Protein 2CU0 (pdb70)

Nearest PDB structures (foldseek):
  2cu0-assembly1_A  TM=1.003E+00  e=1.855E-81  Pyrococcus horikoshii
  2cu0-assembly2_B  TM=9.999E-01  e=2.844E-76  Pyrococcus horikoshii
  7xlo-assembly2_B  TM=9.913E-01  e=3.236E-48  Methanocaldococcus jannaschii
  4xti-assembly2_B  TM=9.302E-01  e=2.768E-41  Eremothecium gossypii ATCC 10895
  2bwg-assembly1_A  TM=8.898E-01  e=1.699E-32  Homo sapiens

Sequence (713 aa):
KFVEKLEKAIKGYTFDDVLLIPQATEVEPKDVDVSTRITPNVKLNIPILSAAMDTVTEWEMAVAMAREGGLGVIHRNMGIEEQVEQVKRVKRAEKYKNAVRDENGELLVAAAVSPFDIKRAIELDKAGVDVIVVDTAHAHNLKAIKSMKEMRQKVDADFIVGNIANPKAVDDLTFADAVKVGIGPGSICTTRIVAGVGVPQITAVAMVADRAQEYGLYVIADGGIRYSGDIVKAIAAGADAVMLGNLLAGTKEAPGKEVIINGRKYKQYRGMGSLGAMMKYMKTRKFVPEGVEGVVPYRGTVSEVLYQLVGGLKAGMGYVGARNIRELKEKGEFVIITHAGIKESHPHDIIITNEAPNKFVEKLEKAIKGYTFDDVLLIPQATEVEPKDVDVSTRITPNVKLNIPILSAAMDTVTEWEMAVAMAREGGLGVIHRNMGIEEQVEQVKRVKRAKYKNAVRDENGELLVAAAVSPFDIKRAIELDKAGVDVIVVDTAHAHNLKAIKSMKEMRQKVDADFIVGNIANPKAVDDLTFADAVKVGIGPGSICTTRIVAGVGVPQITAVAMVADRAQEYGLYVIADGGIRYSGDIVKAIAAGADAVMLGNLLAGTKEAPGKEVIINGRKYKQYRGMGSLGAMMKYMKTRKFVPEGVEGVVPYRGTVSEVLYQLVGGLKAGMGYVGARNIRELKEKGEFVIITHAGIKESHPHDIIITNEA

Secondary structure (DSSP, 8-state):
-HHHHHHTPPPP--GGGEEEPP---SS-STT-B--EEEETTEEESSSEEE---TTT-SHHHHHHHHHTT-EEEE-SSS-HHHHHHHHHHHHT----TT--B-TTSPBP-EEEE-TT-HHHHHHHHHTT-SEEEEE-S----HHHHHHHHHHHHT--SEEEEEEE--HHHHTT-TTSSEEEE-SS-STTB-HHHHT-----HHHHHHHHHHHHHHHT-EEEEES---SHHHHHHHHHTT-SEEEESTTTTTBTT--SPEEEETTEEEEEEE-TTSHHHHT-----S-SS--B-EEEEE--B-HHHHHHHHHHHHHHHHHHTT-SBHHHHHHH--EEE--HHHHHHHS--SS--S-----/-HHHHHHTPPP---GGGEEEPP---S--GGG-B--EEEETTEEESSSEEE---TTT-SHHHHHHHHHTT-EEEE-SSS-HHHHHHHHHHHHT---TT--B-TTSPBP-EEEE-TT-HHHHHHHHHTT-SEEEEE-S----HHHHHHHHHHHTT--SEEEEEEE--HHHHHTTTTSSEEEE-SS-STTB-HHHHT-----HHHHHHHHHHHHHHHT-EEEEES---SHHHHHHHHHTT-SEEEESTTTTTBTT--SPEEEETTEEEEEEE-TTSHHHHT-------SS--B-EEEEE--B-HHHHHHHHHHHHHHHHHHTT-SBHHHHHHH--EEE--HHHHHHHS--SS---S--

Solvent-accessible surface area: 33946 Å² total; per-residue (Å²): 159,135,101,84,126,140,131,149,64,121,148,20,57,54,4,36,38,4,69,32,64,102,70,105,57,175,66,64,41,184,96,9,61,8,27,8,91,0,0,79,120,6,107,0,45,13,0,0,1,0,7,11,22,9,1,0,0,43,76,70,0,0,9,15,0,0,62,46,0,0,0,0,0,0,0,32,0,0,26,37,114,87,0,9,69,17,0,78,105,0,12,157,39,78,201,70,193,69,12,9,104,37,186,123,35,56,0,12,0,0,0,0,0,25,3,97,36,26,145,16,0,46,67,0,26,158,17,32,7,26,0,0,2,0,34,33,52,104,0,50,60,130,159,2,7,154,16,0,102,74,0,51,153,109,11,136,10,9,0,1,0,0,19,1,9,71,11,139,0,0,56,59,0,63,48,6,22,0,0,7,0,8,22,12,26,24,65,28,36,30,22,76,146,68,55,64,92,32,34,42,1,11,18,0,0,36,71,0,13,95,67,0,139,127,100,58,14,60,3,0,0,24,15,16,10,91,107,28,33,3,0,6,23,0,0,10,11,13,0,12,0,0,5,3,12,40,23,0,0,0,0,108,27,4,45,4,148,96,17,35,40,101,34,87,41,22,24,39,10,32,2,30,21,2,102,9,0,65,147,85,130,34,185,46,173,82,207,78,49,34,10,68,100,34,67,10,20,46,46,5,41,0,55,93,19,4,154,54,13,16,35,24,0,61,29,14,0,0,129,5,13,0,116,37,7,200,36,0,66,116,89,16,98,68,66,98,31,97,134,64,23,36,130,113,64,76,97,83,139,121,155,73,102,76,81,43,72,165,158,140,97,83,123,140,132,152,67,158,141,26,64,53,4,37,37,2,67,32,66,101,74,105,67,177,24,91,55,152,67,8,72,9,30,9,87,0,0,76,120,7,100,0,46,13,0,0,0,0,7,9,21,10,1,0,0,41,87,76,0,0,8,12,0,0,78,48,0,0,0,0,0,0,0,25,1,3,20,49,147,76,0,18,70,22,0,88,82,0,19,175,73,232,108,194,72,16,7,115,26,171,126,40,62,6,14,0,0,0,0,0,23,5,74,36,36,130,15,0,47,51,0,30,155,15,35,8,28,0,0,2,0,28,33,60,108,0,48,68,126,156,4,8,136,12,0,105,56,0,54,143,106,7,134,9,11,0,0,0,0,15,1,8,72,12,135,1,0,63,63,0,61,47,6,25,0,0,6,0,8,20,14,27,22,65,28,37,33,22,74,147,69,57,65,87,34,41,42,1,10,25,0,0,36,90,0,11,102,68,0,140,132,99,57,15,56,2,0,1,25,16,16,10,92,110,27,34,4,0,7,22,0,0,11,11,12,0,13,0,0,5,3,12,40,20,0,0,0,0,126,24,5,47,5,120,117,10,20,44,108,34,74,60,21,15,29,9,27,2,26,11,1,120,16,0,68,149,94,110,28,180,44,188,79,208,80,60,34,9,71,91,34,66,10,25,38,45,4,29,0,49,101,18,4,164,124,12,18,35,24,0,57,24,14,0,2,137,4,5,0,151,32,9,154,40,0,66,112,84,8,90,66,66,95,29,97,121,58,23,39,127,104,66,72,101,96,140,128,157,62,100,80,127,42

InterPro domains:
  IPR000644 CBS domain [PF00571] (99-145)
  IPR000644 CBS domain [PF00571] (152-204)
  IPR000644 CBS domain [PS51371] (99-154)
  IPR000644 CBS domain [PS51371] (156-215)
  IPR000644 CBS domain [SM00116] (102-149)
  IPR000644 CBS domain [SM00116] (159-207)
  IPR001093 IMP dehydrogenase/GMP reductase [PF00478] (14-470)
  IPR001093 IMP dehydrogenase/GMP reductase [cd00381] (14-459)
  IPR005990 Inosine-5'-monophosphate dehydrogenase [MF_01964] (14-483)
  IPR005990 Inosine-5'-monophosphate dehydrogenase [PIRSF000130] (6-482)
  IPR005990 Inosine-5'-monophosphate dehydrogenase [PTHR11911] (5-478)
  IPR005990 Inosine-5'-monophosphate dehydrogenase [TIGR01302] (14-452)
  IPR013785 Aldolase-type TIM barrel [G3DSA:3.20.20.70] (6-483)
  IPR015875 IMP dehydrogenase / GMP reductase, conserved site [PS00487] (291-303)
  IPR046342 CBS domain superfamily [SSF54631] (94-203)

B-factor: mean 40.14, std 11.67, range [12.3, 87.62]

CATH classification: 3.20.20.70

Organism: Pyrococcus horikoshii (strain ATCC 700860 / DSM 12428 / JCM 9974 / NBRC 100139 / OT-3) (NCBI:txid70601)

Foldseek 3Di:
DVVVCVVVPDDFDALLQKDWAFDDADDAFVLFFAWFDAFPQDIFSHQEEADQDQQFDFLLNQLVQQLQRHEYEHHDLDDLVRRLVRLLCQQPVDVRVRGDHDPVRGGAYEYEDALQPLVSLLSNQVSPHQEYEHDDQAQLDVVSLVSNVVSLVRHDHAYEYDDHQALVSCVSVLSHQAYEYDHAAAPFFQCCVVVVDDGHQLNSLLRNLVSCVVSNHAYEYEHNDDALSSQLSSLLSRHRHYYDYQLRRLEPSGNFPWDADPNFIKGKGKDCQEPVVVVRRDDDPDPDGGGGIDIHGRDYHPVVSVCQSVVSNSNSCSRHRHSYSVVSNVDTDIDGDDPVVSQVVDDDPDDDPDPDRD/DVVVCVVVDDDFDALLQKDWAFDDADDALVLAFAWFDQFPQDIFRHQEEADQDQQFDFLLNQLQQQLQRHEYEHHQLDDLVRNLVRLLDQQPDPRVRGDADPVRGGAYEYEDALQCLVSLLSNQVSPHQEYEHDDQAQLDPVSLVSNVVSLVRHDHAYEYDDHQALVSLVSNLSHQAYEYDHQAAPFFQCCVVVVDDGHQLRSLLRNQVSCVVSNHAYEYEHNDDALSSQLSSLLSRHRHYYDYQLRRLEPSGNFDWDADPNFIKGKGKDCQEPVNVVRRRPDPDPHGGGGIDIDGRPYHPVVSVVRSSSSNSNSCRRQHHRYSVVSNVRTDIDGDDPVVSQVVDDDDDDDDPDD

Radius of gyration: 31.24 Å; Cα contacts (8 Å, |Δi|>4): 1676; chains: 2; bounding box: 65×66×88 Å

Structure (mmCIF, N/CA/C/O backbone):
data_2CU0
#
_entry.id   2CU0
#
_cell.length_a   123.666
_cell.length_b   123.666
_cell.length_c   130.053
_cell.angle_alpha   90.00
_cell.angle_beta   90.00
_cell.angle_gamma   90.00
#
_symmetry.space_group_name_H-M   'I 4'
#
loop_
_entity.id
_entity.type
_entity.pdbx_description
1 polymer "Inosine-5'-monophosphate dehydrogenase"
2 non-polymer "XANTHOSINE-5'-MONOPHOSPHATE"
3 water water
#
loop_
_atom_site.group_PDB
_atom_site.id
_atom_site.type_symbol
_atom_site.label_atom_id
_atom_site.label_alt_id
_atom_site.label_comp_id
_atom_site.label_asym_id
_atom_site.label_entity_id
_atom_site.label_seq_id
_atom_site.pdbx_PDB_ins_code
_atom_site.Cartn_x
_atom_site.Cartn_y
_atom_site.Cartn_z
_atom_site.occupancy
_atom_site.B_iso_or_equiv
_atom_site.auth_seq_id
_atom_site.auth_comp_id
_atom_site.auth_asym_id
_atom_site.auth_atom_id
_atom_site.pdbx_PDB_model_num
ATOM 1 N N . LYS A 1 3 ? 7.646 -19.456 74.927 1.00 39.68 3 LYS A N 1
ATOM 2 C CA . LYS A 1 3 ? 9.021 -19.176 74.395 1.00 38.96 3 LYS A CA 1
ATOM 3 C C . LYS A 1 3 ? 8.972 -18.530 73.008 1.00 37.22 3 LYS A C 1
ATOM 4 O O . LYS A 1 3 ? 9.467 -17.422 72.814 1.00 35.38 3 LYS A O 1
ATOM 10 N N . PHE A 1 4 ? 8.370 -19.219 72.044 1.00 34.25 4 PHE A N 1
ATOM 11 C CA . PHE A 1 4 ? 8.276 -18.675 70.697 1.00 33.91 4 PHE A CA 1
ATOM 12 C C . PHE A 1 4 ? 7.293 -17.518 70.646 1.00 33.11 4 PHE A C 1
ATOM 13 O O . PHE A 1 4 ? 7.523 -16.539 69.944 1.00 33.00 4 PHE A O 1
ATOM 21 N N . VAL A 1 5 ? 6.205 -17.618 71.402 1.00 33.83 5 VAL A N 1
ATOM 22 C CA . VAL A 1 5 ? 5.225 -16.541 71.436 1.00 35.15 5 VAL A CA 1
ATOM 23 C C . VAL A 1 5 ? 5.840 -15.317 72.123 1.00 36.06 5 VAL A C 1
ATOM 24 O O . VAL A 1 5 ? 5.533 -14.175 71.781 1.00 36.54 5 VAL A O 1
ATOM 28 N N . GLU A 1 6 ? 6.722 -15.554 73.087 1.00 37.12 6 GLU A N 1
ATOM 29 C CA . GLU A 1 6 ? 7.357 -14.440 73.779 1.00 39.90 6 GLU A CA 1
ATOM 30 C C . GLU A 1 6 ? 8.313 -13.701 72.845 1.00 37.63 6 GLU A C 1
ATOM 31 O O . GLU A 1 6 ? 8.552 -12.505 73.014 1.00 37.91 6 GLU A O 1
ATOM 37 N N . LYS A 1 7 ? 8.856 -14.412 71.858 1.00 36.26 7 LYS A N 1
ATOM 38 C CA . LYS A 1 7 ? 9.760 -13.787 70.888 1.00 35.34 7 LYS A CA 1
ATOM 39 C C . LYS A 1 7 ? 8.994 -12.692 70.155 1.00 34.21 7 LYS A C 1
ATOM 40 O O . LYS A 1 7 ? 9.533 -11.628 69.851 1.00 34.86 7 LYS A O 1
ATOM 46 N N . LEU A 1 8 ? 7.731 -12.977 69.866 1.00 34.39 8 LEU A N 1
ATOM 47 C CA . LEU A 1 8 ? 6.872 -12.039 69.164 1.00 36.33 8 LEU A CA 1
ATOM 48 C C . LEU A 1 8 ? 6.369 -10.961 70.119 1.00 37.47 8 LEU A C 1
ATOM 49 O O . LEU A 1 8 ? 6.367 -9.780 69.781 1.00 37.16 8 LEU A O 1
ATOM 54 N N . GLU A 1 9 ? 5.965 -11.364 71.322 1.00 38.50 9 GLU A N 1
ATOM 55 C CA . GLU A 1 9 ? 5.472 -10.397 72.298 1.00 41.80 9 GLU A CA 1
ATOM 56 C C . GLU A 1 9 ? 6.560 -9.419 72.728 1.00 41.33 9 GLU A C 1
ATOM 57 O O . GLU A 1 9 ? 6.284 -8.248 72.959 1.00 42.09 9 GLU A O 1
ATOM 63 N N . LYS A 1 10 ? 7.795 -9.896 72.835 1.00 41.90 10 LYS A N 1
ATOM 64 C CA . LYS A 1 10 ? 8.899 -9.034 73.247 1.00 43.97 10 LYS A CA 1
ATOM 65 C C . LYS A 1 10 ? 9.628 -8.383 72.079 1.00 42.71 10 LYS A C 1
ATOM 66 O O . LYS A 1 10 ? 10.562 -7.609 72.282 1.00 43.18 10 LYS A O 1
ATOM 72 N N . ALA A 1 11 ? 9.204 -8.691 70.858 1.00 40.71 11 ALA A N 1
ATOM 73 C CA . ALA A 1 11 ? 9.843 -8.124 69.676 1.00 39.39 11 ALA A CA 1
ATOM 74 C C . ALA A 1 11 ? 9.845 -6.599 69.702 1.00 39.72 11 ALA A C 1
ATOM 75 O O . ALA A 1 11 ? 8.827 -5.963 69.973 1.00 38.13 11 ALA A O 1
ATOM 77 N N . ILE A 1 12 ? 11.004 -6.016 69.424 1.00 41.59 12 ILE A N 1
ATOM 78 C CA . ILE A 1 12 ? 11.125 -4.569 69.388 1.00 44.04 12 ILE A CA 1
ATOM 79 C C . ILE A 1 12 ? 10.499 -4.086 68.081 1.00 43.62 12 ILE A C 1
ATOM 80 O O . ILE A 1 12 ? 10.435 -4.830 67.098 1.00 41.50 12 ILE A O 1
ATOM 85 N N . LYS A 1 13 ? 10.024 -2.848 68.080 1.00 42.60 13 LYS A N 1
ATOM 86 C CA . LYS A 1 13 ? 9.418 -2.266 66.888 1.00 42.35 13 LYS A CA 1
ATOM 87 C C . LYS A 1 13 ? 10.474 -1.435 66.175 1.00 39.18 13 LYS A C 1
ATOM 88 O O . LYS A 1 13 ? 11.011 -0.491 66.747 1.00 41.49 13 LYS A O 1
ATOM 94 N N . GLY A 1 14 ? 10.780 -1.793 64.932 1.00 34.63 14 GLY A N 1
ATOM 95 C CA . GLY A 1 14 ? 11.795 -1.072 64.187 1.00 30.04 14 GLY A CA 1
ATOM 96 C C . GLY A 1 14 ? 11.278 -0.063 63.177 1.00 30.28 14 GLY A C 1
ATOM 97 O O . GLY A 1 14 ? 10.317 -0.330 62.454 1.00 28.97 14 GLY A O 1
ATOM 98 N N . TYR A 1 15 ? 11.937 1.091 63.115 1.00 27.79 15 TYR A N 1
ATOM 99 C CA . TYR A 1 15 ? 11.546 2.160 62.200 1.00 29.01 15 TYR A CA 1
ATOM 100 C C . TYR A 1 15 ? 12.591 2.474 61.145 1.00 28.22 15 TYR A C 1
ATOM 101 O O . TYR A 1 15 ? 13.799 2.396 61.401 1.00 26.19 15 TYR A O 1
ATOM 110 N N . THR A 1 16 ? 12.115 2.845 59.960 1.00 26.69 16 THR A N 1
ATOM 111 C CA . THR A 1 16 ? 12.996 3.228 58.863 1.00 27.93 16 THR A CA 1
ATOM 112 C C . THR A 1 16 ? 12.756 4.717 58.581 1.00 25.96 16 THR A C 1
ATOM 113 O O . THR A 1 16 ? 11.902 5.343 59.220 1.00 24.88 16 THR A O 1
ATOM 117 N N . PHE A 1 17 ? 13.499 5.276 57.627 1.00 25.88 17 PHE A N 1
ATOM 118 C CA . PHE A 1 17 ? 13.389 6.691 57.287 1.00 25.51 17 PHE A CA 1
ATOM 119 C C . PHE A 1 17 ? 11.965 7.206 57.060 1.00 28.36 17 PHE A C 1
ATOM 120 O O . PHE A 1 17 ? 11.584 8.237 57.624 1.00 25.92 17 PHE A O 1
ATOM 128 N N . ASP A 1 18 ? 11.178 6.501 56.248 1.00 27.30 18 ASP A N 1
ATOM 129 C CA . ASP A 1 18 ? 9.811 6.939 55.968 1.00 29.75 18 ASP A CA 1
ATOM 130 C C . ASP A 1 18 ? 8.825 6.892 57.134 1.00 29.94 18 ASP A C 1
ATOM 131 O O . ASP A 1 18 ? 7.748 7.483 57.049 1.00 30.43 18 ASP A O 1
ATOM 136 N N . ASP A 1 19 ? 9.178 6.200 58.215 1.00 28.82 19 ASP A N 1
ATOM 137 C CA . ASP A 1 19 ? 8.283 6.114 59.372 1.00 30.68 19 ASP A CA 1
ATOM 138 C C . ASP A 1 19 ? 8.374 7.353 60.267 1.00 31.04 19 ASP A C 1
ATOM 139 O O . ASP A 1 19 ? 7.552 7.536 61.166 1.00 30.22 19 ASP A O 1
ATOM 144 N N . VAL A 1 20 ? 9.362 8.208 60.030 1.00 29.72 20 VAL A N 1
ATOM 145 C CA . VAL A 1 20 ? 9.510 9.371 60.889 1.00 30.02 20 VAL A CA 1
ATOM 146 C C . VAL A 1 20 ? 9.713 10.698 60.183 1.00 30.72 20 VAL A C 1
ATOM 147 O O . VAL A 1 20 ? 10.103 10.755 59.012 1.00 28.75 20 VAL A O 1
ATOM 151 N N . LEU A 1 21 ? 9.417 11.765 60.920 1.00 30.33 21 LEU A N 1
ATOM 152 C CA . LEU A 1 21 ? 9.606 13.135 60.454 1.00 31.65 21 LEU A CA 1
ATOM 153 C C . LEU A 1 21 ? 10.193 13.913 61.630 1.00 31.87 21 LEU A C 1
ATOM 154 O O . LEU A 1 21 ? 9.965 13.557 62.787 1.00 30.98 21 LEU A O 1
ATOM 159 N N . LEU A 1 22 ? 10.955 14.958 61.336 1.00 31.57 22 LEU A N 1
ATOM 160 C CA . LEU A 1 22 ? 11.523 15.792 62.392 1.00 32.18 22 LEU A CA 1
ATOM 161 C C . LEU A 1 22 ? 10.539 16.920 62.668 1.00 30.52 22 LEU A C 1
ATOM 162 O O . LEU A 1 22 ? 9.936 17.465 61.752 1.00 29.11 22 LEU A O 1
ATOM 167 N N . ILE A 1 23 ? 10.374 17.259 63.937 1.00 32.17 23 ILE A N 1
ATOM 168 C CA . ILE A 1 23 ? 9.447 18.315 64.333 1.00 31.74 23 ILE A CA 1
ATOM 169 C C . ILE A 1 23 ? 10.127 19.683 64.284 1.00 30.68 23 ILE A C 1
ATOM 170 O O . ILE A 1 23 ? 11.213 19.859 64.829 1.00 28.46 23 ILE A O 1
ATOM 175 N N . PRO A 1 24 ? 9.504 20.663 63.616 1.00 31.27 24 PRO A N 1
ATOM 176 C CA . PRO A 1 24 ? 10.113 21.998 63.547 1.00 32.58 24 PRO A CA 1
ATOM 177 C C . PRO A 1 24 ? 10.246 22.619 64.941 1.00 34.63 24 PRO A C 1
ATOM 178 O O . PRO A 1 24 ? 9.442 22.339 65.838 1.00 33.83 24 PRO A O 1
ATOM 182 N N . GLN A 1 25 ? 11.267 23.452 65.119 1.00 34.42 25 GLN A N 1
ATOM 183 C CA . GLN A 1 25 ? 11.518 24.091 66.412 1.00 34.97 25 GLN A CA 1
ATOM 184 C C . GLN A 1 25 ? 11.914 25.545 66.212 1.00 35.21 25 GLN A C 1
ATOM 185 O O . GLN A 1 25 ? 12.154 25.980 65.085 1.00 33.35 25 GLN A O 1
ATOM 191 N N . ALA A 1 26 ? 11.991 26.288 67.312 1.00 35.50 26 ALA A N 1
ATOM 192 C CA . ALA A 1 26 ? 12.435 27.658 67.232 1.00 36.41 26 ALA A CA 1
ATOM 193 C C . ALA A 1 26 ? 13.856 27.705 66.692 1.00 37.20 26 ALA A C 1
ATOM 194 O O . ALA A 1 26 ? 14.725 26.927 67.070 1.00 37.43 26 ALA A O 1
ATOM 196 N N . THR A 1 27 ? 14.072 28.612 65.738 1.00 37.74 27 THR A N 1
ATOM 197 C CA . THR A 1 27 ? 15.388 28.675 65.135 1.00 41.64 27 THR A CA 1
ATOM 198 C C . THR A 1 27 ? 15.966 30.085 65.183 1.00 45.40 27 THR A C 1
ATOM 199 O O . THR A 1 27 ? 15.339 31.069 64.811 1.00 42.66 27 THR A O 1
ATOM 203 N N . GLU A 1 28 ? 17.194 30.169 65.718 1.00 51.24 28 GLU A N 1
ATOM 204 C CA . GLU A 1 28 ? 17.834 31.466 65.868 1.00 57.85 28 GLU A CA 1
ATOM 205 C C . GLU A 1 28 ? 18.752 31.774 64.687 1.00 61.21 28 GLU A C 1
ATOM 206 O O . GLU A 1 28 ? 18.939 32.912 64.272 1.00 63.04 28 GLU A O 1
ATOM 212 N N . VAL A 1 29 ? 19.378 30.701 64.174 1.00 64.54 29 VAL A N 1
ATOM 213 C CA . VAL A 1 29 ? 20.217 30.897 62.992 1.00 67.51 29 VAL A CA 1
ATOM 214 C C . VAL A 1 29 ? 19.994 29.820 61.922 1.00 67.66 29 VAL A C 1
ATOM 215 O O . VAL A 1 29 ? 20.073 28.624 62.172 1.00 67.86 29 VAL A O 1
ATOM 219 N N . GLU A 1 30 ? 19.679 30.289 60.699 1.00 67.77 30 GLU A N 1
ATOM 220 C CA . GLU A 1 30 ? 19.422 29.353 59.603 1.00 69.20 30 GLU A CA 1
ATOM 221 C C . GLU A 1 30 ? 19.119 30.088 58.294 1.00 68.02 30 GLU A C 1
ATOM 222 O O . GLU A 1 30 ? 18.807 31.269 58.265 1.00 67.61 30 GLU A O 1
ATOM 228 N N . PRO A 1 31 ? 19.264 29.358 57.174 1.00 67.42 31 PRO A N 1
ATOM 229 C CA . PRO A 1 31 ? 19.913 28.067 57.147 1.00 66.35 31 PRO A CA 1
ATOM 230 C C . PRO A 1 31 ? 21.267 28.185 56.448 1.00 65.44 31 PRO A C 1
ATOM 231 O O . PRO A 1 31 ? 22.119 27.309 56.499 1.00 65.23 31 PRO A O 1
ATOM 235 N N . LYS A 1 32 ? 21.425 29.319 55.728 1.00 63.27 32 LYS A N 1
ATOM 236 C CA . LYS A 1 32 ? 22.641 29.532 54.954 1.00 60.36 32 LYS A CA 1
ATOM 237 C C . LYS A 1 32 ? 23.875 29.654 55.851 1.00 57.03 32 LYS A C 1
ATOM 238 O O . LYS A 1 32 ? 25.012 29.635 55.397 1.00 56.21 32 LYS A O 1
ATOM 244 N N . ASP A 1 33 ? 23.616 29.819 57.160 1.00 52.67 33 ASP A N 1
ATOM 245 C CA . ASP A 1 33 ? 24.726 29.928 58.093 1.00 49.44 33 ASP A CA 1
ATOM 246 C C . ASP A 1 33 ? 24.920 28.639 58.890 1.00 45.94 33 ASP A C 1
ATOM 247 O O . ASP A 1 33 ? 25.516 28.617 59.960 1.00 45.07 33 ASP A O 1
ATOM 252 N N . VAL A 1 34 ? 24.342 27.554 58.392 1.00 40.57 34 VAL A N 1
ATOM 253 C CA . VAL A 1 34 ? 24.401 26.278 59.083 1.00 38.51 34 VAL A CA 1
ATOM 254 C C . VAL A 1 34 ? 25.761 25.635 58.803 1.00 37.70 34 VAL A C 1
ATOM 255 O O . VAL A 1 34 ? 26.245 25.665 57.672 1.00 37.07 34 VAL A O 1
ATOM 259 N N . ASP A 1 35 ? 26.377 25.070 59.835 1.00 35.93 35 ASP A N 1
ATOM 260 C CA . ASP A 1 35 ? 27.666 24.405 59.678 1.00 36.86 35 ASP A CA 1
ATOM 261 C C . ASP A 1 35 ? 27.428 22.899 59.611 1.00 34.80 35 ASP A C 1
ATOM 262 O O . ASP A 1 35 ? 26.855 22.326 60.534 1.00 33.87 35 ASP A O 1
ATOM 267 N N . VAL A 1 36 ? 27.868 22.249 58.538 1.00 33.06 36 VAL A N 1
ATOM 268 C CA . VAL A 1 36 ? 27.652 20.807 58.429 1.00 32.44 36 VAL A CA 1
ATOM 269 C C . VAL A 1 36 ? 28.899 19.934 58.590 1.00 33.75 36 VAL A C 1
ATOM 270 O O . VAL A 1 36 ? 28.881 18.749 58.246 1.00 34.27 36 VAL A O 1
ATOM 274 N N . SER A 1 37 ? 29.974 20.510 59.122 1.00 32.63 37 SER A N 1
ATOM 275 C CA . SER A 1 37 ? 31.210 19.757 59.331 1.00 32.20 37 SER A CA 1
ATOM 276 C C . SER A 1 37 ? 30.926 18.672 60.366 1.00 31.17 37 SER A C 1
ATOM 277 O O . SER A 1 37 ? 30.038 18.831 61.205 1.00 31.37 37 SER A O 1
ATOM 280 N N . THR A 1 38 ? 31.675 17.573 60.323 1.00 30.70 38 THR A N 1
ATOM 281 C CA . THR A 1 38 ? 31.436 16.482 61.263 1.00 30.02 38 THR A CA 1
ATOM 282 C C . THR A 1 38 ? 32.654 15.579 61.435 1.00 30.42 38 THR A C 1
ATOM 283 O O . THR A 1 38 ? 33.411 15.354 60.496 1.00 33.14 38 THR A O 1
ATOM 287 N N . ARG A 1 39 ? 32.846 15.056 62.638 1.00 31.57 39 ARG A N 1
ATOM 288 C CA . ARG A 1 39 ? 33.982 14.177 62.887 1.00 31.63 39 ARG A CA 1
ATOM 289 C C . ARG A 1 39 ? 33.591 12.707 62.774 1.00 31.20 39 ARG A C 1
ATOM 290 O O . ARG A 1 39 ? 32.571 12.291 63.327 1.00 30.83 39 ARG A O 1
ATOM 298 N N . ILE A 1 40 ? 34.395 11.927 62.052 1.00 30.42 40 ILE A N 1
ATOM 299 C CA . ILE A 1 40 ? 34.123 10.497 61.902 1.00 31.07 40 ILE A CA 1
ATOM 300 C C . ILE A 1 40 ? 35.219 9.630 62.515 1.00 32.20 40 ILE A C 1
ATOM 301 O O . ILE A 1 40 ? 35.016 8.435 62.738 1.00 32.84 40 ILE A O 1
ATOM 306 N N . THR A 1 41 ? 36.381 10.229 62.776 1.00 31.68 41 THR A N 1
ATOM 307 C CA . THR A 1 41 ? 37.493 9.517 63.403 1.00 31.94 41 THR A CA 1
ATOM 308 C C . THR A 1 41 ? 38.344 10.526 64.171 1.00 31.68 41 THR A C 1
ATOM 309 O O . THR A 1 41 ? 38.244 11.730 63.944 1.00 29.34 41 THR A O 1
ATOM 313 N N . PRO A 1 42 ? 39.194 10.043 65.092 1.00 33.15 42 PRO A N 1
ATOM 314 C CA . PRO A 1 42 ? 40.062 10.918 65.892 1.00 33.37 42 PRO A CA 1
ATOM 315 C C . PRO A 1 42 ? 40.853 11.928 65.060 1.00 32.79 42 PRO A C 1
ATOM 316 O O . PRO A 1 42 ? 41.089 13.052 65.494 1.00 34.84 42 PRO A O 1
ATOM 320 N N . ASN A 1 43 ? 41.241 11.538 63.854 1.00 31.32 43 ASN A N 1
ATOM 321 C CA . ASN A 1 43 ? 42.016 12.424 63.006 1.00 31.49 43 ASN A CA 1
ATOM 322 C C . ASN A 1 43 ? 41.296 12.930 61.772 1.00 32.25 43 ASN A C 1
ATOM 323 O O . ASN A 1 43 ? 41.890 13.630 60.951 1.00 33.10 43 ASN A O 1
ATOM 328 N N . VAL A 1 44 ? 40.021 12.597 61.629 1.00 32.13 44 VAL A N 1
ATOM 329 C CA . VAL A 1 44 ? 39.314 13.038 60.440 1.00 32.74 44 VAL A CA 1
ATOM 330 C C . VAL A 1 44 ? 37.967 13.698 60.666 1.00 33.36 44 VAL A C 1
ATOM 331 O O . VAL A 1 44 ? 37.027 13.084 61.184 1.00 33.01 44 VAL A O 1
ATOM 335 N N . LYS A 1 45 ? 37.895 14.963 60.271 1.00 33.16 45 LYS A N 1
ATOM 336 C CA . LYS A 1 45 ? 36.666 15.733 60.346 1.00 34.91 45 LYS A CA 1
ATOM 337 C C . LYS A 1 45 ? 36.373 16.153 58.913 1.00 34.43 45 LYS A C 1
ATOM 338 O O . LYS A 1 45 ? 37.228 16.733 58.248 1.00 33.92 45 LYS A O 1
ATOM 344 N N . LEU A 1 46 ? 35.176 15.829 58.434 1.00 31.75 46 LEU A N 1
ATOM 345 C CA . LEU A 1 46 ? 34.763 16.179 57.079 1.00 29.87 46 LEU A CA 1
ATOM 346 C C . LEU A 1 46 ? 34.024 17.514 57.115 1.00 29.27 46 LEU A C 1
ATOM 347 O O . LEU A 1 46 ? 33.490 17.897 58.154 1.00 27.99 46 LEU A O 1
ATOM 352 N N . ASN A 1 47 ? 33.995 18.222 55.994 1.00 27.75 47 ASN A N 1
ATOM 353 C CA . ASN A 1 47 ? 33.277 19.493 55.944 1.00 31.31 47 ASN A CA 1
ATOM 354 C C . ASN A 1 47 ? 31.791 19.267 55.618 1.00 30.80 47 ASN A C 1
ATOM 355 O O . ASN A 1 47 ? 30.968 20.163 55.794 1.00 32.56 47 ASN A O 1
ATOM 360 N N . ILE A 1 48 ? 31.465 18.066 55.136 1.00 30.07 48 ILE A N 1
ATOM 361 C CA . ILE A 1 48 ? 30.084 17.659 54.855 1.00 28.71 48 ILE A CA 1
ATOM 362 C C . ILE A 1 48 ? 29.993 16.201 55.323 1.00 29.37 48 ILE A C 1
ATOM 363 O O . ILE A 1 48 ? 30.898 15.405 55.083 1.00 30.61 48 ILE A O 1
ATOM 368 N N . PRO A 1 49 ? 28.893 15.832 55.991 1.00 28.58 49 PRO A N 1
ATOM 369 C CA . PRO A 1 49 ? 28.692 14.479 56.513 1.00 28.34 49 PRO A CA 1
ATOM 370 C C . PRO A 1 49 ? 28.358 13.386 55.493 1.00 29.79 49 PRO A C 1
ATOM 371 O O . PRO A 1 49 ? 27.429 12.605 55.707 1.00 31.26 49 PRO A O 1
ATOM 375 N N . ILE A 1 50 ? 29.145 13.300 54.422 1.00 28.73 50 ILE A N 1
ATOM 376 C CA . ILE A 1 50 ? 28.894 12.331 53.358 1.00 29.52 50 ILE A CA 1
ATOM 377 C C . ILE A 1 50 ? 30.115 11.567 52.825 1.00 29.25 50 ILE A C 1
ATOM 378 O O . ILE A 1 50 ? 31.126 12.172 52.473 1.00 27.41 50 ILE A O 1
ATOM 383 N N . LEU A 1 51 ? 29.998 10.241 52.762 1.00 28.12 51 LEU A N 1
ATOM 384 C CA . LEU A 1 51 ? 31.047 9.375 52.215 1.00 29.60 51 LEU A CA 1
ATOM 385 C C . LEU A 1 51 ? 30.450 8.639 51.009 1.00 29.24 51 LEU A C 1
ATOM 386 O O . LEU A 1 51 ? 29.252 8.344 50.990 1.00 26.53 51 LEU A O 1
ATOM 391 N N . SER A 1 52 ? 31.265 8.363 49.993 1.00 28.75 52 SER A N 1
ATOM 392 C CA . SER A 1 52 ? 30.760 7.655 48.824 1.00 27.36 52 SER A CA 1
ATOM 393 C C . SER A 1 52 ? 31.017 6.174 49.072 1.00 27.43 52 SER A C 1
ATOM 394 O O . SER A 1 52 ? 32.071 5.797 49.588 1.00 29.31 52 SER A O 1
ATOM 397 N N . ALA A 1 53 ? 30.042 5.342 48.723 1.00 24.98 53 ALA A N 1
ATOM 398 C CA . ALA A 1 53 ? 30.134 3.907 48.941 1.00 25.68 53 ALA A CA 1
ATOM 399 C C . ALA A 1 53 ? 31.349 3.252 48.285 1.00 26.07 53 ALA A C 1
ATOM 400 O O . ALA A 1 53 ? 31.844 3.707 47.250 1.00 27.61 53 ALA A O 1
ATOM 402 N N . ALA A 1 54 ? 31.823 2.175 48.902 1.00 26.59 54 ALA A N 1
ATOM 403 C CA . ALA A 1 54 ? 32.970 1.437 48.384 1.00 28.37 54 ALA A CA 1
ATOM 404 C C . ALA A 1 54 ? 32.448 0.354 47.441 1.00 28.58 54 ALA A C 1
ATOM 405 O O . ALA A 1 54 ? 32.536 -0.836 47.731 1.00 29.26 54 ALA A O 1
ATOM 407 N N . MET A 1 55 ? 31.904 0.783 46.310 1.00 27.94 55 MET A N 1
ATOM 408 C CA . MET A 1 55 ? 31.331 -0.129 45.330 1.00 29.06 55 MET A CA 1
ATOM 409 C C . MET A 1 55 ? 31.967 0.114 43.971 1.00 30.61 55 MET A C 1
ATOM 410 O O . MET A 1 55 ? 32.322 1.253 43.649 1.00 28.82 55 MET A O 1
ATOM 415 N N . ASP A 1 56 ? 32.107 -0.943 43.170 1.00 31.53 56 ASP A N 1
ATOM 416 C CA . ASP A 1 56 ? 32.743 -0.797 41.867 1.00 32.73 56 ASP A CA 1
ATOM 417 C C . ASP A 1 56 ? 31.975 0.007 40.828 1.00 32.94 56 ASP A C 1
ATOM 418 O O . ASP A 1 56 ? 32.463 0.207 39.717 1.00 34.88 56 ASP A O 1
ATOM 423 N N . THR A 1 57 ? 30.775 0.463 41.167 1.00 30.83 57 THR A N 1
ATOM 424 C CA . THR A 1 57 ? 30.024 1.298 40.235 1.00 29.97 57 THR A CA 1
ATOM 425 C C . THR A 1 57 ? 29.835 2.665 40.872 1.00 30.51 57 THR A C 1
ATOM 426 O O . THR A 1 57 ? 29.064 3.493 40.377 1.00 30.62 57 THR A O 1
ATOM 430 N N . VAL A 1 58 ? 30.553 2.907 41.967 1.00 28.26 58 VAL A N 1
ATOM 431 C CA . VAL A 1 58 ? 30.440 4.186 42.652 1.00 28.56 58 VAL A CA 1
ATOM 432 C C . VAL A 1 58 ? 31.755 4.915 42.904 1.00 28.26 58 VAL A C 1
ATOM 433 O O . VAL A 1 58 ? 31.915 6.058 42.488 1.00 28.78 58 VAL A O 1
ATOM 437 N N . THR A 1 59 ? 32.705 4.262 43.566 1.00 27.89 59 THR A N 1
ATOM 438 C CA . THR A 1 59 ? 33.939 4.953 43.879 1.00 28.64 59 THR A CA 1
ATOM 439 C C . THR A 1 59 ? 35.293 4.421 43.411 1.00 29.71 59 THR A C 1
ATOM 440 O O . THR A 1 59 ? 35.753 3.379 43.864 1.00 28.06 59 THR A O 1
ATOM 444 N N . GLU A 1 60 ? 35.919 5.169 42.507 1.00 32.18 60 GLU A N 1
ATOM 445 C CA . GLU A 1 60 ? 37.277 4.889 42.040 1.00 34.84 60 GLU A CA 1
ATOM 446 C C . GLU A 1 60 ? 37.939 6.266 42.211 1.00 35.34 60 GLU A C 1
ATOM 447 O O . GLU A 1 60 ? 37.303 7.178 42.745 1.00 32.78 60 GLU A O 1
ATOM 453 N N . TRP A 1 61 ? 39.177 6.446 41.766 1.00 36.11 61 TRP A N 1
ATOM 454 C CA . TRP A 1 61 ? 39.853 7.721 41.993 1.00 35.78 61 TRP A CA 1
ATOM 455 C C . TRP A 1 61 ? 39.118 9.013 41.627 1.00 35.25 61 TRP A C 1
ATOM 456 O O . TRP A 1 61 ? 39.191 9.986 42.377 1.00 33.88 61 TRP A O 1
ATOM 467 N N . GLU A 1 62 ? 38.415 9.054 40.500 1.00 35.34 62 GLU A N 1
ATOM 468 C CA . GLU A 1 62 ? 37.712 10.286 40.144 1.00 36.79 62 GLU A CA 1
ATOM 469 C C . GLU A 1 62 ? 36.646 10.679 41.170 1.00 35.70 62 GLU A C 1
ATOM 470 O O . GLU A 1 62 ? 36.537 11.851 41.541 1.00 33.25 62 GLU A O 1
ATOM 476 N N . MET A 1 63 ? 35.863 9.705 41.622 1.00 33.07 63 MET A N 1
ATOM 477 C CA . MET A 1 63 ? 34.827 9.971 42.610 1.00 32.61 63 MET A CA 1
ATOM 478 C C . MET A 1 63 ? 35.476 10.469 43.902 1.00 31.34 63 MET A C 1
ATOM 479 O O . MET A 1 63 ? 35.046 11.473 44.477 1.00 31.46 63 MET A O 1
ATOM 484 N N . ALA A 1 64 ? 36.518 9.769 44.342 1.00 29.94 64 ALA A N 1
ATOM 485 C CA . ALA A 1 64 ? 37.222 10.136 45.569 1.00 32.17 64 ALA A CA 1
ATOM 486 C C . ALA A 1 64 ? 37.765 11.566 45.527 1.00 32.52 64 ALA A C 1
ATOM 487 O O . ALA A 1 64 ? 37.728 12.276 46.533 1.00 32.03 64 ALA A O 1
ATOM 489 N N . VAL A 1 65 ? 38.280 11.984 44.374 1.00 33.56 65 VAL A N 1
ATOM 490 C CA . VAL A 1 65 ? 38.806 13.337 44.241 1.00 33.23 65 VAL A CA 1
ATOM 491 C C . VAL A 1 65 ? 37.657 14.322 44.384 1.00 33.85 65 VAL A C 1
ATOM 492 O O . VAL A 1 65 ? 37.752 15.290 45.138 1.00 34.34 65 VAL A O 1
ATOM 496 N N . ALA A 1 66 ? 36.568 14.063 43.666 1.00 32.95 66 ALA A N 1
ATOM 497 C CA . ALA A 1 66 ? 35.402 14.937 43.706 1.00 33.76 66 ALA A CA 1
ATOM 498 C C . ALA A 1 66 ? 34.816 15.045 45.116 1.00 33.79 66 ALA A C 1
ATOM 499 O O . ALA A 1 66 ? 34.435 16.135 45.555 1.00 34.61 66 ALA A O 1
ATOM 501 N N . MET A 1 67 ? 34.746 13.918 45.823 1.00 33.81 67 MET A N 1
ATOM 502 C CA . MET A 1 67 ? 34.205 13.904 47.181 1.00 32.80 67 MET A CA 1
ATOM 503 C C . MET A 1 67 ? 35.060 14.739 48.139 1.00 32.43 67 MET A C 1
ATOM 504 O O . MET A 1 67 ? 34.535 15.561 48.892 1.00 30.61 67 MET A O 1
ATOM 509 N N . ALA A 1 68 ? 36.373 14.516 48.112 1.00 31.90 68 ALA A N 1
ATOM 510 C CA . ALA A 1 68 ? 37.298 15.246 48.982 1.00 32.60 68 ALA A CA 1
ATOM 511 C C . ALA A 1 68 ? 37.306 16.740 48.669 1.00 32.81 68 ALA A C 1
ATOM 512 O O . ALA A 1 68 ? 37.414 17.563 49.574 1.00 33.03 68 ALA A O 1
ATOM 514 N N . ARG A 1 69 ? 37.198 17.090 47.391 1.00 33.74 69 ARG A N 1
ATOM 515 C CA . ARG A 1 69 ? 37.180 18.498 47.002 1.00 36.07 69 ARG A CA 1
ATOM 516 C C . ARG A 1 69 ? 35.942 19.216 47.542 1.00 36.16 69 ARG A C 1
ATOM 517 O O . ARG A 1 69 ? 35.969 20.427 47.743 1.00 37.12 69 ARG A O 1
ATOM 525 N N . GLU A 1 70 ? 34.863 18.469 47.776 1.00 35.30 70 GLU A N 1
ATOM 526 C CA . GLU A 1 70 ? 33.629 19.057 48.296 1.00 35.86 70 GLU A CA 1
ATOM 527 C C . GLU A 1 70 ? 33.565 18.975 49.817 1.00 34.25 70 GLU A C 1
ATOM 528 O O . GLU A 1 70 ? 32.601 19.435 50.423 1.00 35.13 70 GLU A O 1
ATOM 534 N N . GLY A 1 71 ? 34.583 18.382 50.431 1.00 33.10 71 GLY A N 1
ATOM 535 C CA . GLY A 1 71 ? 34.589 18.262 51.877 1.00 32.39 71 GLY A CA 1
ATOM 536 C C . GLY A 1 71 ? 34.124 16.902 52.369 1.00 32.22 71 GLY A C 1
ATOM 537 O O . GLY A 1 71 ? 34.031 16.672 53.574 1.00 30.44 71 GLY A O 1
ATOM 538 N N . GLY A 1 72 ? 33.820 16.001 51.437 1.00 32.59 72 GLY A N 1
ATOM 539 C CA . GLY A 1 72 ? 33.385 14.666 51.812 1.00 30.70 72 GLY A CA 1
ATOM 540 C C . GLY A 1 72 ? 34.532 13.666 51.731 1.00 31.58 72 GLY A C 1
ATOM 541 O O . GLY A 1 72 ? 35.700 14.055 51.729 1.00 31.97 72 GLY A O 1
ATOM 542 N N . LEU A 1 73 ? 34.208 12.378 51.650 1.00 30.68 73 LEU A N 1
ATOM 543 C CA . LEU A 1 73 ? 35.237 11.346 51.584 1.00 30.94 73 LEU A CA 1
ATOM 544 C C . LEU A 1 73 ? 34.843 10.186 50.674 1.00 31.41 73 LEU A C 1
ATOM 545 O O . LEU A 1 73 ? 33.710 9.715 50.701 1.00 32.39 73 LEU A O 1
ATOM 550 N N . GLY A 1 74 ? 35.788 9.728 49.865 1.00 32.34 74 GLY A N 1
ATOM 551 C CA . GLY A 1 74 ? 35.513 8.613 48.980 1.00 29.83 74 GLY A CA 1
ATOM 552 C C . GLY A 1 74 ? 36.221 7.369 49.478 1.00 31.29 74 GLY A C 1
ATOM 553 O O . GLY A 1 74 ? 37.373 7.437 49.921 1.00 31.27 74 GLY A O 1
ATOM 554 N N . VAL A 1 75 ? 35.533 6.233 49.440 1.00 30.38 75 VAL A N 1
ATOM 555 C CA . VAL A 1 75 ? 36.137 4.977 49.869 1.00 29.82 75 VAL A CA 1
ATOM 556 C C . VAL A 1 75 ? 36.367 4.122 48.627 1.00 30.24 75 VAL A C 1
ATOM 557 O O . VAL A 1 75 ? 35.422 3.568 48.076 1.00 29.44 75 VAL A O 1
ATOM 561 N N . ILE A 1 76 ? 37.619 4.032 48.180 1.00 30.38 76 ILE A N 1
ATOM 562 C CA . ILE A 1 76 ? 37.950 3.245 46.993 1.00 30.96 76 ILE A CA 1
ATOM 563 C C . ILE A 1 76 ? 37.554 1.789 47.233 1.00 30.46 76 ILE A C 1
ATOM 564 O O . ILE A 1 76 ? 37.956 1.186 48.232 1.00 29.28 76 ILE A O 1
ATOM 569 N N . HIS A 1 77 ? 36.770 1.220 46.321 1.00 30.24 77 HIS A N 1
ATOM 570 C CA . HIS A 1 77 ? 36.322 -0.165 46.481 1.00 31.20 77 HIS A CA 1
ATOM 571 C C . HIS A 1 77 ? 37.466 -1.172 46.385 1.00 30.97 77 HIS A C 1
ATOM 572 O O . HIS A 1 77 ? 38.536 -0.873 45.841 1.00 31.86 77 HIS A O 1
ATOM 579 N N . ARG A 1 78 ? 37.228 -2.370 46.912 1.00 31.21 78 ARG A N 1
ATOM 580 C CA . ARG A 1 78 ? 38.240 -3.415 46.921 1.00 32.89 78 ARG A CA 1
ATOM 581 C C . ARG A 1 78 ? 38.041 -4.545 45.917 1.00 34.11 78 ARG A C 1
ATOM 582 O O . ARG A 1 78 ? 38.613 -5.620 46.076 1.00 34.76 78 ARG A O 1
ATOM 590 N N . ASN A 1 79 ? 37.233 -4.315 44.889 1.00 36.31 79 ASN A N 1
ATOM 591 C CA . ASN A 1 79 ? 37.018 -5.348 43.881 1.00 36.73 79 ASN A CA 1
ATOM 592 C C . ASN A 1 79 ? 38.029 -5.107 42.764 1.00 37.50 79 ASN A C 1
ATOM 593 O O . ASN A 1 79 ? 37.669 -4.855 41.621 1.00 38.66 79 ASN A O 1
ATOM 598 N N . MET A 1 80 ? 39.304 -5.167 43.136 1.00 39.09 80 MET A N 1
ATOM 599 C CA . MET A 1 80 ? 40.425 -4.970 42.221 1.00 39.08 80 MET A CA 1
ATOM 600 C C . MET A 1 80 ? 41.672 -5.505 42.924 1.00 39.76 80 MET A C 1
ATOM 601 O O . MET A 1 80 ? 41.617 -5.859 44.104 1.00 39.28 80 MET A O 1
ATOM 606 N N . GLY A 1 81 ? 42.791 -5.568 42.209 1.00 39.56 81 GLY A N 1
ATOM 607 C CA . GLY A 1 81 ? 44.013 -6.057 42.823 1.00 39.33 81 GLY A CA 1
ATOM 608 C C . GLY A 1 81 ? 44.581 -5.063 43.821 1.00 40.59 81 GLY A C 1
ATOM 609 O O . GLY A 1 81 ? 44.228 -3.886 43.801 1.00 38.84 81 GLY A O 1
ATOM 610 N N . ILE A 1 82 ? 45.464 -5.534 44.696 1.00 41.48 82 ILE A N 1
ATOM 611 C CA . ILE A 1 82 ? 46.083 -4.668 45.694 1.00 43.08 82 ILE A CA 1
ATOM 612 C C . ILE A 1 82 ? 46.852 -3.518 45.038 1.00 44.84 82 ILE A C 1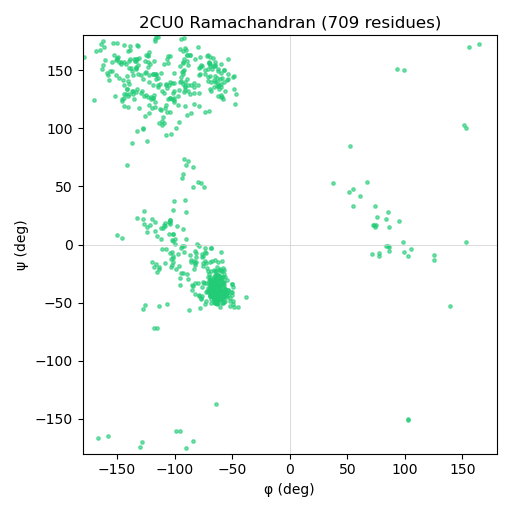
ATOM 613 O O . ILE A 1 82 ? 46.710 -2.361 45.434 1.00 44.72 82 ILE A O 1
ATOM 618 N N . GLU A 1 83 ? 47.657 -3.833 44.028 1.00 46.42 83 GLU A N 1
ATOM 619 C CA . GLU A 1 83 ? 48.436 -2.807 43.341 1.00 47.92 83 GLU A CA 1
ATOM 620 C C . GLU A 1 83 ? 47.548 -1.804 42.621 1.00 46.88 83 GLU A C 1
ATOM 621 O O . GLU A 1 83 ? 47.890 -0.627 42.505 1.00 45.69 83 GLU A O 1
ATOM 627 N N . GLU A 1 84 ? 46.411 -2.267 42.123 1.00 46.82 84 GLU A N 1
ATOM 628 C CA . GLU A 1 84 ? 45.504 -1.366 41.432 1.00 48.27 84 GLU A CA 1
ATOM 629 C C . GLU A 1 84 ? 44.890 -0.408 42.450 1.00 44.94 84 GLU A C 1
ATOM 630 O O . GLU A 1 84 ? 44.739 0.782 42.184 1.00 42.77 84 GLU A O 1
ATOM 636 N N . GLN A 1 85 ? 44.556 -0.933 43.626 1.00 42.42 85 GLN A N 1
ATOM 637 C CA . GLN A 1 85 ? 43.948 -0.113 44.660 1.00 40.34 85 GLN A CA 1
ATOM 638 C C . GLN A 1 85 ? 44.934 0.902 45.233 1.00 40.25 85 GLN A C 1
ATOM 639 O O . GLN A 1 85 ? 44.560 2.039 45.510 1.00 37.71 85 GLN A O 1
ATOM 645 N N . VAL A 1 86 ? 46.192 0.506 45.407 1.00 41.63 86 VAL A N 1
ATOM 646 C CA . VAL A 1 86 ? 47.179 1.442 45.935 1.00 42.68 86 VAL A CA 1
ATOM 647 C C . VAL A 1 86 ? 47.397 2.577 44.936 1.00 43.02 86 VAL A C 1
ATOM 648 O O . VAL A 1 86 ? 47.595 3.729 45.326 1.00 42.38 86 VAL A O 1
ATOM 652 N N . GLU A 1 87 ? 47.342 2.255 43.646 1.00 42.98 87 GLU A N 1
ATOM 653 C CA . GLU A 1 87 ? 47.526 3.267 42.614 1.00 44.58 87 GLU A CA 1
ATOM 654 C C . GLU A 1 87 ? 46.360 4.248 42.598 1.00 44.22 87 GLU A C 1
ATOM 655 O O . GLU A 1 87 ? 46.544 5.440 42.354 1.00 44.03 87 GLU A O 1
ATOM 661 N N . GLN A 1 88 ? 45.159 3.744 42.849 1.00 43.11 88 GLN A N 1
ATOM 662 C CA . GLN A 1 88 ? 43.979 4.602 42.885 1.00 42.91 88 GLN A CA 1
ATOM 663 C C . GLN A 1 88 ? 44.184 5.606 44.022 1.00 41.51 88 GLN A C 1
ATOM 664 O O . GLN A 1 88 ? 43.983 6.808 43.853 1.00 39.65 88 GLN A O 1
ATOM 670 N N . VAL A 1 89 ? 44.590 5.093 45.179 1.00 41.47 89 VAL A N 1
ATOM 671 C CA . VAL A 1 89 ? 44.837 5.920 46.353 1.00 41.25 89 VAL A CA 1
ATOM 672 C C . VAL A 1 89 ? 45.874 7.004 46.070 1.00 41.93 89 VAL A C 1
ATOM 673 O O . VAL A 1 89 ? 45.649 8.181 46.363 1.00 41.93 89 VAL A O 1
ATOM 677 N N . LYS A 1 90 ? 47.005 6.608 45.495 1.00 42.02 90 LYS A N 1
ATOM 678 C CA . LYS A 1 90 ? 48.060 7.563 45.183 1.00 43.84 90 LYS A CA 1
ATOM 679 C C . LYS A 1 90 ? 47.573 8.660 44.242 1.00 44.14 90 LYS A C 1
ATOM 680 O O . LYS A 1 90 ? 47.867 9.836 44.449 1.00 43.06 90 LYS A O 1
ATOM 686 N N . ARG A 1 91 ? 46.815 8.283 43.218 1.00 43.37 91 ARG A N 1
ATOM 687 C CA . ARG A 1 91 ? 46.324 9.268 42.270 1.00 44.81 91 ARG A CA 1
ATOM 688 C C . ARG A 1 91 ? 45.457 10.324 42.955 1.00 45.10 91 ARG A C 1
ATOM 689 O O . ARG A 1 91 ? 45.460 11.495 42.562 1.00 44.97 91 ARG A O 1
ATOM 697 N N . VAL A 1 92 ? 44.717 9.914 43.981 1.00 43.58 92 VAL A N 1
ATOM 698 C CA . VAL A 1 92 ? 43.867 10.850 44.711 1.00 42.43 92 VAL A CA 1
ATOM 699 C C . VAL A 1 92 ? 44.728 11.779 45.564 1.00 42.76 92 VAL A C 1
ATOM 700 O O . VAL A 1 92 ? 44.559 12.993 45.528 1.00 41.23 92 VAL A O 1
ATOM 704 N N . LYS A 1 93 ? 45.661 11.197 46.313 1.00 44.43 93 LYS A N 1
ATOM 705 C CA . LYS A 1 93 ? 46.539 11.963 47.195 1.00 47.13 93 LYS A CA 1
ATOM 706 C C . LYS A 1 93 ? 47.365 13.011 46.462 1.00 48.93 93 LYS A C 1
ATOM 707 O O . LYS A 1 93 ? 47.814 13.985 47.060 1.00 50.18 93 LYS A O 1
ATOM 713 N N . ARG A 1 94 ? 47.562 12.817 45.165 1.00 49.72 94 ARG A N 1
ATOM 714 C CA . ARG A 1 94 ? 48.359 13.749 44.388 1.00 52.15 94 ARG A CA 1
ATOM 715 C C . ARG A 1 94 ? 47.577 14.542 43.372 1.00 52.89 94 ARG A C 1
ATOM 716 O O . ARG A 1 94 ? 48.190 15.180 42.497 1.00 52.47 94 ARG A O 1
ATOM 724 N N . ALA A 1 95 ? 46.251 14.525 43.482 1.00 54.37 95 ALA A N 1
ATOM 725 C CA . ALA A 1 95 ? 45.380 15.241 42.552 1.00 57.10 95 ALA A CA 1
ATOM 726 C C . ALA A 1 95 ? 45.546 16.763 42.588 1.00 59.14 95 ALA A C 1
ATOM 727 O O . ALA A 1 95 ? 45.506 17.419 41.547 1.00 59.36 95 ALA A O 1
ATOM 729 N N . GLU A 1 96 ? 45.717 17.327 43.778 1.00 61.54 96 GLU A N 1
ATOM 730 C CA . GLU A 1 96 ? 45.888 18.771 43.900 1.00 64.30 96 GLU A CA 1
ATOM 731 C C . GLU A 1 96 ? 47.322 19.170 43.570 1.00 65.15 96 GLU A C 1
ATOM 732 O O . GLU A 1 96 ? 48.274 18.514 44.000 1.00 66.59 96 GLU A O 1
ATOM 738 N N . LYS A 1 207 ? 39.939 27.339 44.623 1.00 60.98 207 LYS A N 1
ATOM 739 C CA . LYS A 1 207 ? 38.857 26.868 43.763 1.00 60.60 207 LYS A CA 1
ATOM 740 C C . LYS A 1 207 ? 38.003 25.775 44.416 1.00 58.34 207 LYS A C 1
ATOM 741 O O . LYS A 1 207 ? 36.951 25.410 43.893 1.00 59.79 207 LYS A O 1
ATOM 747 N N . TYR A 1 208 ? 38.457 25.256 45.552 1.00 55.57 208 TYR A N 1
ATOM 748 C CA . TYR A 1 208 ? 37.723 24.222 46.285 1.00 51.69 208 TYR A CA 1
ATOM 749 C C . TYR A 1 208 ? 37.868 24.525 47.772 1.00 50.30 208 TYR A C 1
ATOM 750 O O . TYR A 1 208 ? 38.520 23.788 48.516 1.00 48.02 208 TYR A O 1
ATOM 759 N N . LYS A 1 209 ? 37.242 25.619 48.196 1.00 48.72 209 LYS A N 1
ATOM 760 C CA . LYS A 1 209 ? 37.321 26.072 49.577 1.00 47.71 209 LYS A CA 1
ATOM 761 C C . LYS A 1 209 ? 36.857 25.089 50.639 1.00 45.79 209 LYS A C 1
ATOM 762 O O . LYS A 1 209 ? 37.230 25.218 51.803 1.00 44.79 209 LYS A O 1
ATOM 768 N N . ASN A 1 210 ? 36.064 24.097 50.252 1.00 43.97 210 ASN A N 1
ATOM 769 C CA . ASN A 1 210 ? 35.572 23.132 51.229 1.00 41.51 210 ASN A CA 1
ATOM 770 C C . ASN A 1 210 ? 36.334 21.812 51.260 1.00 39.78 210 ASN A C 1
ATOM 771 O O . ASN A 1 210 ? 36.004 20.926 52.043 1.00 38.69 210 ASN A O 1
ATOM 776 N N . ALA A 1 211 ? 37.356 21.687 50.423 1.00 37.29 211 ALA A N 1
ATOM 777 C CA . ALA A 1 211 ? 38.148 20.463 50.363 1.00 36.41 211 ALA A CA 1
ATOM 778 C C . ALA A 1 211 ? 38.701 20.029 51.719 1.00 37.26 211 ALA A C 1
ATOM 779 O O . ALA A 1 211 ? 39.003 20.866 52.568 1.00 38.34 211 ALA A O 1
ATOM 781 N N . VAL A 1 212 ? 38.805 18.716 51.925 1.00 35.68 212 VAL A N 1
ATOM 782 C CA . VAL A 1 212 ? 39.376 18.174 53.156 1.00 36.62 212 VAL A CA 1
ATOM 783 C C . VAL A 1 212 ? 40.752 17.619 52.799 1.00 37.18 212 VAL A C 1
ATOM 784 O O . VAL A 1 212 ? 40.877 16.729 51.958 1.00 36.79 212 VAL A O 1
ATOM 788 N N . ARG A 1 213 ? 41.783 18.157 53.440 1.00 38.59 213 ARG A N 1
ATOM 789 C CA . ARG A 1 213 ? 43.157 17.751 53.172 1.00 40.20 213 ARG A CA 1
ATOM 790 C C . ARG A 1 213 ? 43.875 17.268 54.424 1.00 41.00 213 ARG A C 1
ATOM 791 O O . ARG A 1 213 ? 43.434 17.532 55.545 1.00 42.25 213 ARG A O 1
ATOM 799 N N . ASP A 1 214 ? 44.977 16.552 54.230 1.00 40.84 214 ASP A N 1
ATOM 800 C CA . ASP A 1 214 ? 45.768 16.069 55.352 1.00 42.07 214 ASP A CA 1
ATOM 801 C C . ASP A 1 214 ? 46.823 17.129 55.678 1.00 42.63 214 ASP A C 1
ATOM 802 O O . ASP A 1 214 ? 46.833 18.207 55.082 1.00 40.17 214 ASP A O 1
ATOM 807 N N . GLU A 1 215 ? 47.713 16.815 56.614 1.00 44.75 215 GLU A N 1
ATOM 808 C CA . GLU A 1 215 ? 48.771 17.738 57.018 1.00 48.31 215 GLU A CA 1
ATOM 809 C C . GLU A 1 215 ? 49.589 18.331 55.873 1.00 48.80 215 GLU A C 1
ATOM 810 O O . GLU A 1 215 ? 50.028 19.477 55.957 1.00 50.76 215 GLU A O 1
ATOM 816 N N . ASN A 1 216 ? 49.802 17.556 54.814 1.00 48.37 216 ASN A N 1
ATOM 817 C CA . ASN A 1 216 ? 50.598 18.022 53.682 1.00 47.93 216 ASN A CA 1
ATOM 818 C C . ASN A 1 216 ? 49.794 18.668 52.571 1.00 47.42 216 ASN A C 1
ATOM 819 O O . ASN A 1 216 ? 50.304 18.878 51.467 1.00 47.31 216 ASN A O 1
ATOM 824 N N . GLY A 1 217 ? 48.537 18.981 52.861 1.00 45.51 217 GLY A N 1
ATOM 825 C CA . GLY A 1 217 ? 47.693 19.609 51.864 1.00 43.25 217 GLY A CA 1
ATOM 826 C C . GLY A 1 217 ? 47.199 18.674 50.775 1.00 42.69 217 GLY A C 1
ATOM 827 O O . GLY A 1 217 ? 46.744 19.130 49.729 1.00 43.27 217 GLY A O 1
ATOM 828 N N . GLU A 1 218 ? 47.282 17.368 51.009 1.00 42.05 218 GLU A N 1
ATOM 829 C CA . GLU A 1 218 ? 46.820 16.395 50.021 1.00 41.71 218 GLU A CA 1
ATOM 830 C C . GLU A 1 218 ? 45.383 15.985 50.334 1.00 39.10 218 GLU A C 1
ATOM 831 O O . GLU A 1 218 ? 45.025 15.817 51.502 1.00 36.92 218 GLU A O 1
ATOM 837 N N . LEU A 1 219 ? 44.569 15.821 49.295 1.00 35.70 219 LEU A N 1
ATOM 838 C CA . LEU A 1 219 ? 43.175 15.420 49.472 1.00 34.18 219 LEU A CA 1
ATOM 839 C C . LEU A 1 219 ? 43.091 14.144 50.304 1.00 33.10 219 LEU A C 1
ATOM 840 O O . LEU A 1 219 ? 43.936 13.264 50.183 1.00 33.97 219 LEU A O 1
ATOM 845 N N . LEU A 1 220 ? 42.087 14.053 51.170 1.00 32.74 220 LEU A N 1
ATOM 846 C CA . LEU A 1 220 ? 41.925 12.852 51.985 1.00 32.69 220 LEU A CA 1
ATOM 847 C C . LEU A 1 220 ? 41.318 11.739 51.139 1.00 31.77 220 LEU A C 1
ATOM 848 O O . LEU A 1 220 ? 40.628 12.002 50.147 1.00 29.79 220 LEU A O 1
ATOM 853 N N . VAL A 1 221 ? 41.576 10.498 51.532 1.00 30.23 221 VAL A N 1
ATOM 854 C CA . VAL A 1 221 ? 41.030 9.358 50.814 1.00 31.24 221 VAL A CA 1
ATOM 855 C C . VAL A 1 221 ? 40.950 8.153 51.737 1.00 31.85 221 VAL A C 1
ATOM 856 O O . VAL A 1 221 ? 41.750 8.018 52.661 1.00 31.52 221 VAL A O 1
ATOM 860 N N . ALA A 1 222 ? 39.961 7.296 51.495 1.00 29.76 222 ALA A N 1
ATOM 861 C CA . ALA A 1 222 ? 39.776 6.083 52.282 1.00 30.16 222 ALA A CA 1
ATOM 862 C C . ALA A 1 222 ? 39.756 4.901 51.313 1.00 29.45 222 ALA A C 1
ATOM 863 O O . ALA A 1 222 ? 39.569 5.083 50.107 1.00 30.71 222 ALA A O 1
ATOM 865 N N . ALA A 1 223 ? 39.952 3.696 51.830 1.00 29.43 223 ALA A N 1
ATOM 866 C CA . ALA A 1 223 ? 39.948 2.502 50.986 1.00 29.83 223 ALA A CA 1
ATOM 867 C C . ALA A 1 223 ? 39.411 1.324 51.778 1.00 29.89 223 ALA A C 1
ATOM 868 O O . ALA A 1 223 ? 39.670 1.205 52.976 1.00 30.03 223 ALA A O 1
ATOM 870 N N . ALA A 1 224 ? 38.662 0.451 51.110 1.00 29.15 224 ALA A N 1
ATOM 871 C CA . ALA A 1 224 ? 38.085 -0.708 51.777 1.00 29.75 224 ALA A CA 1
ATOM 872 C C . ALA A 1 224 ? 38.967 -1.944 51.705 1.00 30.25 224 ALA A C 1
ATOM 873 O O . ALA A 1 224 ? 39.723 -2.134 50.753 1.00 30.79 224 ALA A O 1
ATOM 875 N N . VAL A 1 225 ? 38.858 -2.788 52.724 1.00 30.86 225 VAL A N 1
ATOM 876 C CA . VAL A 1 225 ? 39.608 -4.034 52.773 1.00 31.51 225 VAL A CA 1
ATOM 877 C C . VAL A 1 225 ? 38.771 -5.083 53.487 1.00 32.86 225 VAL A C 1
ATOM 878 O O . VAL A 1 225 ? 37.865 -4.757 54.253 1.00 31.23 225 VAL A O 1
ATOM 882 N N . SER A 1 226 ? 39.067 -6.345 53.212 1.00 33.64 226 SER A N 1
ATOM 883 C CA . SER A 1 226 ? 38.378 -7.448 53.864 1.00 35.67 226 SER A CA 1
ATOM 884 C C . SER A 1 226 ? 38.995 -7.559 55.254 1.00 36.13 226 SER A C 1
ATOM 885 O O . SER A 1 226 ? 40.149 -7.194 55.454 1.00 36.96 226 SER A O 1
ATOM 888 N N . PRO A 1 227 ? 38.238 -8.069 56.231 1.00 37.91 227 PRO A N 1
ATOM 889 C CA . PRO A 1 227 ? 38.739 -8.217 57.600 1.00 37.11 227 PRO A CA 1
ATOM 890 C C . PRO A 1 227 ? 40.010 -9.064 57.673 1.00 37.87 227 PRO A C 1
ATOM 891 O O . PRO A 1 227 ? 40.774 -8.962 58.625 1.00 38.26 227 PRO A O 1
ATOM 895 N N . PHE A 1 228 ? 40.228 -9.898 56.663 1.00 37.61 228 PHE A N 1
ATOM 896 C CA . PHE A 1 228 ? 41.387 -10.785 56.635 1.00 38.27 228 PHE A CA 1
ATOM 897 C C . PHE A 1 228 ? 42.546 -10.320 55.750 1.00 39.24 228 PHE A C 1
ATOM 898 O O . PHE A 1 228 ? 43.636 -10.890 55.809 1.00 38.84 228 PHE A O 1
ATOM 906 N N . ASP A 1 229 ? 42.325 -9.287 54.942 1.00 39.13 229 ASP A N 1
ATOM 907 C CA . ASP A 1 229 ? 43.367 -8.809 54.043 1.00 40.36 229 ASP A CA 1
ATOM 908 C C . ASP A 1 229 ? 44.360 -7.834 54.687 1.00 41.83 229 ASP A C 1
ATOM 909 O O . ASP A 1 229 ? 44.422 -6.655 54.327 1.00 40.71 229 ASP A O 1
ATOM 914 N N . ILE A 1 230 ? 45.146 -8.339 55.633 1.00 42.20 230 ILE A N 1
ATOM 915 C CA . ILE A 1 230 ? 46.137 -7.524 56.321 1.00 42.80 230 ILE A CA 1
ATOM 916 C C . ILE A 1 230 ? 47.219 -7.040 55.358 1.00 42.38 230 ILE A C 1
ATOM 917 O O . ILE A 1 230 ? 47.759 -5.946 55.519 1.00 41.48 230 ILE A O 1
ATOM 922 N N . LYS A 1 231 ? 47.525 -7.845 54.346 1.00 42.40 231 LYS A N 1
ATOM 923 C CA . LYS A 1 231 ? 48.533 -7.460 53.363 1.00 43.35 231 LYS A CA 1
ATOM 924 C C . LYS A 1 231 ? 48.064 -6.218 52.611 1.00 42.69 231 LYS A C 1
ATOM 925 O O . LYS A 1 231 ? 48.794 -5.230 52.501 1.00 41.42 231 LYS A O 1
ATOM 931 N N . ARG A 1 232 ? 46.838 -6.276 52.096 1.00 40.97 232 ARG A N 1
ATOM 932 C CA . ARG A 1 232 ? 46.262 -5.161 51.354 1.00 39.66 232 ARG A CA 1
ATOM 933 C C . ARG A 1 232 ? 46.266 -3.901 52.209 1.00 39.16 232 ARG A C 1
ATOM 934 O O . ARG A 1 232 ? 46.628 -2.824 51.743 1.00 39.21 232 ARG A O 1
ATOM 942 N N . ALA A 1 233 ? 45.866 -4.052 53.466 1.00 38.18 233 ALA A N 1
ATOM 943 C CA . ALA A 1 233 ? 45.793 -2.934 54.391 1.00 38.64 233 ALA A CA 1
ATOM 944 C C . ALA A 1 233 ? 47.132 -2.223 54.560 1.00 39.50 233 ALA A C 1
ATOM 945 O O . ALA A 1 233 ? 47.216 -0.996 54.446 1.00 39.57 233 ALA A O 1
ATOM 947 N N . ILE A 1 234 ? 48.177 -2.995 54.837 1.00 39.74 234 ILE A N 1
ATOM 948 C CA . ILE A 1 234 ? 49.508 -2.433 55.028 1.00 39.22 234 ILE A CA 1
ATOM 949 C C . ILE A 1 234 ? 49.972 -1.689 53.777 1.00 39.25 234 ILE A C 1
ATOM 950 O O . ILE A 1 234 ? 50.577 -0.617 53.866 1.00 38.65 234 ILE A O 1
ATOM 955 N N . GLU A 1 235 ? 49.678 -2.241 52.607 1.00 39.09 235 GLU A N 1
ATOM 956 C CA . GLU A 1 235 ? 50.071 -1.589 51.366 1.00 40.26 235 GLU A CA 1
ATOM 957 C C . GLU A 1 235 ? 49.328 -0.267 51.198 1.00 41.20 235 GLU A C 1
ATOM 958 O O . GLU A 1 235 ? 49.917 0.748 50.793 1.00 39.00 235 GLU A O 1
ATOM 964 N N . LEU A 1 236 ? 48.034 -0.277 51.515 1.00 39.48 236 LEU A N 1
ATOM 965 C CA . LEU A 1 236 ? 47.225 0.931 51.409 1.00 39.13 236 LEU A CA 1
ATOM 966 C C . LEU A 1 236 ? 47.739 1.966 52.398 1.00 37.82 236 LEU A C 1
ATOM 967 O O . LEU A 1 236 ? 47.822 3.149 52.087 1.00 38.18 236 LEU A O 1
ATOM 972 N N . ASP A 1 237 ? 48.074 1.505 53.595 1.00 39.33 237 ASP A N 1
ATOM 973 C CA . ASP A 1 237 ? 48.583 2.375 54.648 1.00 42.05 237 ASP A CA 1
ATOM 974 C C . ASP A 1 237 ? 49.878 3.051 54.185 1.00 43.52 237 ASP A C 1
ATOM 975 O O . ASP A 1 237 ? 50.051 4.261 54.345 1.00 42.87 237 ASP A O 1
ATOM 980 N N . LYS A 1 238 ? 50.780 2.266 53.598 1.00 45.27 238 LYS A N 1
ATOM 981 C CA . LYS A 1 238 ? 52.046 2.801 53.109 1.00 46.42 238 LYS A CA 1
ATOM 982 C C . LYS A 1 238 ? 51.830 3.769 51.954 1.00 46.19 238 LYS A C 1
ATOM 983 O O . LYS A 1 238 ? 52.603 4.705 51.773 1.00 47.03 238 LYS A O 1
ATOM 989 N N . ALA A 1 239 ? 50.780 3.541 51.172 1.00 45.10 239 ALA A N 1
ATOM 990 C CA . ALA A 1 239 ? 50.477 4.406 50.040 1.00 44.13 239 ALA A CA 1
ATOM 991 C C . ALA A 1 239 ? 49.939 5.750 50.526 1.00 43.97 239 ALA A C 1
ATOM 992 O O . ALA A 1 239 ? 49.734 6.674 49.736 1.00 43.72 239 ALA A O 1
ATOM 994 N N . GLY A 1 240 ? 49.701 5.851 51.829 1.00 43.80 240 GLY A N 1
ATOM 995 C CA . GLY A 1 240 ? 49.209 7.093 52.392 1.00 42.14 240 GLY A CA 1
ATOM 996 C C . GLY A 1 240 ? 47.704 7.204 52.560 1.00 42.00 240 GLY A C 1
ATOM 997 O O . GLY A 1 240 ? 47.183 8.313 52.676 1.00 41.18 240 GLY A O 1
ATOM 998 N N . VAL A 1 241 ? 46.996 6.078 52.581 1.00 39.33 241 VAL A N 1
ATOM 999 C CA . VAL A 1 241 ? 45.548 6.137 52.749 1.00 37.61 241 VAL A CA 1
ATOM 1000 C C . VAL A 1 241 ? 45.277 6.742 54.129 1.00 38.34 241 VAL A C 1
ATOM 1001 O O . VAL A 1 241 ? 45.984 6.449 55.094 1.00 38.06 241 VAL A O 1
ATOM 1005 N N . ASP A 1 242 ? 44.269 7.602 54.211 1.00 37.50 242 ASP A N 1
ATOM 1006 C CA . ASP A 1 242 ? 43.925 8.264 55.466 1.00 37.88 242 ASP A CA 1
ATOM 1007 C C . ASP A 1 242 ? 43.025 7.411 56.356 1.00 37.74 242 ASP A C 1
ATOM 1008 O O . ASP A 1 242 ? 43.139 7.437 57.581 1.00 36.44 242 ASP A O 1
ATOM 1013 N N . VAL A 1 243 ? 42.127 6.656 55.738 1.00 36.55 243 VAL A N 1
ATOM 1014 C CA . VAL A 1 243 ? 41.213 5.810 56.489 1.00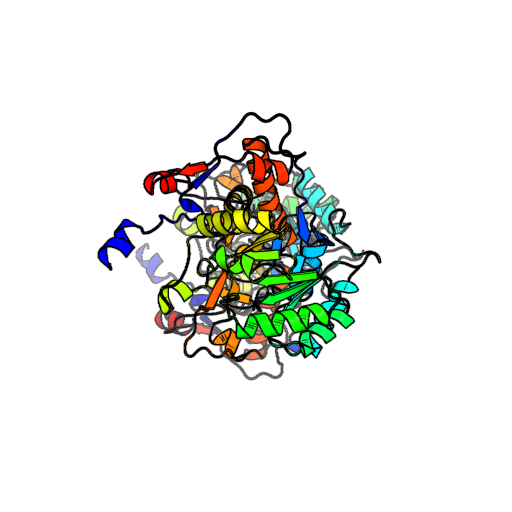 34.91 243 VAL A CA 1
ATOM 1015 C C . VAL A 1 243 ? 41.092 4.439 55.853 1.00 34.62 243 VAL A C 1
ATOM 1016 O O . VAL A 1 243 ? 40.921 4.321 54.644 1.00 35.28 243 VAL A O 1
ATOM 1020 N N . ILE A 1 244 ? 41.200 3.406 56.678 1.00 35.03 244 ILE A N 1
ATOM 1021 C CA . ILE A 1 244 ? 41.055 2.033 56.220 1.00 35.88 244 ILE A CA 1
ATOM 1022 C C . ILE A 1 244 ? 39.645 1.638 56.648 1.00 35.03 244 ILE A C 1
ATOM 1023 O O . ILE A 1 244 ? 39.285 1.769 57.822 1.00 34.64 244 ILE A O 1
ATOM 1028 N N . VAL A 1 245 ? 38.839 1.179 55.697 1.00 34.14 245 VAL A N 1
ATOM 1029 C CA . VAL A 1 245 ? 37.473 0.772 56.003 1.00 33.73 245 VAL A CA 1
ATOM 1030 C C . VAL A 1 245 ? 37.301 -0.738 55.870 1.00 33.59 245 VAL A C 1
ATOM 1031 O O . VAL A 1 245 ? 37.295 -1.267 54.761 1.00 33.28 245 VAL A O 1
ATOM 1035 N N . VAL A 1 246 ? 37.188 -1.436 56.994 1.00 35.31 246 VAL A N 1
ATOM 1036 C CA . VAL A 1 246 ? 36.971 -2.874 56.944 1.00 37.21 246 VAL A CA 1
ATOM 1037 C C . VAL A 1 246 ? 35.547 -2.992 56.424 1.00 39.34 246 VAL A C 1
ATOM 1038 O O . VAL A 1 246 ? 34.597 -2.573 57.086 1.00 37.43 246 VAL A O 1
ATOM 1042 N N . ASP A 1 247 ? 35.430 -3.557 55.225 1.00 41.01 247 ASP A N 1
ATOM 1043 C CA . ASP A 1 247 ? 34.172 -3.685 54.494 1.00 43.09 247 ASP A CA 1
ATOM 1044 C C . ASP A 1 247 ? 33.599 -5.106 54.424 1.00 42.91 247 ASP A C 1
ATOM 1045 O O . ASP A 1 247 ? 33.961 -5.883 53.543 1.00 43.83 247 ASP A O 1
ATOM 1050 N N . THR A 1 248 ? 32.701 -5.431 55.352 1.00 41.66 248 THR A N 1
ATOM 1051 C CA . THR A 1 248 ? 32.079 -6.758 55.405 1.00 42.09 248 THR A CA 1
ATOM 1052 C C . THR A 1 248 ? 30.566 -6.685 55.598 1.00 40.25 248 THR A C 1
ATOM 1053 O O . THR A 1 248 ? 30.035 -5.693 56.099 1.00 37.49 248 THR A O 1
ATOM 1057 N N . ALA A 1 249 ? 29.878 -7.755 55.217 1.00 38.51 249 ALA A N 1
ATOM 1058 C CA . ALA A 1 249 ? 28.428 -7.820 55.349 1.00 38.12 249 ALA A CA 1
ATOM 1059 C C . ALA A 1 249 ? 27.983 -7.931 56.806 1.00 37.23 249 ALA A C 1
ATOM 1060 O O . ALA A 1 249 ? 26.978 -7.342 57.198 1.00 38.24 249 ALA A O 1
ATOM 1062 N N . HIS A 1 250 ? 28.729 -8.691 57.601 1.00 37.08 250 HIS A N 1
ATOM 1063 C CA . HIS A 1 250 ? 28.403 -8.891 59.014 1.00 38.54 250 HIS A CA 1
ATOM 1064 C C . HIS A 1 250 ? 29.685 -8.804 59.839 1.00 38.05 250 HIS A C 1
ATOM 1065 O O . HIS A 1 250 ? 30.323 -9.817 60.119 1.00 39.15 250 HIS A O 1
ATOM 1072 N N . ALA A 1 251 ? 30.048 -7.590 60.231 1.00 37.79 251 ALA A N 1
ATOM 1073 C CA . ALA A 1 251 ? 31.258 -7.355 61.007 1.00 37.60 251 ALA A CA 1
ATOM 1074 C C . ALA A 1 251 ? 31.296 -8.040 62.369 1.00 38.29 251 ALA A C 1
ATOM 1075 O O . ALA A 1 251 ? 32.378 -8.247 62.916 1.00 40.05 251 ALA A O 1
ATOM 1077 N N . HIS A 1 252 ? 30.142 -8.391 62.929 1.00 37.63 252 HIS A N 1
ATOM 1078 C CA . HIS A 1 252 ? 30.147 -9.039 64.238 1.00 37.88 252 HIS A CA 1
ATOM 1079 C C . HIS A 1 252 ? 30.481 -10.520 64.140 1.00 38.45 252 HIS A C 1
ATOM 1080 O O . HIS A 1 252 ? 29.747 -11.374 64.637 1.00 39.41 252 HIS A O 1
ATOM 1087 N N . ASN A 1 253 ? 31.603 -10.807 63.491 1.00 38.79 253 ASN A N 1
ATOM 1088 C CA . ASN A 1 253 ? 32.091 -12.168 63.305 1.00 39.90 253 ASN A CA 1
ATOM 1089 C C . ASN A 1 253 ? 33.381 -12.268 64.130 1.00 40.46 253 ASN A C 1
ATOM 1090 O O . ASN A 1 253 ? 34.358 -11.575 63.846 1.00 39.23 253 ASN A O 1
ATOM 1095 N N . LEU A 1 254 ? 33.377 -13.125 65.148 1.00 40.29 254 LEU A N 1
ATOM 1096 C CA . LEU A 1 254 ? 34.531 -13.273 66.030 1.00 42.65 254 LEU A CA 1
ATOM 1097 C C . LEU A 1 254 ? 35.865 -13.524 65.330 1.00 41.88 254 LEU A C 1
ATOM 1098 O O . LEU A 1 254 ? 36.835 -12.803 65.572 1.00 41.85 254 LEU A O 1
ATOM 1103 N N . LYS A 1 255 ? 35.922 -14.532 64.466 1.00 40.23 255 LYS A N 1
ATOM 1104 C CA . LYS A 1 255 ? 37.157 -14.828 63.746 1.00 40.62 255 LYS A CA 1
ATOM 1105 C C . LYS A 1 255 ? 37.620 -13.599 62.976 1.00 39.53 255 LYS A C 1
ATOM 1106 O O . LYS A 1 255 ? 38.806 -13.270 62.961 1.00 38.26 255 LYS A O 1
ATOM 1112 N N . ALA A 1 256 ? 36.671 -12.922 62.334 1.00 38.19 256 ALA A N 1
ATOM 1113 C CA . ALA A 1 256 ? 36.976 -11.725 61.554 1.00 36.96 256 ALA A CA 1
ATOM 1114 C C . ALA A 1 256 ? 37.505 -10.621 62.457 1.00 34.92 256 ALA A C 1
ATOM 1115 O O . ALA A 1 256 ? 38.444 -9.918 62.104 1.00 34.11 256 ALA A O 1
ATOM 1117 N N . ILE A 1 257 ? 36.896 -10.483 63.627 1.00 33.00 257 ILE A N 1
ATOM 1118 C CA . ILE A 1 257 ? 37.295 -9.461 64.580 1.00 35.72 257 ILE A CA 1
ATOM 1119 C C . ILE A 1 257 ? 38.712 -9.682 65.111 1.00 37.33 257 ILE A C 1
ATOM 1120 O O . ILE A 1 257 ? 39.440 -8.722 65.371 1.00 37.91 257 ILE A O 1
ATOM 1125 N N . LYS A 1 258 ? 39.109 -10.940 65.259 1.00 39.12 258 LYS A N 1
ATOM 1126 C CA . LYS A 1 258 ? 40.454 -11.244 65.737 1.00 40.16 258 LYS A CA 1
ATOM 1127 C C . LYS A 1 258 ? 41.444 -10.770 64.676 1.00 39.52 258 LYS A C 1
ATOM 1128 O O . LYS A 1 258 ? 42.476 -10.175 64.986 1.00 38.37 258 LYS A O 1
ATOM 1134 N N . SER A 1 259 ? 41.114 -11.031 63.416 1.00 37.69 259 SER A N 1
ATOM 1135 C CA . SER A 1 259 ? 41.963 -10.612 62.312 1.00 37.00 259 SER A CA 1
ATOM 1136 C C . SER A 1 259 ? 42.007 -9.080 62.254 1.00 37.75 259 SER A C 1
ATOM 1137 O O . SER A 1 259 ? 43.061 -8.490 62.001 1.00 37.12 259 SER A O 1
ATOM 1140 N N . MET A 1 260 ? 40.863 -8.442 62.498 1.00 38.12 260 MET A N 1
ATOM 1141 C CA . MET A 1 260 ? 40.771 -6.981 62.485 1.00 38.92 260 MET A CA 1
ATOM 1142 C C . MET A 1 260 ? 41.703 -6.341 63.512 1.00 38.31 260 MET A C 1
ATOM 1143 O O . MET A 1 260 ? 42.326 -5.314 63.245 1.00 36.40 260 MET A O 1
ATOM 1148 N N . LYS A 1 261 ? 41.780 -6.942 64.692 1.00 37.50 261 LYS A N 1
ATOM 1149 C CA . LYS A 1 261 ? 42.634 -6.416 65.749 1.00 39.62 261 LYS A CA 1
ATOM 1150 C C . LYS A 1 261 ? 44.102 -6.448 65.337 1.00 40.41 261 LYS A C 1
ATOM 1151 O O . LYS A 1 261 ? 44.856 -5.509 65.607 1.00 41.27 261 LYS A O 1
ATOM 1157 N N . GLU A 1 262 ? 44.506 -7.527 64.679 1.00 40.49 262 GLU A N 1
ATOM 1158 C CA . GLU A 1 262 ? 45.883 -7.657 64.224 1.00 41.74 262 GLU A CA 1
ATOM 1159 C C . GLU A 1 262 ? 46.135 -6.589 63.166 1.00 41.17 262 GLU A C 1
ATOM 1160 O O . GLU A 1 262 ? 47.210 -5.985 63.114 1.00 40.31 262 GLU A O 1
ATOM 1166 N N . MET A 1 263 ? 45.131 -6.357 62.324 1.00 39.65 263 MET A N 1
ATOM 1167 C CA . MET A 1 263 ? 45.237 -5.363 61.259 1.00 39.57 263 MET A CA 1
ATOM 1168 C C . MET A 1 263 ? 45.400 -3.954 61.825 1.00 38.83 263 MET A C 1
ATOM 1169 O O . MET A 1 263 ? 46.238 -3.183 61.358 1.00 38.45 263 MET A O 1
ATOM 1174 N N . ARG A 1 264 ? 44.590 -3.627 62.826 1.00 39.63 264 ARG A N 1
ATOM 1175 C CA . ARG A 1 264 ? 44.628 -2.315 63.465 1.00 41.18 264 ARG A CA 1
ATOM 1176 C C . ARG A 1 264 ? 46.017 -2.021 64.037 1.00 42.20 264 ARG A C 1
ATOM 1177 O O . ARG A 1 264 ? 46.478 -0.877 64.026 1.00 41.80 264 ARG A O 1
ATOM 1185 N N . GLN A 1 265 ? 46.678 -3.065 64.526 1.00 43.75 265 GLN A N 1
ATOM 1186 C CA . GLN A 1 265 ? 48.003 -2.931 65.115 1.00 45.06 265 GLN A CA 1
ATOM 1187 C C . GLN A 1 265 ? 49.113 -2.737 64.094 1.00 45.09 265 GLN A C 1
ATOM 1188 O O . GLN A 1 265 ? 50.194 -2.268 64.442 1.00 46.12 265 GLN A O 1
ATOM 1194 N N . LYS A 1 266 ? 48.854 -3.081 62.836 1.00 44.81 266 LYS A N 1
ATOM 1195 C CA . LYS A 1 266 ? 49.873 -2.945 61.803 1.00 44.15 266 LYS A CA 1
ATOM 1196 C C . LYS A 1 266 ? 49.710 -1.775 60.835 1.00 43.01 266 LYS A C 1
ATOM 1197 O O . LYS A 1 266 ? 50.434 -1.693 59.846 1.00 42.53 266 LYS A O 1
ATOM 1203 N N . VAL A 1 267 ? 48.767 -0.875 61.107 1.00 42.74 267 VAL A N 1
ATOM 1204 C CA . VAL A 1 267 ? 48.564 0.291 60.244 1.00 41.32 267 VAL A CA 1
ATOM 1205 C C . VAL A 1 267 ? 48.433 1.571 61.071 1.00 40.98 267 VAL A C 1
ATOM 1206 O O . VAL A 1 267 ? 48.014 1.528 62.224 1.00 39.30 267 VAL A O 1
ATOM 1210 N N . ASP A 1 268 ? 48.792 2.707 60.480 1.00 42.03 268 ASP A N 1
ATOM 1211 C CA . ASP A 1 268 ? 48.703 3.984 61.183 1.00 44.37 268 ASP A CA 1
ATOM 1212 C C . ASP A 1 268 ? 47.402 4.711 60.878 1.00 43.68 268 ASP A C 1
ATOM 1213 O O . ASP A 1 268 ? 46.910 5.477 61.703 1.00 44.31 268 ASP A O 1
ATOM 1218 N N . ALA A 1 269 ? 46.852 4.468 59.692 1.00 42.42 269 ALA A N 1
ATOM 1219 C CA . ALA A 1 269 ? 45.606 5.106 59.267 1.00 40.92 269 ALA A CA 1
ATOM 1220 C C . ALA A 1 269 ? 44.476 4.915 60.276 1.00 39.25 269 ALA A C 1
ATOM 1221 O O . ALA A 1 269 ? 44.532 4.022 61.116 1.00 37.09 269 ALA A O 1
ATOM 1223 N N . ASP A 1 270 ? 43.455 5.766 60.204 1.00 39.43 270 ASP A N 1
ATOM 1224 C CA . ASP A 1 270 ? 42.316 5.621 61.100 1.00 39.51 270 ASP A CA 1
ATOM 1225 C C . ASP A 1 270 ? 41.561 4.355 60.668 1.00 39.33 270 ASP A C 1
ATOM 1226 O O . ASP A 1 270 ? 41.646 3.932 59.512 1.00 37.32 270 ASP A O 1
ATOM 1231 N N . PHE A 1 271 ? 40.817 3.766 61.599 1.00 38.80 271 PHE A N 1
ATOM 1232 C CA . PHE A 1 271 ? 40.143 2.488 61.374 1.00 38.59 271 PHE A CA 1
ATOM 1233 C C . PHE A 1 271 ? 38.611 2.485 61.490 1.00 38.22 271 PHE A C 1
ATOM 1234 O O . PHE A 1 271 ? 38.072 2.730 62.569 1.00 38.33 271 PHE A O 1
ATOM 1242 N N . ILE A 1 272 ? 37.914 2.180 60.397 1.00 35.71 272 ILE A N 1
ATOM 1243 C CA . ILE A 1 272 ? 36.461 2.086 60.438 1.00 34.37 272 ILE A CA 1
ATOM 1244 C C . ILE A 1 272 ? 35.977 0.667 60.109 1.00 34.85 272 ILE A C 1
ATOM 1245 O O . ILE A 1 272 ? 36.234 0.122 59.045 1.00 32.47 272 ILE A O 1
ATOM 1250 N N . VAL A 1 273 ? 35.288 0.054 61.097 1.00 34.92 273 VAL A N 1
ATOM 1251 C CA . VAL A 1 273 ? 34.733 -1.276 60.848 1.00 33.93 273 VAL A CA 1
ATOM 1252 C C . VAL A 1 273 ? 33.204 -1.262 60.668 1.00 36.36 273 VAL A C 1
ATOM 1253 O O . VAL A 1 273 ? 32.467 -0.605 61.395 1.00 36.32 273 VAL A O 1
ATOM 1257 N N . GLY A 1 274 ? 32.755 -1.993 59.621 1.00 34.84 274 GLY A N 1
ATOM 1258 C CA . GLY A 1 274 ? 31.316 -2.140 59.364 1.00 34.77 274 GLY A CA 1
ATOM 1259 C C . GLY A 1 274 ? 31.095 -3.296 58.376 1.00 35.90 274 GLY A C 1
ATOM 1260 O O . GLY A 1 274 ? 32.032 -3.785 57.766 1.00 34.32 274 GLY A O 1
ATOM 1261 N N . ASN A 1 275 ? 29.820 -3.749 58.231 1.00 32.67 275 ASN A N 1
ATOM 1262 C CA . ASN A 1 275 ? 28.651 -3.102 58.844 1.00 32.38 275 ASN A CA 1
ATOM 1263 C C . ASN A 1 275 ? 28.051 -3.941 60.000 1.00 30.29 275 ASN A C 1
ATOM 1264 O O . ASN A 1 275 ? 28.206 -5.154 60.071 1.00 31.63 275 ASN A O 1
ATOM 1269 N N . ILE A 1 276 ? 27.358 -3.237 60.924 1.00 28.83 276 ILE A N 1
ATOM 1270 C CA . ILE A 1 276 ? 26.670 -3.910 62.028 1.00 29.57 276 ILE A CA 1
ATOM 1271 C C . ILE A 1 276 ? 25.239 -3.388 62.203 1.00 29.10 276 ILE A C 1
ATOM 1272 O O . ILE A 1 276 ? 24.805 -2.409 61.610 1.00 28.99 276 ILE A O 1
ATOM 1277 N N . ALA A 1 277 ? 24.371 -3.955 63.024 1.00 29.30 277 ALA A N 1
ATOM 1278 C CA . ALA A 1 277 ? 23.036 -3.413 63.181 1.00 31.46 277 ALA A CA 1
ATOM 1279 C C . ALA A 1 277 ? 22.564 -3.711 64.593 1.00 33.26 277 ALA A C 1
ATOM 1280 O O . ALA A 1 277 ? 21.410 -3.475 64.928 1.00 36.04 277 ALA A O 1
ATOM 1282 N N . ASN A 1 278 ? 23.473 -4.222 65.418 1.00 32.73 278 ASN A N 1
ATOM 1283 C CA . ASN A 1 278 ? 23.161 -4.573 66.801 1.00 33.34 278 ASN A CA 1
ATOM 1284 C C . ASN A 1 278 ? 24.137 -3.840 67.721 1.00 33.51 278 ASN A C 1
ATOM 1285 O O . ASN A 1 278 ? 25.350 -3.904 67.526 1.00 33.45 278 ASN A O 1
ATOM 1290 N N . PRO A 1 279 ? 23.623 -3.127 68.735 1.00 34.52 279 PRO A N 1
ATOM 1291 C CA . PRO A 1 279 ? 24.532 -2.409 69.636 1.00 34.55 279 PRO A CA 1
ATOM 1292 C C . PRO A 1 279 ? 25.570 -3.312 70.308 1.00 35.30 279 PRO A C 1
ATOM 1293 O O . PRO A 1 279 ? 26.691 -2.886 70.572 1.00 34.65 279 PRO A O 1
ATOM 1297 N N . LYS A 1 280 ? 25.202 -4.563 70.566 1.00 36.43 280 LYS A N 1
ATOM 1298 C CA . LYS A 1 280 ? 26.123 -5.500 71.202 1.00 36.76 280 LYS A CA 1
ATOM 1299 C C . LYS A 1 280 ? 27.418 -5.669 70.418 1.00 36.96 280 LYS A C 1
ATOM 1300 O O . LYS A 1 280 ? 28.455 -6.017 70.985 1.00 37.03 280 LYS A O 1
ATOM 1306 N N . ALA A 1 281 ? 27.361 -5.421 69.115 1.00 35.43 281 ALA A N 1
ATOM 1307 C CA . ALA A 1 281 ? 28.558 -5.568 68.278 1.00 36.08 281 ALA A CA 1
ATOM 1308 C C . ALA A 1 281 ? 29.627 -4.497 68.571 1.00 36.67 281 ALA A C 1
ATOM 1309 O O . ALA A 1 281 ? 30.820 -4.696 68.389 1.00 35.32 281 ALA A O 1
ATOM 1311 N N . VAL A 1 282 ? 29.151 -3.310 68.999 1.00 36.28 282 VAL A N 1
ATOM 1312 C CA . VAL A 1 282 ? 30.076 -2.221 69.326 1.00 36.49 282 VAL A CA 1
ATOM 1313 C C . VAL A 1 282 ? 31.013 -2.602 70.473 1.00 37.51 282 VAL A C 1
ATOM 1314 O O . VAL A 1 282 ? 32.164 -2.195 70.546 1.00 37.45 282 VAL A O 1
ATOM 1318 N N . ASP A 1 283 ? 30.443 -3.373 71.419 1.00 38.63 283 ASP A N 1
ATOM 1319 C CA . ASP A 1 283 ? 31.204 -3.776 72.598 1.00 40.31 283 ASP A CA 1
ATOM 1320 C C . ASP A 1 283 ? 32.459 -4.564 72.221 1.00 40.34 283 ASP A C 1
ATOM 1321 O O . ASP A 1 283 ? 33.462 -4.569 72.924 1.00 41.18 283 ASP A O 1
ATOM 1326 N N . ASP A 1 284 ? 32.414 -5.253 71.086 1.00 38.26 284 ASP A N 1
ATOM 1327 C CA . ASP A 1 284 ? 33.546 -6.056 70.643 1.00 38.06 284 ASP A CA 1
ATOM 1328 C C . ASP A 1 284 ? 34.364 -5.370 69.556 1.00 36.36 284 ASP A C 1
ATOM 1329 O O . ASP A 1 284 ? 35.258 -5.976 68.971 1.00 35.49 284 ASP A O 1
ATOM 1334 N N . LEU A 1 285 ? 34.071 -4.103 69.291 1.00 34.18 285 LEU A N 1
ATOM 1335 C CA . LEU A 1 285 ? 34.796 -3.385 68.254 1.00 34.54 285 LEU A CA 1
ATOM 1336 C C . LEU A 1 285 ? 35.397 -2.081 68.762 1.00 33.76 285 LEU A C 1
ATOM 1337 O O . LEU A 1 285 ? 35.762 -1.215 67.968 1.00 32.75 285 LEU A O 1
ATOM 1342 N N . THR A 1 286 ? 35.517 -1.951 70.080 1.00 35.47 286 THR A N 1
ATOM 1343 C CA . THR A 1 286 ? 36.044 -0.728 70.682 1.00 36.27 286 THR A CA 1
ATOM 1344 C C . THR A 1 286 ? 37.459 -0.344 70.279 1.00 37.79 286 THR A C 1
ATOM 1345 O O . THR A 1 286 ? 37.929 0.733 70.643 1.00 39.42 286 THR A O 1
ATOM 1349 N N . PHE A 1 287 ? 38.131 -1.209 69.524 1.00 37.14 287 PHE A N 1
ATOM 1350 C CA . PHE A 1 287 ? 39.495 -0.942 69.074 1.00 36.75 287 PHE A CA 1
ATOM 1351 C C . PHE A 1 287 ? 39.469 -0.139 67.777 1.00 37.02 287 PHE A C 1
ATOM 1352 O O . PHE A 1 287 ? 40.507 0.322 67.295 1.00 34.74 287 PHE A O 1
ATOM 1360 N N . ALA A 1 288 ? 38.279 0.005 67.201 1.00 36.61 288 ALA A N 1
ATOM 1361 C CA . ALA A 1 288 ? 38.120 0.757 65.960 1.00 34.27 288 ALA A CA 1
ATOM 1362 C C . ALA A 1 288 ? 37.782 2.208 66.288 1.00 34.44 288 ALA A C 1
ATOM 1363 O O . ALA A 1 288 ? 37.444 2.527 67.431 1.00 36.27 288 ALA A O 1
ATOM 1365 N N . ASP A 1 289 ? 37.868 3.082 65.290 1.00 32.63 289 ASP A N 1
ATOM 1366 C CA . ASP A 1 289 ? 37.571 4.505 65.485 1.00 31.67 289 ASP A CA 1
ATOM 1367 C C . ASP A 1 289 ? 36.085 4.787 65.271 1.00 32.13 289 ASP A C 1
ATOM 1368 O O . ASP A 1 289 ? 35.498 5.707 65.829 1.00 31.60 289 ASP A O 1
ATOM 1373 N N . ALA A 1 290 ? 35.449 3.994 64.420 1.00 29.91 290 ALA A N 1
ATOM 1374 C CA . ALA A 1 290 ? 34.038 4.202 64.146 1.00 29.54 290 ALA A CA 1
ATOM 1375 C C . ALA A 1 290 ? 33.458 2.933 63.565 1.00 29.42 290 ALA A C 1
ATOM 1376 O O . ALA A 1 290 ? 34.194 2.092 63.050 1.00 30.25 290 ALA A O 1
ATOM 1378 N N . VAL A 1 291 ? 32.141 2.791 63.669 1.00 28.19 291 VAL A N 1
ATOM 1379 C CA . VAL A 1 291 ? 31.446 1.630 63.129 1.00 28.50 291 VAL A CA 1
ATOM 1380 C C . VAL A 1 291 ? 30.457 2.104 62.063 1.00 30.01 291 VAL A C 1
ATOM 1381 O O . VAL A 1 291 ? 29.892 3.200 62.165 1.00 30.31 291 VAL A O 1
ATOM 1385 N N . LYS A 1 292 ? 30.263 1.279 61.040 1.00 30.64 292 LYS A N 1
ATOM 1386 C CA . LYS A 1 292 ? 29.341 1.601 59.965 1.00 29.70 292 LYS A CA 1
ATOM 1387 C C . LYS A 1 292 ? 28.077 0.772 60.177 1.00 29.55 292 LYS A C 1
ATOM 1388 O O . LYS A 1 292 ? 28.128 -0.451 60.314 1.00 28.58 292 LYS A O 1
ATOM 1394 N N . VAL A 1 293 ? 26.942 1.459 60.220 1.00 28.76 293 VAL A N 1
ATOM 1395 C CA . VAL A 1 293 ? 25.656 0.828 60.464 1.00 27.93 293 VAL A CA 1
ATOM 1396 C C . VAL A 1 293 ? 24.818 0.607 59.211 1.00 26.92 293 VAL A C 1
ATOM 1397 O O . VAL A 1 293 ? 24.615 1.523 58.418 1.00 27.41 293 VAL A O 1
ATOM 1401 N N . GLY A 1 294 ? 24.320 -0.614 59.049 1.00 28.04 294 GLY A N 1
ATOM 1402 C CA . GLY A 1 294 ? 23.494 -0.909 57.897 1.00 28.01 294 GLY A CA 1
ATOM 1403 C C . GLY A 1 294 ? 23.484 -2.344 57.420 1.00 28.97 294 GLY A C 1
ATOM 1404 O O . GLY A 1 294 ? 24.397 -2.791 56.731 1.00 29.04 294 GLY A O 1
ATOM 1405 N N . ILE A 1 295 ? 22.446 -3.080 57.788 1.00 30.14 295 ILE A N 1
ATOM 1406 C CA . ILE A 1 295 ? 22.325 -4.451 57.332 1.00 31.05 295 ILE A CA 1
ATOM 1407 C C . ILE A 1 295 ? 20.950 -4.645 56.696 1.00 31.90 295 ILE A C 1
ATOM 1408 O O . ILE A 1 295 ? 19.940 -4.790 57.389 1.00 31.27 295 ILE A O 1
ATOM 1413 N N . GLY A 1 296 ? 20.930 -4.593 55.364 1.00 31.09 296 GLY A N 1
ATOM 1414 C CA . GLY A 1 296 ? 19.700 -4.769 54.611 1.00 32.25 296 GLY A CA 1
ATOM 1415 C C . GLY A 1 296 ? 18.969 -3.568 54.014 1.00 32.11 296 GLY A C 1
ATOM 1416 O O . GLY A 1 296 ? 18.059 -3.779 53.222 1.00 33.80 296 GLY A O 1
ATOM 1417 N N . PRO A 1 297 ? 19.323 -2.312 54.336 1.00 31.94 297 PRO A N 1
ATOM 1418 C CA . PRO A 1 297 ? 18.584 -1.185 53.745 1.00 31.23 297 PRO A CA 1
ATOM 1419 C C . PRO A 1 297 ? 18.988 -0.700 52.344 1.00 31.42 297 PRO A C 1
ATOM 1420 O O . PRO A 1 297 ? 18.244 0.053 51.717 1.00 31.54 297 PRO A O 1
ATOM 1424 N N . GLY A 1 298 ? 20.153 -1.123 51.862 1.00 30.80 298 GLY A N 1
ATOM 1425 C CA . GLY A 1 298 ? 20.625 -0.692 50.555 1.00 30.17 298 GLY A CA 1
ATOM 1426 C C . GLY A 1 298 ? 19.629 -0.807 49.414 1.00 30.79 298 GLY A C 1
ATOM 1427 O O . GLY A 1 298 ? 18.836 -1.746 49.359 1.00 32.33 298 GLY A O 1
ATOM 1428 N N . SER A 1 299 ? 19.670 0.152 48.492 1.00 31.27 299 SER A N 1
ATOM 1429 C CA . SER A 1 299 ? 18.765 0.146 47.346 1.00 32.47 299 SER A CA 1
ATOM 1430 C C . SER A 1 299 ? 18.890 -1.134 46.509 1.00 31.70 299 SER A C 1
ATOM 1431 O O . SER A 1 299 ? 17.905 -1.591 45.941 1.00 33.16 299 SER A O 1
ATOM 1434 N N . ILE A 1 300 ? 20.087 -1.712 46.425 1.00 30.49 300 ILE A N 1
ATOM 1435 C CA . ILE A 1 300 ? 20.268 -2.939 45.645 1.00 33.26 300 ILE A CA 1
ATOM 1436 C C . ILE A 1 300 ? 20.490 -4.159 46.534 1.00 33.62 300 ILE A C 1
ATOM 1437 O O . ILE A 1 300 ? 20.960 -5.201 46.081 1.00 35.44 300 ILE A O 1
ATOM 1442 N N . CYS A 1 301 ? 20.121 -4.031 47.799 1.00 34.29 301 CYS A N 1
ATOM 1443 C CA . CYS A 1 301 ? 20.328 -5.101 48.765 1.00 34.70 301 CYS A CA 1
ATOM 1444 C C . CYS A 1 301 ? 19.163 -6.078 48.886 1.00 32.52 301 CYS A C 1
ATOM 1445 O O . CYS A 1 301 ? 18.004 -5.672 48.935 1.00 32.45 301 CYS A O 1
ATOM 1448 N N . THR A 1 302 ? 19.479 -7.370 48.929 1.00 29.91 302 THR A N 1
ATOM 1449 C CA . THR A 1 302 ? 18.461 -8.406 49.066 1.00 29.88 302 THR A CA 1
ATOM 1450 C C . THR A 1 302 ? 18.748 -9.280 50.281 1.00 29.98 302 THR A C 1
ATOM 1451 O O . THR A 1 302 ? 18.134 -10.328 50.452 1.00 28.41 302 THR A O 1
ATOM 1455 N N . THR A 1 303 ? 19.684 -8.850 51.121 1.00 28.68 303 THR A N 1
ATOM 1456 C CA . THR A 1 303 ? 20.042 -9.617 52.307 1.00 30.99 303 THR A CA 1
ATOM 1457 C C . THR A 1 303 ? 18.844 -9.967 53.177 1.00 29.88 303 THR A C 1
ATOM 1458 O O . THR A 1 303 ? 18.774 -11.066 53.722 1.00 30.79 303 THR A O 1
ATOM 1462 N N . ARG A 1 304 ? 17.909 -9.034 53.322 1.00 29.52 304 ARG A N 1
ATOM 1463 C CA . ARG A 1 304 ? 16.733 -9.289 54.138 1.00 31.35 304 ARG A CA 1
ATOM 1464 C C . ARG A 1 304 ? 15.789 -10.293 53.474 1.00 32.65 304 ARG A C 1
ATOM 1465 O O . ARG A 1 304 ? 15.054 -11.009 54.154 1.00 33.90 304 ARG A O 1
ATOM 1473 N N . ILE A 1 305 ? 15.810 -10.349 52.147 1.00 31.60 305 ILE A N 1
ATOM 1474 C CA . ILE A 1 305 ? 14.958 -11.285 51.417 1.00 31.65 305 ILE A CA 1
ATOM 1475 C C . ILE A 1 305 ? 15.598 -12.680 51.376 1.00 29.26 305 ILE A C 1
ATOM 1476 O O . ILE A 1 305 ? 14.931 -13.693 51.569 1.00 29.10 305 ILE A O 1
ATOM 1481 N N . VAL A 1 306 ? 16.899 -12.723 51.126 1.00 28.09 306 VAL A N 1
ATOM 1482 C CA . VAL A 1 306 ? 17.631 -13.980 51.044 1.00 28.63 306 VAL A CA 1
ATOM 1483 C C . VAL A 1 306 ? 17.908 -14.611 52.411 1.00 28.63 306 VAL A C 1
ATOM 1484 O O . VAL A 1 306 ? 17.722 -15.812 52.597 1.00 28.03 306 VAL A O 1
ATOM 1488 N N . ALA A 1 307 ? 18.338 -13.796 53.368 1.00 28.45 307 ALA A N 1
ATOM 1489 C CA . ALA A 1 307 ? 18.677 -14.306 54.694 1.00 28.90 307 ALA A CA 1
ATOM 1490 C C . ALA A 1 307 ? 17.628 -14.057 55.775 1.00 29.32 307 ALA A C 1
ATOM 1491 O O . ALA A 1 307 ? 17.649 -14.714 56.815 1.00 29.33 307 ALA A O 1
ATOM 1493 N N . GLY A 1 308 ? 16.717 -13.118 55.531 1.00 27.75 308 GLY A N 1
ATOM 1494 C CA . GLY A 1 308 ? 15.681 -12.819 56.507 1.00 27.34 308 GLY A CA 1
ATOM 1495 C C . GLY A 1 308 ? 16.188 -12.047 57.715 1.00 28.81 308 GLY A C 1
ATOM 1496 O O . GLY A 1 308 ? 15.490 -11.930 58.731 1.00 26.05 308 GLY A O 1
ATOM 1497 N N . VAL A 1 309 ? 17.389 -11.492 57.586 1.00 28.40 309 VAL A N 1
ATOM 1498 C CA . VAL A 1 309 ? 18.051 -10.760 58.668 1.00 29.18 309 VAL A CA 1
ATOM 1499 C C . VAL A 1 309 ? 18.254 -9.273 58.391 1.00 30.81 309 VAL A C 1
ATOM 1500 O O . VAL A 1 309 ? 18.661 -8.883 57.290 1.00 29.84 309 VAL A O 1
ATOM 1504 N N . GLY A 1 310 ? 17.985 -8.450 59.402 1.00 30.21 310 GLY A N 1
ATOM 1505 C CA . GLY A 1 310 ? 18.164 -7.016 59.253 1.00 29.85 310 GLY A CA 1
ATOM 1506 C C . GLY A 1 310 ? 17.481 -6.187 60.324 1.00 31.05 310 GLY A C 1
ATOM 1507 O O . GLY A 1 310 ? 16.743 -6.718 61.164 1.00 30.82 310 GLY A O 1
ATOM 1508 N N . VAL A 1 311 ? 17.742 -4.882 60.311 1.00 29.30 311 VAL A N 1
ATOM 1509 C CA . VAL A 1 311 ? 17.119 -3.976 61.265 1.00 29.40 311 VAL A CA 1
ATOM 1510 C C . VAL A 1 311 ? 16.830 -2.639 60.582 1.00 29.44 311 VAL A C 1
ATOM 1511 O O . VAL A 1 311 ? 17.729 -2.038 59.986 1.00 29.39 311 VAL A O 1
ATOM 1515 N N . PRO A 1 312 ? 15.565 -2.167 60.636 1.00 28.67 312 PRO A N 1
ATOM 1516 C CA . PRO A 1 312 ? 15.183 -0.886 60.018 1.00 27.38 312 PRO A CA 1
ATOM 1517 C C . PRO A 1 312 ? 16.231 0.147 60.426 1.00 27.72 312 PRO A C 1
ATOM 1518 O O . PRO A 1 312 ? 16.539 0.285 61.607 1.00 26.84 312 PRO A O 1
ATOM 1522 N N . GLN A 1 313 ? 16.767 0.858 59.436 1.00 28.58 313 GLN A N 1
ATOM 1523 C CA . GLN A 1 313 ? 17.860 1.805 59.631 1.00 28.30 313 GLN A CA 1
ATOM 1524 C C . GLN A 1 313 ? 17.770 2.868 60.725 1.00 28.69 313 GLN A C 1
ATOM 1525 O O . GLN A 1 313 ? 18.758 3.113 61.415 1.00 28.72 313 GLN A O 1
ATOM 1531 N N . ILE A 1 314 ? 16.625 3.518 60.890 1.00 27.60 314 ILE A N 1
ATOM 1532 C CA . ILE A 1 314 ? 16.538 4.534 61.932 1.00 28.72 314 ILE A CA 1
ATOM 1533 C C . ILE A 1 314 ? 16.758 3.896 63.300 1.00 28.25 314 ILE A C 1
ATOM 1534 O O . ILE A 1 314 ? 17.538 4.395 64.098 1.00 27.33 314 ILE A O 1
ATOM 1539 N N . THR A 1 315 ? 16.084 2.781 63.553 1.00 28.10 315 THR A N 1
ATOM 1540 C CA . THR A 1 315 ? 16.221 2.066 64.822 1.00 28.12 315 THR A CA 1
ATOM 1541 C C . THR A 1 315 ? 17.653 1.558 65.020 1.00 28.57 315 THR A C 1
ATOM 1542 O O . THR A 1 315 ? 18.218 1.688 66.112 1.00 28.41 315 THR A O 1
ATOM 1546 N N . ALA A 1 316 ? 18.239 0.995 63.962 1.00 26.64 316 ALA A N 1
ATOM 1547 C CA . ALA A 1 316 ? 19.604 0.458 64.022 1.00 26.51 316 ALA A CA 1
ATOM 1548 C C . ALA A 1 316 ? 20.633 1.529 64.397 1.00 28.64 316 ALA A C 1
ATOM 1549 O O . ALA A 1 316 ? 21.501 1.308 65.254 1.00 29.92 316 ALA A O 1
ATOM 1551 N N . VAL A 1 317 ? 20.536 2.682 63.743 1.00 26.76 317 VAL A N 1
ATOM 1552 C CA . VAL A 1 317 ? 21.435 3.796 64.006 1.00 27.69 317 VAL A CA 1
ATOM 1553 C C . VAL A 1 317 ? 21.306 4.289 65.449 1.00 28.16 317 VAL A C 1
ATOM 1554 O O . VAL A 1 317 ? 22.307 4.533 66.119 1.00 28.53 317 VAL A O 1
ATOM 1558 N N . ALA A 1 318 ? 20.072 4.415 65.926 1.00 27.84 318 ALA A N 1
ATOM 1559 C CA . ALA A 1 318 ? 19.825 4.889 67.283 1.00 29.56 318 ALA A CA 1
ATOM 1560 C C . ALA A 1 318 ? 20.378 3.948 68.353 1.00 29.28 318 ALA A C 1
ATOM 1561 O O . ALA A 1 318 ? 21.019 4.394 69.306 1.00 30.31 318 ALA A O 1
ATOM 1563 N N . MET A 1 319 ? 20.116 2.653 68.204 1.00 29.43 319 MET A N 1
ATOM 1564 C CA . MET A 1 319 ? 20.595 1.663 69.167 1.00 30.81 319 MET A CA 1
ATOM 1565 C C . MET A 1 319 ? 22.120 1.611 69.207 1.00 31.76 319 MET A C 1
ATOM 1566 O O . MET A 1 319 ? 22.728 1.582 70.278 1.00 32.68 319 MET A O 1
ATOM 1571 N N . VAL A 1 320 ? 22.729 1.613 68.028 1.00 30.06 320 VAL A N 1
ATOM 1572 C CA . VAL A 1 320 ? 24.176 1.565 67.910 1.00 29.26 320 VAL A CA 1
ATOM 1573 C C . VAL A 1 320 ? 24.817 2.862 68.401 1.00 30.53 320 VAL A C 1
ATOM 1574 O O . VAL A 1 320 ? 25.818 2.830 69.115 1.00 30.12 320 VAL A O 1
ATOM 1578 N N . ALA A 1 321 ? 24.232 3.992 68.019 1.00 29.49 321 ALA A N 1
ATOM 1579 C CA . ALA A 1 321 ? 24.746 5.298 68.419 1.00 32.56 321 ALA A CA 1
ATOM 1580 C C . ALA A 1 321 ? 24.817 5.455 69.938 1.00 33.79 321 ALA A C 1
ATOM 1581 O O . ALA A 1 321 ? 25.792 5.993 70.456 1.00 34.14 321 ALA A O 1
ATOM 1583 N N . ASP A 1 322 ? 23.793 4.995 70.656 1.00 33.38 322 ASP A N 1
ATOM 1584 C CA . ASP A 1 322 ? 23.811 5.105 72.113 1.00 34.15 322 ASP A CA 1
ATOM 1585 C C . ASP A 1 322 ? 24.974 4.297 72.689 1.00 34.97 322 ASP A C 1
ATOM 1586 O O . ASP A 1 322 ? 25.661 4.747 73.609 1.00 34.81 322 ASP A O 1
ATOM 1591 N N . ARG A 1 323 ? 25.201 3.108 72.142 1.00 33.12 323 ARG A N 1
ATOM 1592 C CA . ARG A 1 323 ? 26.279 2.258 72.619 1.00 34.71 323 ARG A CA 1
ATOM 1593 C C . ARG A 1 323 ? 27.644 2.807 72.199 1.00 35.07 323 ARG A C 1
ATOM 1594 O O . ARG A 1 323 ? 28.596 2.786 72.979 1.00 35.92 323 ARG A O 1
ATOM 1602 N N . ALA A 1 324 ? 27.735 3.301 70.969 1.00 33.95 324 ALA A N 1
ATOM 1603 C CA . ALA A 1 324 ? 28.980 3.857 70.460 1.00 34.15 324 ALA A CA 1
ATOM 1604 C C . ALA A 1 324 ? 29.411 5.070 71.280 1.00 36.04 324 ALA A C 1
ATOM 1605 O O . ALA A 1 324 ? 30.588 5.237 71.582 1.00 34.62 324 ALA A O 1
ATOM 1607 N N . GLN A 1 325 ? 28.451 5.917 71.631 1.00 38.04 325 GLN A N 1
ATOM 1608 C CA . GLN A 1 325 ? 28.738 7.115 72.412 1.00 40.92 325 GLN A CA 1
ATOM 1609 C C . GLN A 1 325 ? 29.359 6.737 73.765 1.00 42.08 325 GLN A C 1
ATOM 1610 O O . GLN A 1 325 ? 30.163 7.484 74.322 1.00 41.97 325 GLN A O 1
ATOM 1616 N N . GLU A 1 326 ? 28.990 5.570 74.282 1.00 41.94 326 GLU A N 1
ATOM 1617 C CA . GLU A 1 326 ? 29.517 5.097 75.556 1.00 42.43 326 GLU A CA 1
ATOM 1618 C C . GLU A 1 326 ? 30.991 4.714 75.458 1.00 42.28 326 GLU A C 1
ATOM 1619 O O . GLU A 1 326 ? 31.711 4.739 76.455 1.00 42.45 326 GLU A O 1
ATOM 1625 N N . TYR A 1 327 ? 31.441 4.361 74.258 1.00 40.44 327 TYR A N 1
ATOM 1626 C CA . TYR A 1 327 ? 32.831 3.963 74.067 1.00 39.43 327 TYR A CA 1
ATOM 1627 C C . TYR A 1 327 ? 33.696 4.968 73.336 1.00 37.66 327 TYR A C 1
ATOM 1628 O O . TYR A 1 327 ? 34.893 4.753 73.181 1.00 39.09 327 TYR A O 1
ATOM 1637 N N . GLY A 1 328 ? 33.101 6.062 72.881 1.00 36.25 328 GLY A N 1
ATOM 1638 C CA . GLY A 1 328 ? 33.880 7.061 72.179 1.00 34.46 328 GLY A CA 1
ATOM 1639 C C . GLY A 1 328 ? 34.073 6.764 70.702 1.00 35.77 328 GLY A C 1
ATOM 1640 O O . GLY A 1 328 ? 35.016 7.268 70.093 1.00 34.25 328 GLY A O 1
ATOM 1641 N N . LEU A 1 329 ? 33.190 5.948 70.126 1.00 33.87 329 LEU A N 1
ATOM 1642 C CA . LEU A 1 329 ? 33.267 5.615 68.706 1.00 32.63 329 LEU A CA 1
ATOM 1643 C C . LEU A 1 329 ? 32.265 6.439 67.906 1.00 31.50 329 LEU A C 1
ATOM 1644 O O . LEU A 1 329 ? 31.187 6.780 68.400 1.00 31.16 329 LEU A O 1
ATOM 1649 N N . TYR A 1 330 ? 32.627 6.769 66.673 1.00 30.43 330 TYR A N 1
ATOM 1650 C CA . TYR A 1 330 ? 31.751 7.544 65.804 1.00 30.95 330 TYR A CA 1
ATOM 1651 C C . TYR A 1 330 ? 30.848 6.590 65.026 1.00 30.99 330 TYR A C 1
ATOM 1652 O O . TYR A 1 330 ? 31.120 5.395 64.963 1.00 28.53 330 TYR A O 1
ATOM 1661 N N . VAL A 1 331 ? 29.767 7.113 64.453 1.00 29.29 331 VAL A N 1
ATOM 1662 C CA . VAL A 1 331 ? 28.825 6.271 63.723 1.00 29.22 331 VAL A CA 1
ATOM 1663 C C . VAL A 1 331 ? 28.501 6.779 62.321 1.00 29.70 331 VAL A C 1
ATOM 1664 O O . VAL A 1 331 ? 28.200 7.958 62.126 1.00 29.86 331 VAL A O 1
ATOM 1668 N N . ILE A 1 332 ? 28.559 5.873 61.352 1.00 29.23 332 ILE A N 1
ATOM 1669 C CA . ILE A 1 332 ? 28.245 6.196 59.964 1.00 29.39 332 ILE A CA 1
ATOM 1670 C C . ILE A 1 332 ? 27.025 5.375 59.514 1.00 29.96 332 ILE A C 1
ATOM 1671 O O . ILE A 1 332 ? 27.038 4.147 59.590 1.00 30.30 332 ILE A O 1
ATOM 1676 N N . ALA A 1 333 ? 25.971 6.058 59.063 1.00 28.47 333 ALA A N 1
ATOM 1677 C CA . ALA A 1 333 ? 24.747 5.392 58.601 1.00 27.53 333 ALA A CA 1
ATOM 1678 C C . ALA A 1 333 ? 24.906 5.025 57.129 1.00 27.19 333 ALA A C 1
ATOM 1679 O O . ALA A 1 333 ? 24.945 5.892 56.249 1.00 26.55 333 ALA A O 1
ATOM 1681 N N . ASP A 1 334 ? 24.963 3.729 56.867 1.00 28.43 334 ASP A N 1
ATOM 1682 C CA . ASP A 1 334 ? 25.190 3.242 55.515 1.00 29.17 334 ASP A CA 1
ATOM 1683 C C . ASP A 1 334 ? 24.034 2.521 54.829 1.00 28.93 334 ASP A C 1
ATOM 1684 O O . ASP A 1 334 ? 23.604 1.456 55.270 1.00 28.62 334 ASP A O 1
ATOM 1689 N N . GLY A 1 335 ? 23.539 3.114 53.743 1.00 29.61 335 GLY A N 1
ATOM 1690 C CA . GLY A 1 335 ? 22.459 2.510 52.977 1.00 26.88 335 GLY A CA 1
ATOM 1691 C C . GLY A 1 335 ? 21.042 3.003 53.212 1.00 28.68 335 GLY A C 1
ATOM 1692 O O . GLY A 1 335 ? 20.685 3.445 54.306 1.00 27.11 335 GLY A O 1
ATOM 1693 N N . GLY A 1 336 ? 20.229 2.927 52.163 1.00 27.36 336 GLY A N 1
ATOM 1694 C CA . GLY A 1 336 ? 18.841 3.337 52.267 1.00 29.74 336 GLY A CA 1
ATOM 1695 C C . GLY A 1 336 ? 18.535 4.818 52.117 1.00 30.53 336 GLY A C 1
ATOM 1696 O O . GLY A 1 336 ? 17.365 5.200 52.178 1.00 32.04 336 GLY A O 1
ATOM 1697 N N . ILE A 1 337 ? 19.556 5.653 51.928 1.00 29.72 337 ILE A N 1
ATOM 1698 C CA . ILE A 1 337 ? 19.325 7.089 51.774 1.00 30.22 337 ILE A CA 1
ATOM 1699 C C . ILE A 1 337 ? 18.843 7.379 50.353 1.00 31.07 337 ILE A C 1
ATOM 1700 O O . ILE A 1 337 ? 19.558 7.122 49.382 1.00 30.61 337 ILE A O 1
ATOM 1705 N N . ARG A 1 338 ? 17.639 7.928 50.235 1.00 29.95 338 ARG A N 1
ATOM 1706 C CA . ARG A 1 338 ? 17.068 8.241 48.929 1.00 31.22 338 ARG A CA 1
ATOM 1707 C C . ARG A 1 338 ? 16.873 9.741 48.725 1.00 31.91 338 ARG A C 1
ATOM 1708 O O . ARG A 1 338 ? 16.813 10.211 47.587 1.00 31.15 338 ARG A O 1
ATOM 1716 N N . TYR A 1 339 ? 16.770 10.483 49.827 1.00 29.62 339 TYR A N 1
ATOM 1717 C CA . TYR A 1 339 ? 16.542 11.923 49.760 1.00 29.67 339 TYR A CA 1
ATOM 1718 C C . TYR A 1 339 ? 17.380 12.653 50.794 1.00 28.18 339 TYR A C 1
ATOM 1719 O O . TYR A 1 339 ? 17.791 12.063 51.788 1.00 28.05 339 TYR A O 1
ATOM 1728 N N . SER A 1 340 ? 17.601 13.946 50.578 1.00 26.43 340 SER A N 1
ATOM 1729 C CA . SER A 1 340 ? 18.372 14.729 51.526 1.00 27.40 340 SER A CA 1
ATOM 1730 C C . SER A 1 340 ? 17.693 14.655 52.897 1.00 27.95 340 SER A C 1
ATOM 1731 O O . SER A 1 340 ? 18.362 14.656 53.926 1.00 27.96 340 SER A O 1
ATOM 1734 N N . GLY A 1 341 ? 16.366 14.552 52.902 1.00 28.10 341 GLY A N 1
ATOM 1735 C CA . GLY A 1 341 ? 15.635 14.472 54.156 1.00 28.84 341 GLY A CA 1
ATOM 1736 C C . GLY A 1 341 ? 16.036 13.276 55.008 1.00 30.21 341 GLY A C 1
ATOM 1737 O O . GLY A 1 341 ? 15.960 13.334 56.242 1.00 27.56 341 GLY A O 1
ATOM 1738 N N . ASP A 1 342 ? 16.462 12.194 54.356 1.00 27.97 342 ASP A N 1
ATOM 1739 C CA . ASP A 1 342 ? 16.889 10.984 55.060 1.00 28.82 342 ASP A CA 1
ATOM 1740 C C . ASP A 1 342 ? 18.188 11.246 55.811 1.00 28.63 342 ASP A C 1
ATOM 1741 O O . ASP A 1 342 ? 18.440 10.655 56.857 1.00 29.37 342 ASP A O 1
ATOM 1746 N N . ILE A 1 343 ? 19.016 12.123 55.258 1.00 27.24 343 ILE A N 1
ATOM 1747 C CA . ILE A 1 343 ? 20.290 12.458 55.880 1.00 27.68 343 ILE A CA 1
ATOM 1748 C C . ILE A 1 343 ? 20.029 13.184 57.193 1.00 27.52 343 ILE A C 1
ATOM 1749 O O . ILE A 1 343 ? 20.650 12.885 58.213 1.00 25.35 343 ILE A O 1
ATOM 1754 N N . VAL A 1 344 ? 19.101 14.135 57.162 1.00 28.22 344 VAL A N 1
ATOM 1755 C CA . VAL A 1 344 ? 18.757 14.882 58.364 1.00 28.60 344 VAL A CA 1
ATOM 1756 C C . VAL A 1 344 ? 18.243 13.915 59.434 1.00 28.13 344 VAL A C 1
ATOM 1757 O O . VAL A 1 344 ? 18.599 14.031 60.600 1.00 30.24 344 VAL A O 1
ATOM 1761 N N . LYS A 1 345 ? 17.422 12.947 59.034 1.00 27.09 345 LYS A N 1
ATOM 1762 C CA . LYS A 1 345 ? 16.868 11.987 59.985 1.00 26.39 345 LYS A CA 1
ATOM 1763 C C . LYS A 1 345 ? 17.937 11.065 60.553 1.00 25.52 345 LYS A C 1
ATOM 1764 O O . LYS A 1 345 ? 17.951 10.797 61.753 1.00 24.82 345 LYS A O 1
ATOM 1770 N N . ALA A 1 346 ? 18.828 10.581 59.692 1.00 24.80 346 ALA A N 1
ATOM 1771 C CA . ALA A 1 346 ? 19.900 9.690 60.126 1.00 25.95 346 ALA A CA 1
ATOM 1772 C C . ALA A 1 346 ? 20.785 10.351 61.184 1.00 26.69 346 ALA A C 1
ATOM 1773 O O . ALA A 1 346 ? 21.147 9.732 62.192 1.00 27.43 346 ALA A O 1
ATOM 1775 N N . ILE A 1 347 ? 21.139 11.609 60.948 1.00 27.33 347 ILE A N 1
ATOM 1776 C CA . ILE A 1 347 ? 21.996 12.333 61.881 1.00 28.41 347 ILE A CA 1
ATOM 1777 C C . ILE A 1 347 ? 21.251 12.585 63.188 1.00 28.05 347 ILE A C 1
ATOM 1778 O O . ILE A 1 347 ? 21.813 12.417 64.269 1.00 29.90 347 ILE A O 1
ATOM 1783 N N . ALA A 1 348 ? 19.979 12.960 63.083 1.00 27.73 348 ALA A N 1
ATOM 1784 C CA . ALA A 1 348 ? 19.153 13.205 64.264 1.00 27.13 348 ALA A CA 1
ATOM 1785 C C . ALA A 1 348 ? 18.969 11.906 65.057 1.00 27.84 348 ALA A C 1
ATOM 1786 O O . ALA A 1 348 ? 18.731 11.930 66.262 1.00 28.33 348 ALA A O 1
ATOM 1788 N N . ALA A 1 349 ? 19.080 10.771 64.370 1.00 26.82 349 ALA A N 1
ATOM 1789 C CA . ALA A 1 349 ? 18.940 9.466 65.010 1.00 26.80 349 ALA A CA 1
ATOM 1790 C C . ALA A 1 349 ? 20.234 8.996 65.698 1.00 27.12 349 ALA A C 1
ATOM 1791 O O . ALA A 1 349 ? 20.246 7.954 66.360 1.00 26.10 349 ALA A O 1
ATOM 1793 N N . GLY A 1 350 ? 21.316 9.756 65.533 1.00 28.28 350 GLY A N 1
ATOM 1794 C CA . GLY A 1 350 ? 22.579 9.404 66.167 1.00 29.33 350 GLY A CA 1
ATOM 1795 C C . GLY A 1 350 ? 23.812 9.264 65.277 1.00 29.97 350 GLY A C 1
ATOM 1796 O O . GLY A 1 350 ? 24.932 9.133 65.785 1.00 31.02 350 GLY A O 1
ATOM 1797 N N . ALA A 1 351 ? 23.639 9.292 63.960 1.00 27.72 351 ALA A N 1
ATOM 1798 C CA . ALA A 1 351 ? 24.784 9.142 63.061 1.00 28.45 351 ALA A CA 1
ATOM 1799 C C . ALA A 1 351 ? 25.620 10.413 62.911 1.00 29.45 351 ALA A C 1
ATOM 1800 O O . ALA A 1 351 ? 25.093 11.523 62.953 1.00 30.11 351 ALA A O 1
ATOM 1802 N N . ASP A 1 352 ? 26.926 10.241 62.729 1.00 28.60 352 ASP A N 1
ATOM 1803 C CA . ASP A 1 352 ? 27.829 11.370 62.534 1.00 29.21 352 ASP A CA 1
ATOM 1804 C C . ASP A 1 352 ? 27.935 11.703 61.049 1.00 29.95 352 ASP A C 1
ATOM 1805 O O . ASP A 1 352 ? 28.228 12.840 60.673 1.00 29.00 352 ASP A O 1
ATOM 1810 N N . ALA A 1 353 ? 27.682 10.705 60.205 1.00 28.67 353 ALA A N 1
ATOM 1811 C CA . ALA A 1 353 ? 27.744 10.892 58.759 1.00 27.83 353 ALA A CA 1
ATOM 1812 C C . ALA A 1 353 ? 26.983 9.757 58.080 1.00 28.02 353 ALA A C 1
ATOM 1813 O O . ALA A 1 353 ? 26.592 8.785 58.734 1.00 27.61 353 ALA A O 1
ATOM 1815 N N . VAL A 1 354 ? 26.765 9.884 56.775 1.00 27.05 354 VAL A N 1
ATOM 1816 C CA . VAL A 1 354 ? 26.071 8.844 56.029 1.00 27.55 354 VAL A CA 1
ATOM 1817 C C . VAL A 1 354 ? 26.914 8.410 54.842 1.00 28.26 35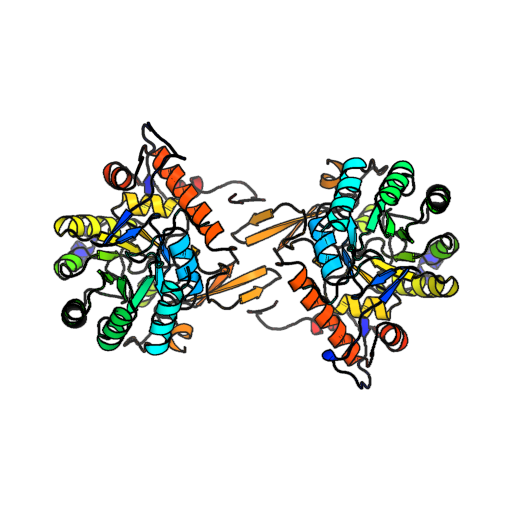4 VAL A C 1
ATOM 1818 O O . VAL A 1 354 ? 27.790 9.145 54.393 1.00 28.33 354 VAL A O 1
ATOM 1822 N N . MET A 1 355 ? 26.654 7.206 54.346 1.00 28.43 355 MET A N 1
ATOM 1823 C CA . MET A 1 355 ? 27.373 6.706 53.182 1.00 29.61 355 MET A CA 1
ATOM 1824 C C . MET A 1 355 ? 26.346 6.479 52.076 1.00 28.23 355 MET A C 1
ATOM 1825 O O . MET A 1 355 ? 25.328 5.823 52.291 1.00 27.98 355 MET A O 1
ATOM 1830 N N . LEU A 1 356 ? 26.621 7.025 50.898 1.00 27.97 356 LEU A N 1
ATOM 1831 C CA . LEU A 1 356 ? 25.710 6.921 49.765 1.00 27.88 356 LEU A CA 1
ATOM 1832 C C . LEU A 1 356 ? 26.233 6.080 48.605 1.00 29.60 356 LEU A C 1
ATOM 1833 O O . LEU A 1 356 ? 27.400 6.181 48.223 1.00 26.77 356 LEU A O 1
ATOM 1838 N N . GLY A 1 357 ? 25.347 5.259 48.047 1.00 29.70 357 GLY A N 1
ATOM 1839 C CA . GLY A 1 357 ? 25.690 4.435 46.903 1.00 29.69 357 GLY A CA 1
ATOM 1840 C C . GLY A 1 357 ? 24.840 4.907 45.732 1.00 30.24 357 GLY A C 1
ATOM 1841 O O . GLY A 1 357 ? 25.328 5.554 44.805 1.00 29.53 357 GLY A O 1
ATOM 1842 N N . ASN A 1 358 ? 23.550 4.600 45.803 1.00 29.77 358 ASN A N 1
ATOM 1843 C CA . ASN A 1 358 ? 22.574 4.960 44.772 1.00 30.51 358 ASN A CA 1
ATOM 1844 C C . ASN A 1 358 ? 22.618 6.439 44.349 1.00 31.02 358 ASN A C 1
ATOM 1845 O O . ASN A 1 358 ? 22.689 6.754 43.160 1.00 30.72 358 ASN A O 1
ATOM 1850 N N . LEU A 1 359 ? 22.579 7.350 45.317 1.00 30.12 359 LEU A N 1
ATOM 1851 C CA . LEU A 1 359 ? 22.586 8.773 44.994 1.00 29.77 359 LEU A CA 1
ATOM 1852 C C . LEU A 1 359 ? 23.855 9.282 44.313 1.00 30.17 359 LEU A C 1
ATOM 1853 O O . LEU A 1 359 ? 23.822 10.312 43.643 1.00 27.82 359 LEU A O 1
ATOM 1858 N N . LEU A 1 360 ? 24.973 8.581 44.481 1.00 28.99 360 LEU A N 1
ATOM 1859 C CA . LEU A 1 360 ? 26.213 9.013 43.840 1.00 30.33 360 LEU A CA 1
ATOM 1860 C C . LEU A 1 360 ? 26.461 8.232 42.561 1.00 32.00 360 LEU A C 1
ATOM 1861 O O . LEU A 1 360 ? 27.213 8.672 41.684 1.00 32.00 360 LEU A O 1
ATOM 1866 N N . ALA A 1 361 ? 25.827 7.069 42.455 1.00 31.07 361 ALA A N 1
ATOM 1867 C CA . ALA A 1 361 ? 25.956 6.266 41.251 1.00 33.32 361 ALA A CA 1
ATOM 1868 C C . ALA A 1 361 ? 25.242 7.080 40.173 1.00 34.13 361 ALA A C 1
ATOM 1869 O O . ALA A 1 361 ? 24.325 7.846 40.474 1.00 35.87 361 ALA A O 1
ATOM 1871 N N . GLY A 1 362 ? 25.659 6.949 38.923 1.00 34.23 362 GLY A N 1
ATOM 1872 C CA . GLY A 1 362 ? 24.981 7.712 37.892 1.00 34.73 362 GLY A CA 1
ATOM 1873 C C . GLY A 1 362 ? 25.518 9.116 37.713 1.00 33.26 362 GLY A C 1
ATOM 1874 O O . GLY A 1 362 ? 25.032 9.865 36.871 1.00 34.75 362 GLY A O 1
ATOM 1875 N N . THR A 1 363 ? 26.502 9.495 38.516 1.00 32.88 363 THR A N 1
ATOM 1876 C CA . THR A 1 363 ? 27.110 10.812 38.370 1.00 33.48 363 THR A CA 1
ATOM 1877 C C . THR A 1 363 ? 28.248 10.638 37.372 1.00 34.70 363 THR A C 1
ATOM 1878 O O . THR A 1 363 ? 28.686 9.516 37.118 1.00 32.86 363 THR A O 1
ATOM 1882 N N . LYS A 1 364 ? 28.725 11.744 36.813 1.00 36.35 364 LYS A N 1
ATOM 1883 C CA . LYS A 1 364 ? 29.816 11.706 35.843 1.00 38.06 364 LYS A CA 1
ATOM 1884 C C . LYS A 1 364 ? 31.039 10.968 36.368 1.00 37.61 364 LYS A C 1
ATOM 1885 O O . LYS A 1 364 ? 31.656 10.186 35.645 1.00 37.89 364 LYS A O 1
ATOM 1891 N N . GLU A 1 365 ? 31.391 11.234 37.624 1.00 36.44 365 GLU A N 1
ATOM 1892 C CA . GLU A 1 365 ? 32.559 10.625 38.252 1.00 36.15 365 GLU A CA 1
ATOM 1893 C C . GLU A 1 365 ? 32.422 9.133 38.578 1.00 35.91 365 GLU A C 1
ATOM 1894 O O . GLU A 1 365 ? 33.423 8.435 38.717 1.00 36.26 365 GLU A O 1
ATOM 1900 N N . ALA A 1 366 ? 31.193 8.644 38.704 1.00 35.89 366 ALA A N 1
ATOM 1901 C CA . ALA A 1 366 ? 30.979 7.231 39.020 1.00 36.52 366 ALA A CA 1
ATOM 1902 C C . ALA A 1 366 ? 31.529 6.336 37.907 1.00 36.34 366 ALA A C 1
ATOM 1903 O O . ALA A 1 366 ? 31.324 6.605 36.729 1.00 36.94 366 ALA A O 1
ATOM 1905 N N . PRO A 1 367 ? 32.233 5.253 38.274 1.00 36.60 367 PRO A N 1
ATOM 1906 C CA . PRO A 1 367 ? 32.811 4.328 37.293 1.00 38.73 367 PRO A CA 1
ATOM 1907 C C . PRO A 1 367 ? 31.810 3.408 36.585 1.00 41.25 367 PRO A C 1
ATOM 1908 O O . PRO A 1 367 ? 32.182 2.681 35.671 1.00 41.93 367 PRO A O 1
ATOM 1912 N N . GLY A 1 368 ? 30.548 3.437 37.002 1.00 42.91 368 GLY A N 1
ATOM 1913 C CA . GLY A 1 368 ? 29.549 2.589 36.371 1.00 45.65 368 GLY A CA 1
ATOM 1914 C C . GLY A 1 368 ? 29.427 2.799 34.866 1.00 47.41 368 GLY A C 1
ATOM 1915 O O . GLY A 1 368 ? 29.486 3.931 34.384 1.00 47.38 368 GLY A O 1
ATOM 1916 N N . LYS A 1 369 ? 29.255 1.712 34.120 1.00 47.76 369 LYS A N 1
ATOM 1917 C CA . LYS A 1 369 ? 29.124 1.797 32.667 1.00 49.01 369 LYS A CA 1
ATOM 1918 C C . LYS A 1 369 ? 27.880 2.579 32.255 1.00 48.40 369 LYS A C 1
ATOM 1919 O O . LYS A 1 369 ? 26.838 2.491 32.905 1.00 47.06 369 LYS A O 1
ATOM 1925 N N . GLU A 1 370 ? 27.986 3.345 31.174 1.00 49.10 370 GLU A N 1
ATOM 1926 C CA . GLU A 1 370 ? 26.845 4.116 30.704 1.00 50.80 370 GLU A CA 1
ATOM 1927 C C . GLU A 1 370 ? 25.880 3.219 29.933 1.00 50.77 370 GLU A C 1
ATOM 1928 O O . GLU A 1 370 ? 26.292 2.283 29.247 1.00 50.83 370 GLU A O 1
ATOM 1934 N N . VAL A 1 371 ? 24.593 3.517 30.054 1.00 49.68 371 VAL A N 1
ATOM 1935 C CA . VAL A 1 371 ? 23.554 2.748 29.393 1.00 50.19 371 VAL A CA 1
ATOM 1936 C C . VAL A 1 371 ? 22.449 3.679 28.899 1.00 50.80 371 VAL A C 1
ATOM 1937 O O . VAL A 1 371 ? 21.947 4.516 29.653 1.00 49.07 371 VAL A O 1
ATOM 1941 N N . ILE A 1 372 ? 22.085 3.541 27.628 1.00 51.64 372 ILE A N 1
ATOM 1942 C CA . ILE A 1 372 ? 21.027 4.357 27.050 1.00 52.72 372 ILE A CA 1
ATOM 1943 C C . ILE A 1 372 ? 19.829 3.469 26.758 1.00 53.98 372 ILE A C 1
ATOM 1944 O O . ILE A 1 372 ? 19.967 2.393 26.181 1.00 53.57 372 ILE A O 1
ATOM 1949 N N . ILE A 1 373 ? 18.655 3.927 27.172 1.00 55.05 373 ILE A N 1
ATOM 1950 C CA . ILE A 1 373 ? 17.419 3.193 26.959 1.00 57.13 373 ILE A CA 1
ATOM 1951 C C . ILE A 1 373 ? 16.310 4.198 26.679 1.00 57.86 373 ILE A C 1
ATOM 1952 O O . ILE A 1 373 ? 16.016 5.055 27.515 1.00 57.11 373 ILE A O 1
ATOM 1957 N N . ASN A 1 374 ? 15.701 4.094 25.502 1.00 59.22 374 ASN A N 1
ATOM 1958 C CA . ASN A 1 374 ? 14.627 5.003 25.111 1.00 59.52 374 ASN A CA 1
ATOM 1959 C C . ASN A 1 374 ? 15.150 6.435 25.068 1.00 58.45 374 ASN A C 1
ATOM 1960 O O . ASN A 1 374 ? 14.482 7.368 25.520 1.00 57.92 374 ASN A O 1
ATOM 1965 N N . GLY A 1 375 ? 16.354 6.598 24.528 1.00 56.64 375 GLY A N 1
ATOM 1966 C CA . GLY A 1 375 ? 16.954 7.915 24.427 1.00 55.14 375 GLY A CA 1
ATOM 1967 C C . GLY A 1 375 ? 17.418 8.511 25.745 1.00 54.20 375 GLY A C 1
ATOM 1968 O O . GLY A 1 375 ? 18.088 9.544 25.759 1.00 54.69 375 GLY A O 1
ATOM 1969 N N . ARG A 1 376 ? 17.082 7.862 26.856 1.00 52.27 376 ARG A N 1
ATOM 1970 C CA . ARG A 1 376 ? 17.471 8.366 28.168 1.00 50.49 376 ARG A CA 1
ATOM 1971 C C . ARG A 1 376 ? 18.756 7.742 28.705 1.00 48.62 376 ARG A C 1
ATOM 1972 O O . ARG A 1 376 ? 18.996 6.539 28.556 1.00 46.78 376 ARG A O 1
ATOM 1980 N N . LYS A 1 377 ? 19.575 8.580 29.335 1.00 45.94 377 LYS A N 1
ATOM 1981 C CA . LYS A 1 377 ? 20.856 8.166 29.901 1.00 45.02 377 LYS A CA 1
ATOM 1982 C C . LYS A 1 377 ? 20.767 7.548 31.299 1.00 43.27 377 LYS A C 1
ATOM 1983 O O . LYS A 1 377 ? 20.041 8.035 32.172 1.00 41.41 377 LYS A O 1
ATOM 1989 N N . TYR A 1 378 ? 21.538 6.486 31.500 1.00 40.72 378 TYR A N 1
ATOM 1990 C CA . TYR A 1 378 ? 21.598 5.779 32.774 1.00 39.07 378 TYR A CA 1
ATOM 1991 C C . TYR A 1 378 ? 23.037 5.314 32.973 1.00 38.78 378 TYR A C 1
ATOM 1992 O O . TYR A 1 378 ? 23.871 5.430 32.072 1.00 37.31 378 TYR A O 1
ATOM 2001 N N . LYS A 1 379 ? 23.315 4.796 34.164 1.00 36.67 379 LYS A N 1
ATOM 2002 C CA . LYS A 1 379 ? 24.615 4.237 34.500 1.00 35.34 379 LYS A CA 1
ATOM 2003 C C . LYS A 1 379 ? 24.332 3.009 35.349 1.00 35.61 379 LYS A C 1
ATOM 2004 O O . LYS A 1 379 ? 23.371 2.985 36.122 1.00 32.57 379 LYS A O 1
ATOM 2010 N N . GLN A 1 380 ? 25.157 1.983 35.190 1.00 35.45 380 GLN A N 1
ATOM 2011 C CA . GLN A 1 380 ? 24.967 0.758 35.941 1.00 38.01 380 GLN A CA 1
ATOM 2012 C C . GLN A 1 380 ? 25.276 0.972 37.416 1.00 36.34 380 GLN A C 1
ATOM 2013 O O . GLN A 1 380 ? 26.158 1.753 37.779 1.00 34.44 380 GLN A O 1
ATOM 2019 N N . TYR A 1 381 ? 24.515 0.284 38.256 1.00 35.97 381 TYR A N 1
ATOM 2020 C CA . TYR A 1 381 ? 24.682 0.333 39.701 1.00 35.12 381 TYR A CA 1
ATOM 2021 C C . TYR A 1 381 ? 24.324 -1.072 40.158 1.00 35.67 381 TYR A C 1
ATOM 2022 O O . TYR A 1 381 ? 23.247 -1.579 39.844 1.00 36.83 381 TYR A O 1
ATOM 2031 N N . ARG A 1 382 ? 25.231 -1.706 40.887 1.00 36.21 382 ARG A N 1
ATOM 2032 C CA . ARG A 1 382 ? 25.008 -3.072 41.329 1.00 37.72 382 ARG A CA 1
ATOM 2033 C C . ARG A 1 382 ? 25.631 -3.346 42.691 1.00 38.45 382 ARG A C 1
ATOM 2034 O O . ARG A 1 382 ? 26.604 -2.702 43.086 1.00 35.54 382 ARG A O 1
ATOM 2042 N N . GLY A 1 383 ? 25.074 -4.327 43.391 1.00 40.05 383 GLY A N 1
ATOM 2043 C CA . GLY A 1 383 ? 25.605 -4.686 44.689 1.00 43.25 383 GLY A CA 1
ATOM 2044 C C . GLY A 1 383 ? 26.918 -5.427 44.523 1.00 44.07 383 GLY A C 1
ATOM 2045 O O . GLY A 1 383 ? 27.107 -6.148 43.543 1.00 44.32 383 GLY A O 1
ATOM 2046 N N . MET A 1 384 ? 27.829 -5.238 45.471 1.00 44.78 384 MET A N 1
ATOM 2047 C CA . MET A 1 384 ? 29.122 -5.902 45.435 1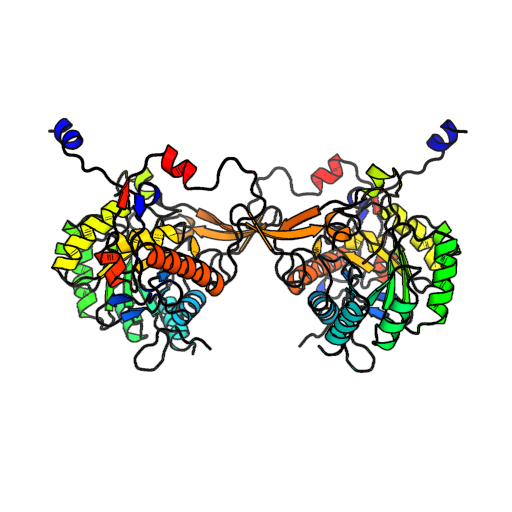.00 46.41 384 MET A CA 1
ATOM 2048 C C . MET A 1 384 ? 28.913 -7.391 45.675 1.00 48.31 384 MET A C 1
ATOM 2049 O O . MET A 1 384 ? 29.800 -8.208 45.424 1.00 48.81 384 MET A O 1
ATOM 2054 N N . GLY A 1 385 ? 27.725 -7.729 46.166 1.00 50.44 385 GLY A N 1
ATOM 2055 C CA . GLY A 1 385 ? 27.386 -9.117 46.415 1.00 52.96 385 GLY A CA 1
ATOM 2056 C C . GLY A 1 385 ? 26.511 -9.655 45.295 1.00 54.09 385 GLY A C 1
ATOM 2057 O O . GLY A 1 385 ? 25.681 -10.537 45.514 1.00 55.05 385 GLY A O 1
ATOM 2058 N N . SER A 1 386 ? 26.691 -9.111 44.094 1.00 54.41 386 SER A N 1
ATOM 2059 C CA . SER A 1 386 ? 25.929 -9.540 42.924 1.00 54.30 386 SER A CA 1
ATOM 2060 C C . SER A 1 386 ? 26.837 -10.355 42.004 1.00 55.75 386 SER A C 1
ATOM 2061 O O . SER A 1 386 ? 28.064 -10.247 42.078 1.00 55.44 386 SER A O 1
ATOM 2064 N N . LEU A 1 387 ? 26.236 -11.165 41.138 1.00 57.16 387 LEU A N 1
ATOM 2065 C CA . LEU A 1 387 ? 27.008 -11.989 40.214 1.00 59.38 387 LEU A CA 1
ATOM 2066 C C . LEU A 1 387 ? 27.979 -11.154 39.385 1.00 59.92 387 LEU A C 1
ATOM 2067 O O . LEU A 1 387 ? 29.140 -11.527 39.220 1.00 59.42 387 LEU A O 1
ATOM 2072 N N . GLY A 1 388 ? 27.496 -10.026 38.869 1.00 60.82 388 GLY A N 1
ATOM 2073 C CA . GLY A 1 388 ? 28.336 -9.154 38.066 1.00 62.63 388 GLY A CA 1
ATOM 2074 C C . GLY A 1 388 ? 29.590 -8.709 38.798 1.00 64.15 388 GLY A C 1
ATOM 2075 O O . GLY A 1 388 ? 30.692 -8.779 38.255 1.00 64.37 388 GLY A O 1
ATOM 2076 N N . ALA A 1 389 ? 29.425 -8.247 40.033 1.00 65.47 389 ALA A N 1
ATOM 2077 C CA . ALA A 1 389 ? 30.558 -7.799 40.834 1.00 67.48 389 ALA A CA 1
ATOM 2078 C C . ALA A 1 389 ? 31.481 -8.977 41.130 1.00 68.79 389 ALA A C 1
ATOM 2079 O O . ALA A 1 389 ? 32.705 -8.840 41.116 1.00 67.58 389 ALA A O 1
ATOM 2081 N N . MET A 1 390 ? 30.887 -10.136 41.400 1.00 71.73 390 MET A N 1
ATOM 2082 C CA . MET A 1 390 ? 31.661 -11.337 41.692 1.00 74.66 390 MET A CA 1
ATOM 2083 C C . MET A 1 390 ? 32.392 -11.830 40.444 1.00 75.06 390 MET A C 1
ATOM 2084 O O . MET A 1 390 ? 33.469 -12.415 40.541 1.00 75.18 390 MET A O 1
ATOM 2089 N N . MET A 1 391 ? 31.810 -11.580 39.273 1.00 75.89 391 MET A N 1
ATOM 2090 C CA . MET A 1 391 ? 32.413 -11.999 38.011 1.00 76.69 391 MET A CA 1
ATOM 2091 C C . MET A 1 391 ? 33.513 -11.051 37.533 1.00 76.93 391 MET A C 1
ATOM 2092 O O . MET A 1 391 ? 34.101 -11.264 36.470 1.00 76.80 391 MET A O 1
ATOM 2097 N N . LYS A 1 392 ? 33.787 -10.006 38.311 1.00 77.11 392 LYS A N 1
ATOM 2098 C CA . LYS A 1 392 ? 34.820 -9.037 37.945 1.00 77.24 392 LYS A CA 1
ATOM 2099 C C . LYS A 1 392 ? 36.193 -9.475 38.456 1.00 77.76 392 LYS A C 1
ATOM 2100 O O . LYS A 1 392 ? 36.309 -10.086 39.521 1.00 77.83 392 LYS A O 1
ATOM 2106 N N . TYR A 1 403 ? 37.728 -10.446 42.313 1.00 73.96 403 TYR A N 1
ATOM 2107 C CA . TYR A 1 403 ? 38.879 -10.125 43.150 1.00 73.76 403 TYR A CA 1
ATOM 2108 C C . TYR A 1 403 ? 38.540 -10.261 44.630 1.00 74.08 403 TYR A C 1
ATOM 2109 O O . TYR A 1 403 ? 39.376 -9.989 45.492 1.00 73.82 403 TYR A O 1
ATOM 2118 N N . MET A 1 404 ? 37.315 -10.679 44.926 1.00 74.66 404 MET A N 1
ATOM 2119 C CA . MET A 1 404 ? 36.891 -10.824 46.313 1.00 75.62 404 MET A CA 1
ATOM 2120 C C . MET A 1 404 ? 36.632 -12.270 46.725 1.00 76.81 404 MET A C 1
ATOM 2121 O O . MET A 1 404 ? 37.180 -12.744 47.723 1.00 76.76 404 MET A O 1
ATOM 2126 N N . LYS A 1 405 ? 35.805 -12.972 45.953 1.00 78.14 405 LYS A N 1
ATOM 2127 C CA . LYS A 1 405 ? 35.462 -14.356 46.267 1.00 79.16 405 LYS A CA 1
ATOM 2128 C C . LYS A 1 405 ? 34.963 -14.472 47.704 1.00 79.30 405 LYS A C 1
ATOM 2129 O O . LYS A 1 405 ? 35.732 -14.779 48.619 1.00 79.04 405 LYS A O 1
ATOM 2135 N N . THR A 1 406 ? 33.674 -14.217 47.900 1.00 79.21 406 THR A N 1
ATOM 2136 C CA . THR A 1 406 ? 33.084 -14.307 49.228 1.00 79.36 406 THR A CA 1
ATOM 2137 C C . THR A 1 406 ? 32.760 -15.769 49.510 1.00 78.63 406 THR A C 1
ATOM 2138 O O . THR A 1 406 ? 32.656 -16.578 48.586 1.00 78.46 406 THR A O 1
ATOM 2142 N N . ARG A 1 407 ? 32.611 -16.107 50.786 1.00 77.77 407 ARG A N 1
ATOM 2143 C CA . ARG A 1 407 ? 32.284 -17.472 51.178 1.00 76.44 407 ARG A CA 1
ATOM 2144 C C . ARG A 1 407 ? 30.766 -17.610 51.244 1.00 74.23 407 ARG A C 1
ATOM 2145 O O . ARG A 1 407 ? 30.222 -18.276 52.129 1.00 74.67 407 ARG A O 1
ATOM 2153 N N . LYS A 1 408 ? 30.092 -16.966 50.294 1.00 70.98 408 LYS A N 1
ATOM 2154 C CA . LYS A 1 408 ? 28.636 -16.991 50.214 1.00 67.62 408 LYS A CA 1
ATOM 2155 C C . LYS A 1 408 ? 28.183 -17.901 49.077 1.00 64.05 408 LYS A C 1
ATOM 2156 O O . LYS A 1 408 ? 28.742 -17.861 47.982 1.00 63.14 408 LYS A O 1
ATOM 2162 N N . PHE A 1 409 ? 27.158 -18.705 49.338 1.00 60.21 409 PHE A N 1
ATOM 2163 C CA . PHE A 1 409 ? 26.621 -19.620 48.335 1.00 56.58 409 PHE A CA 1
ATOM 2164 C C . PHE A 1 409 ? 25.702 -18.914 47.340 1.00 53.86 409 PHE A C 1
ATOM 2165 O O . PHE A 1 409 ? 25.631 -19.295 46.169 1.00 52.24 409 PHE A O 1
ATOM 2173 N N . VAL A 1 410 ? 24.988 -17.894 47.809 1.00 50.29 410 VAL A N 1
ATOM 2174 C CA . VAL A 1 410 ? 24.060 -17.166 46.952 1.00 46.59 410 VAL A CA 1
ATOM 2175 C C . VAL A 1 410 ? 24.226 -15.652 47.052 1.00 44.86 410 VAL A C 1
ATOM 2176 O O . VAL A 1 410 ? 24.691 -15.127 48.067 1.00 42.62 410 VAL A O 1
ATOM 2180 N N . PRO A 1 411 ? 23.841 -14.930 45.991 1.00 43.50 411 PRO A N 1
ATOM 2181 C CA . PRO A 1 411 ? 23.948 -13.467 45.960 1.00 43.46 411 PRO A CA 1
ATOM 2182 C C . PRO A 1 411 ? 23.013 -12.800 46.972 1.00 42.50 411 PRO A C 1
ATOM 2183 O O . PRO A 1 411 ? 21.988 -13.365 47.343 1.00 41.52 411 PRO A O 1
ATOM 2187 N N . GLU A 1 412 ? 23.382 -11.600 47.413 1.00 41.79 412 GLU A N 1
ATOM 2188 C CA . GLU A 1 412 ? 22.577 -10.824 48.354 1.00 40.74 412 GLU A CA 1
ATOM 2189 C C . GLU A 1 412 ? 22.453 -9.391 47.839 1.00 39.63 412 GLU A C 1
ATOM 2190 O O . GLU A 1 412 ? 22.202 -8.448 48.602 1.00 36.61 412 GLU A O 1
ATOM 2196 N N . GLY A 1 413 ? 22.635 -9.250 46.527 1.00 38.61 413 GLY A N 1
ATOM 2197 C CA . GLY A 1 413 ? 22.535 -7.958 45.872 1.00 38.04 413 GLY A CA 1
ATOM 2198 C C . GLY A 1 413 ? 22.076 -8.131 44.434 1.00 37.67 413 GLY A C 1
ATOM 2199 O O . GLY A 1 413 ? 22.211 -9.212 43.863 1.00 37.93 413 GLY A O 1
ATOM 2200 N N . VAL A 1 414 ? 21.523 -7.080 43.843 1.00 36.04 414 VAL A N 1
ATOM 2201 C CA . VAL A 1 414 ? 21.062 -7.161 42.467 1.00 35.93 414 VAL A CA 1
ATOM 2202 C C . VAL A 1 414 ? 21.837 -6.204 41.570 1.00 36.93 414 VAL A C 1
ATOM 2203 O O . VAL A 1 414 ? 22.700 -5.454 42.030 1.00 35.67 414 VAL A O 1
ATOM 2207 N N . GLU A 1 415 ? 21.525 -6.249 40.282 1.00 37.11 415 GLU A N 1
ATOM 2208 C CA . GLU A 1 415 ? 22.154 -5.379 39.303 1.00 38.36 415 GLU A CA 1
ATOM 2209 C C . GLU A 1 415 ? 21.050 -4.540 38.685 1.00 37.34 415 GLU A C 1
ATOM 2210 O O . GLU A 1 415 ? 19.971 -5.047 38.381 1.00 34.49 415 GLU A O 1
ATOM 2216 N N . GLY A 1 416 ? 21.318 -3.254 38.509 1.00 36.09 416 GLY A N 1
ATOM 2217 C CA . GLY A 1 416 ? 20.325 -2.386 37.916 1.00 35.64 416 GLY A CA 1
ATOM 2218 C C . GLY A 1 416 ? 20.982 -1.165 37.318 1.00 34.90 416 GLY A C 1
ATOM 2219 O O . GLY A 1 416 ? 22.196 -1.146 37.099 1.00 34.57 416 GLY A O 1
ATOM 2220 N N . VAL A 1 417 ? 20.175 -0.150 37.035 1.00 34.21 417 VAL A N 1
ATOM 2221 C CA . VAL A 1 417 ? 20.686 1.092 36.479 1.00 35.59 417 VAL A CA 1
ATOM 2222 C C . VAL A 1 417 ? 19.962 2.253 37.135 1.00 36.56 417 VAL A C 1
ATOM 2223 O O . VAL A 1 417 ? 18.818 2.120 37.576 1.00 37.48 417 VAL A O 1
ATOM 2227 N N . VAL A 1 418 ? 20.643 3.388 37.206 1.00 35.71 418 VAL A N 1
ATOM 2228 C CA . VAL A 1 418 ? 20.069 4.594 37.776 1.00 37.16 418 VAL A CA 1
ATOM 2229 C C . VAL A 1 418 ? 20.206 5.671 36.702 1.00 37.15 418 VAL A C 1
ATOM 2230 O O . VAL A 1 418 ? 21.148 5.645 35.917 1.00 36.63 418 VAL A O 1
ATOM 2234 N N . PRO A 1 419 ? 19.262 6.622 36.644 1.00 37.20 419 PRO A N 1
ATOM 2235 C CA . PRO A 1 419 ? 19.346 7.681 35.632 1.00 38.42 419 PRO A CA 1
ATOM 2236 C C . PRO A 1 419 ? 20.568 8.576 35.826 1.00 37.74 419 PRO A C 1
ATOM 2237 O O . PRO A 1 419 ? 21.088 8.691 36.936 1.00 36.92 419 PRO A O 1
ATOM 2241 N N . TYR A 1 420 ? 21.034 9.187 34.740 1.00 37.62 420 TYR A N 1
ATOM 2242 C CA . TYR A 1 420 ? 22.195 10.073 34.802 1.00 38.67 420 TYR A CA 1
ATOM 2243 C C . TYR A 1 420 ? 21.845 11.249 35.711 1.00 37.50 420 TYR A C 1
ATOM 2244 O O . TYR A 1 420 ? 20.826 11.906 35.513 1.00 36.26 420 TYR A O 1
ATOM 2253 N N . ARG A 1 421 ? 22.696 11.519 36.696 1.00 37.06 421 ARG A N 1
ATOM 2254 C CA . ARG A 1 421 ? 22.427 12.588 37.657 1.00 37.98 421 ARG A CA 1
ATOM 2255 C C . ARG A 1 421 ? 23.221 13.877 37.451 1.00 38.50 421 ARG A C 1
ATOM 2256 O O . ARG A 1 421 ? 22.914 14.904 38.058 1.00 40.30 421 ARG A O 1
ATOM 2264 N N . GLY A 1 422 ? 24.239 13.829 36.606 1.00 37.13 422 GLY A N 1
ATOM 2265 C CA . GLY A 1 422 ? 25.059 15.007 36.402 1.00 37.27 422 GLY A CA 1
ATOM 2266 C C . GLY A 1 422 ? 26.353 14.815 37.170 1.00 35.14 422 GLY A C 1
ATOM 2267 O O . GLY A 1 422 ? 26.789 13.684 37.372 1.00 36.10 422 GLY A O 1
ATOM 2268 N N . THR A 1 423 ? 26.966 15.899 37.625 1.00 35.28 423 THR A N 1
ATOM 2269 C CA . THR A 1 423 ? 28.228 15.780 38.348 1.00 33.95 423 THR A CA 1
ATOM 2270 C C . THR A 1 423 ? 28.043 15.593 39.851 1.00 34.46 423 THR A C 1
ATOM 2271 O O . THR A 1 423 ? 27.000 15.940 40.408 1.00 32.91 423 THR A O 1
ATOM 2275 N N . VAL A 1 424 ? 29.068 15.040 40.495 1.00 33.43 424 VAL A N 1
ATOM 2276 C CA . VAL A 1 424 ? 29.060 14.816 41.935 1.00 32.98 424 VAL A CA 1
ATOM 2277 C C . VAL A 1 424 ? 28.790 16.153 42.625 1.00 34.03 424 VAL A C 1
ATOM 2278 O O . VAL A 1 424 ? 28.020 16.237 43.582 1.00 32.41 424 VAL A O 1
ATOM 2282 N N . SER A 1 425 ? 29.422 17.202 42.113 1.00 34.21 425 SER A N 1
ATOM 2283 C CA . SER A 1 425 ? 29.268 18.535 42.664 1.00 34.92 425 SER A CA 1
ATOM 2284 C C . SER A 1 425 ? 27.804 18.969 42.724 1.00 34.90 425 SER A C 1
ATOM 2285 O O . SER A 1 425 ? 27.361 19.526 43.725 1.00 33.84 425 SER A O 1
ATOM 2288 N N . GLU A 1 426 ? 27.060 18.706 41.653 1.00 34.60 426 GLU A N 1
ATOM 2289 C CA . GLU A 1 426 ? 25.653 19.083 41.576 1.00 35.10 426 GLU A CA 1
ATOM 2290 C C . GLU A 1 426 ? 24.803 18.260 42.537 1.00 34.23 426 GLU A C 1
ATOM 2291 O O . GLU A 1 426 ? 23.856 18.771 43.137 1.00 32.12 426 GLU A O 1
ATOM 2297 N N . VAL A 1 427 ? 25.143 16.987 42.690 1.00 32.42 427 VAL A N 1
ATOM 2298 C CA . VAL A 1 427 ? 24.388 16.124 43.589 1.00 31.68 427 VAL A CA 1
ATOM 2299 C C . VAL A 1 427 ? 24.613 16.529 45.045 1.00 30.95 427 VAL A C 1
ATOM 2300 O O . VAL A 1 427 ? 23.671 16.627 45.824 1.00 28.88 427 VAL A O 1
ATOM 2304 N N . LEU A 1 428 ? 25.865 16.787 45.403 1.00 30.04 428 LEU A N 1
ATOM 2305 C CA . LEU A 1 428 ? 26.189 17.164 46.770 1.00 30.53 428 LEU A CA 1
ATOM 2306 C C . LEU A 1 428 ? 25.573 18.501 47.152 1.00 30.56 428 LEU A C 1
ATOM 2307 O O . LEU A 1 428 ? 25.130 18.684 48.286 1.00 29.39 428 LEU A O 1
ATOM 2312 N N . TYR A 1 429 ? 25.530 19.428 46.201 1.00 31.60 429 TYR A N 1
ATOM 2313 C CA . TYR A 1 429 ? 24.955 20.737 46.461 1.00 34.22 429 TYR A CA 1
ATOM 2314 C C . TYR A 1 429 ? 23.493 20.574 46.878 1.00 34.39 429 TYR A C 1
ATOM 2315 O O . TYR A 1 429 ? 23.035 21.195 47.836 1.00 34.39 429 TYR A O 1
ATOM 2324 N N . GLN A 1 430 ? 22.764 19.731 46.156 1.00 34.61 430 GLN A N 1
ATOM 2325 C CA . GLN A 1 430 ? 21.362 19.497 46.468 1.00 34.65 430 GLN A CA 1
ATOM 2326 C C . GLN A 1 430 ? 21.200 18.832 47.827 1.00 32.05 430 GLN A C 1
ATOM 2327 O O . GLN A 1 430 ? 20.425 19.297 48.662 1.00 32.07 430 GLN A O 1
ATOM 2333 N N . LEU A 1 431 ? 21.936 17.746 48.048 1.00 30.52 431 LEU A N 1
ATOM 2334 C CA . LEU A 1 431 ? 21.851 17.013 49.306 1.00 30.17 431 LEU A CA 1
ATOM 2335 C C . LEU A 1 431 ? 22.191 17.893 50.495 1.00 30.11 431 LEU A C 1
ATOM 2336 O O . LEU A 1 431 ? 21.453 17.936 51.479 1.00 29.95 431 LEU A O 1
ATOM 2341 N N . VAL A 1 432 ? 23.321 18.582 50.410 1.00 30.41 432 VAL A N 1
ATOM 2342 C CA . VAL A 1 432 ? 23.746 19.469 51.485 1.00 30.39 432 VAL A CA 1
ATOM 2343 C C . VAL A 1 432 ? 22.749 20.621 51.630 1.00 30.86 432 VAL A C 1
ATOM 2344 O O . VAL A 1 432 ? 22.483 21.093 52.738 1.00 30.65 432 VAL A O 1
ATOM 2348 N N . GLY A 1 433 ? 22.197 21.067 50.508 1.00 30.29 433 GLY A N 1
ATOM 2349 C CA . GLY A 1 433 ? 21.229 22.145 50.555 1.00 30.19 433 GLY A CA 1
ATOM 2350 C C . GLY A 1 433 ? 20.043 21.708 51.393 1.00 30.57 433 GLY A C 1
ATOM 2351 O O . GLY A 1 433 ? 19.597 22.437 52.279 1.00 30.87 433 GLY A O 1
ATOM 2352 N N . GLY A 1 434 ? 19.550 20.500 51.130 1.00 29.81 434 GLY A N 1
ATOM 2353 C CA . GLY A 1 434 ? 18.416 19.977 51.870 1.00 26.26 434 GLY A CA 1
ATOM 2354 C C . GLY A 1 434 ? 18.726 19.793 53.339 1.00 29.03 434 GLY A C 1
ATOM 2355 O O . GLY A 1 434 ? 17.896 20.112 54.198 1.00 28.04 434 GLY A O 1
ATOM 2356 N N . LEU A 1 435 ? 19.916 19.267 53.631 1.00 25.96 435 LEU A N 1
ATOM 2357 C CA . LEU A 1 435 ? 20.338 19.057 55.009 1.00 28.00 435 LEU A CA 1
ATOM 2358 C C . LEU A 1 435 ? 20.328 20.382 55.774 1.00 28.16 435 LEU A C 1
ATOM 2359 O O . LEU A 1 435 ? 19.846 20.452 56.904 1.00 27.92 435 LEU A O 1
ATOM 2364 N N . LYS A 1 436 ? 20.862 21.427 55.152 1.00 27.47 436 LYS A N 1
ATOM 2365 C CA . LYS A 1 436 ? 20.906 22.746 55.779 1.00 30.53 436 LYS A CA 1
ATOM 2366 C C . LYS A 1 436 ? 19.510 23.312 56.017 1.00 29.38 436 LYS A C 1
ATOM 2367 O O . LYS A 1 436 ? 19.261 23.944 57.043 1.00 31.46 436 LYS A O 1
ATOM 2373 N N . ALA A 1 437 ? 18.601 23.074 55.079 1.00 28.78 437 ALA A N 1
ATOM 2374 C CA . ALA A 1 437 ? 17.229 23.548 55.227 1.00 30.03 437 ALA A CA 1
ATOM 2375 C C . ALA A 1 437 ? 16.596 22.833 56.422 1.00 29.78 437 ALA A C 1
ATOM 2376 O O . ALA A 1 437 ? 15.963 23.460 57.269 1.00 29.82 437 ALA A O 1
ATOM 2378 N N . GLY A 1 438 ? 16.786 21.516 56.488 1.00 29.37 438 GLY A N 1
ATOM 2379 C CA . GLY A 1 438 ? 16.238 20.733 57.581 1.00 28.60 438 GLY A CA 1
ATOM 2380 C C . GLY A 1 438 ? 16.805 21.150 58.924 1.00 29.58 438 GLY A C 1
ATOM 2381 O O . GLY A 1 438 ? 16.084 21.222 59.918 1.00 29.55 438 GLY A O 1
ATOM 2382 N N . MET A 1 439 ? 18.105 21.411 58.969 1.00 28.41 439 MET A N 1
ATOM 2383 C CA . MET A 1 439 ? 18.728 21.839 60.216 1.00 30.21 439 MET A CA 1
ATOM 2384 C C . MET A 1 439 ? 18.192 23.201 60.642 1.00 29.60 439 MET A C 1
ATOM 2385 O O . MET A 1 439 ? 17.994 23.451 61.827 1.00 28.66 439 MET A O 1
ATOM 2390 N N . GLY A 1 440 ? 17.938 24.074 59.673 1.00 30.88 440 GLY A N 1
ATOM 2391 C CA . GLY A 1 440 ? 17.395 25.384 59.995 1.00 33.12 440 GLY A CA 1
ATOM 2392 C C . GLY A 1 440 ? 16.004 25.252 60.602 1.00 33.47 440 GLY A C 1
ATOM 2393 O O . GLY A 1 440 ? 15.676 25.917 61.590 1.00 34.18 440 GLY A O 1
ATOM 2394 N N . TYR A 1 441 ? 15.188 24.381 60.013 1.00 31.71 441 TYR A N 1
ATOM 2395 C CA . TYR A 1 441 ? 13.820 24.136 60.480 1.00 30.68 441 TYR A CA 1
ATOM 2396 C C . TYR A 1 441 ? 13.754 23.622 61.920 1.00 30.25 441 TYR A C 1
ATOM 2397 O O . TYR A 1 441 ? 12.768 23.859 62.615 1.00 28.87 441 TYR A O 1
ATOM 2413 N N . VAL A 1 442 ? 14.790 22.926 62.378 1.00 29.66 442 VAL A N 1
ATOM 2414 C CA . VAL A 1 442 ? 14.777 22.417 63.747 1.00 30.24 442 VAL A CA 1
ATOM 2415 C C . VAL A 1 442 ? 15.642 23.258 64.691 1.00 30.27 442 VAL A C 1
ATOM 2416 O O . VAL A 1 442 ? 15.784 22.934 65.869 1.00 30.12 442 VAL A O 1
ATOM 2420 N N . GLY A 1 443 ? 16.203 24.344 64.165 1.00 30.30 443 GLY A N 1
ATOM 2421 C CA . GLY A 1 443 ? 17.032 25.224 64.969 1.00 31.21 443 GLY A CA 1
ATOM 2422 C C . GLY A 1 443 ? 18.411 24.675 65.285 1.00 34.68 443 GLY A C 1
ATOM 2423 O O . GLY A 1 443 ? 18.955 24.933 66.360 1.00 37.29 443 GLY A O 1
ATOM 2424 N N . ALA A 1 444 ? 18.983 23.908 64.362 1.00 34.88 444 ALA A N 1
ATOM 2425 C CA . ALA A 1 444 ? 20.312 23.336 64.569 1.00 34.59 444 ALA A CA 1
ATOM 2426 C C . ALA A 1 444 ? 21.342 24.114 63.759 1.00 34.40 444 ALA A C 1
ATOM 2427 O O . ALA A 1 444 ? 21.310 24.095 62.527 1.00 34.43 444 ALA A O 1
ATOM 2429 N N . ARG A 1 445 ? 22.254 24.802 64.439 1.00 34.80 445 ARG A N 1
ATOM 2430 C CA . ARG A 1 445 ? 23.269 25.576 63.728 1.00 36.19 445 ARG A CA 1
ATOM 2431 C C . ARG A 1 445 ? 24.425 24.688 63.285 1.00 34.16 445 ARG A C 1
ATOM 2432 O O . ARG A 1 445 ? 25.208 25.069 62.413 1.00 33.29 445 ARG A O 1
ATOM 2440 N N . ASN A 1 446 ? 24.531 23.508 63.892 1.00 34.78 446 ASN A N 1
ATOM 2441 C CA . ASN A 1 446 ? 25.580 22.550 63.539 1.00 35.32 446 ASN A CA 1
ATOM 2442 C C . ASN A 1 446 ? 25.128 21.106 63.765 1.00 35.04 446 ASN A C 1
ATOM 2443 O O . ASN A 1 446 ? 24.053 20.863 64.316 1.00 34.43 446 ASN A O 1
ATOM 2448 N N . ILE A 1 447 ? 25.958 20.153 63.343 1.00 33.68 447 ILE A N 1
ATOM 2449 C CA . ILE A 1 447 ? 25.637 18.731 63.461 1.00 33.60 447 ILE A CA 1
ATOM 2450 C C . ILE A 1 447 ? 25.385 18.278 64.888 1.00 34.84 447 ILE A C 1
ATOM 2451 O O . ILE A 1 447 ? 24.437 17.537 65.153 1.00 33.90 447 ILE A O 1
ATOM 2456 N N . ARG A 1 448 ? 26.232 18.719 65.807 1.00 35.64 448 ARG A N 1
ATOM 2457 C CA . ARG A 1 448 ? 26.095 18.345 67.207 1.00 37.51 448 ARG A CA 1
ATOM 2458 C C . ARG A 1 448 ? 24.717 18.707 67.762 1.00 35.87 448 ARG A C 1
ATOM 2459 O O . ARG A 1 448 ? 24.129 17.948 68.531 1.00 36.79 448 ARG A O 1
ATOM 2467 N N . GLU A 1 449 ? 24.204 19.865 67.367 1.00 36.22 449 GLU A N 1
ATOM 2468 C CA . GLU A 1 449 ? 22.898 20.318 67.841 1.00 37.31 449 GLU A CA 1
ATOM 2469 C C . GLU A 1 449 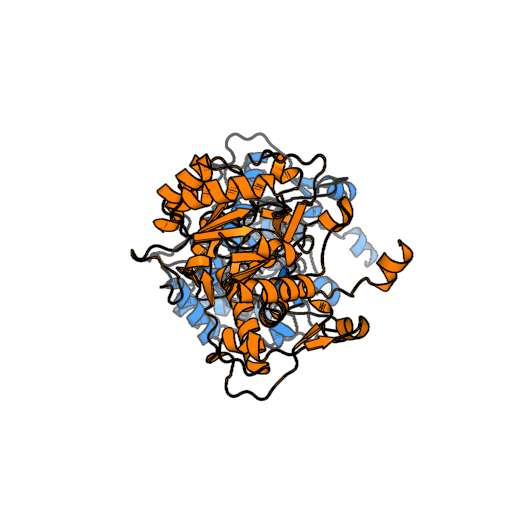? 21.749 19.521 67.203 1.00 35.41 449 GLU A C 1
ATOM 2470 O O . GLU A 1 449 ? 20.715 19.286 67.837 1.00 33.36 449 GLU A O 1
ATOM 2476 N N . LEU A 1 450 ? 21.927 19.096 65.955 1.00 33.48 450 LEU A N 1
ATOM 2477 C CA . LEU A 1 450 ? 20.894 18.296 65.307 1.00 32.21 450 LEU A CA 1
ATOM 2478 C C . LEU A 1 450 ? 20.784 16.983 66.085 1.00 31.43 450 LEU A C 1
ATOM 2479 O O . LEU A 1 450 ? 19.694 16.563 66.471 1.00 29.34 450 LEU A O 1
ATOM 2484 N N . LYS A 1 451 ? 21.925 16.345 66.332 1.00 32.50 451 LYS A N 1
ATOM 2485 C CA . LYS A 1 451 ? 21.939 15.085 67.073 1.00 34.52 451 LYS A CA 1
ATOM 2486 C C . LYS A 1 451 ? 21.386 15.296 68.474 1.00 37.55 451 LYS A C 1
ATOM 2487 O O . LYS A 1 451 ? 20.735 14.419 69.048 1.00 37.41 451 LYS A O 1
ATOM 2493 N N . GLU A 1 452 ? 21.649 16.479 69.013 1.00 40.55 452 GLU A N 1
ATOM 2494 C CA . GLU A 1 452 ? 21.239 16.822 70.360 1.00 43.39 452 GLU A CA 1
ATOM 2495 C C . GLU A 1 452 ? 19.755 17.106 70.570 1.00 43.00 452 GLU A C 1
ATOM 2496 O O . GLU A 1 452 ? 19.141 16.532 71.472 1.00 43.42 452 GLU A O 1
ATOM 2502 N N . LYS A 1 453 ? 19.172 17.976 69.754 1.00 42.02 453 LYS A N 1
ATOM 2503 C CA . LYS A 1 453 ? 17.770 18.324 69.947 1.00 43.42 453 LYS A CA 1
ATOM 2504 C C . LYS A 1 453 ? 16.730 17.862 68.925 1.00 41.59 453 LYS A C 1
ATOM 2505 O O . LYS A 1 453 ? 15.539 18.091 69.126 1.00 41.36 453 LYS A O 1
ATOM 2511 N N . GLY A 1 454 ? 17.157 17.218 67.843 1.00 39.43 454 GLY A N 1
ATOM 2512 C CA . GLY A 1 454 ? 16.192 16.754 66.859 1.00 36.96 454 GLY A CA 1
ATOM 2513 C C . GLY A 1 454 ? 15.164 15.815 67.477 1.00 36.71 454 GLY A C 1
ATOM 2514 O O . GLY A 1 454 ? 15.525 14.825 68.108 1.00 36.70 454 GLY A O 1
ATOM 2515 N N . GLU A 1 455 ? 13.884 16.130 67.312 1.00 36.25 455 GLU A N 1
ATOM 2516 C CA . GLU A 1 455 ? 12.805 15.304 67.852 1.00 36.75 455 GLU A CA 1
ATOM 2517 C C . GLU A 1 455 ? 11.957 14.731 66.721 1.00 33.95 455 GLU A C 1
ATOM 2518 O O . GLU A 1 455 ? 11.694 15.408 65.729 1.00 31.99 455 GLU A O 1
ATOM 2524 N N . PHE A 1 456 ? 11.509 13.492 66.894 1.00 32.23 456 PHE A N 1
ATOM 2525 C CA . PHE A 1 456 ? 10.711 12.805 65.880 1.00 31.02 456 PHE A CA 1
ATOM 2526 C C . PHE A 1 456 ? 9.228 12.666 66.186 1.00 31.05 456 PHE A C 1
ATOM 2527 O O . PHE A 1 456 ? 8.804 12.677 67.343 1.00 28.80 456 PHE A O 1
ATOM 2535 N N . VAL A 1 457 ? 8.452 12.522 65.119 1.00 30.07 457 VAL A N 1
ATOM 2536 C CA . VAL A 1 457 ? 7.030 12.257 65.213 1.00 28.41 457 VAL A CA 1
ATOM 2537 C C . VAL A 1 457 ? 6.875 11.055 64.282 1.00 30.02 457 VAL A C 1
ATOM 2538 O O . VAL A 1 457 ? 7.384 11.065 63.158 1.00 30.76 457 VAL A O 1
ATOM 2542 N N . ILE A 1 458 ? 6.214 10.007 64.760 1.00 27.05 458 ILE A N 1
ATOM 2543 C CA . ILE A 1 458 ? 6.015 8.811 63.964 1.00 28.99 458 ILE A CA 1
ATOM 2544 C C . ILE A 1 458 ? 4.777 8.983 63.094 1.00 29.90 458 ILE A C 1
ATOM 2545 O O . ILE A 1 458 ? 3.752 9.496 63.548 1.00 31.09 458 ILE A O 1
ATOM 2550 N N . ILE A 1 459 ? 4.867 8.568 61.837 1.00 28.01 459 ILE A N 1
ATOM 2551 C CA . ILE A 1 459 ? 3.724 8.729 60.955 1.00 30.22 459 ILE A CA 1
ATOM 2552 C C . ILE A 1 459 ? 3.250 7.421 60.343 1.00 30.93 459 ILE A C 1
ATOM 2553 O O . ILE A 1 459 ? 3.963 6.418 60.341 1.00 30.05 459 ILE A O 1
ATOM 2558 N N . THR A 1 460 ? 2.028 7.445 59.831 1.00 31.24 460 THR A N 1
ATOM 2559 C CA . THR A 1 460 ? 1.417 6.274 59.217 1.00 31.62 460 THR A CA 1
ATOM 2560 C C . THR A 1 460 ? 1.645 6.301 57.709 1.00 33.24 460 THR A C 1
ATOM 2561 O O . THR A 1 460 ? 2.210 7.258 57.170 1.00 32.79 460 THR A O 1
ATOM 2565 N N . HIS A 1 461 ? 1.190 5.252 57.032 1.00 35.55 461 HIS A N 1
ATOM 2566 C CA . HIS A 1 461 ? 1.320 5.163 55.587 1.00 37.10 461 HIS A CA 1
ATOM 2567 C C . HIS A 1 461 ? 0.635 6.356 54.925 1.00 37.04 461 HIS A C 1
ATOM 2568 O O . HIS A 1 461 ? 1.158 6.939 53.975 1.00 37.00 461 HIS A O 1
ATOM 2575 N N . ALA A 1 462 ? -0.545 6.708 55.427 1.00 36.22 462 ALA A N 1
ATOM 2576 C CA . ALA A 1 462 ? -1.285 7.835 54.885 1.00 34.52 462 ALA A CA 1
ATOM 2577 C C . ALA A 1 462 ? -0.440 9.096 55.056 1.00 34.92 462 ALA A C 1
ATOM 2578 O O . ALA A 1 462 ? -0.433 9.970 54.189 1.00 33.06 462 ALA A O 1
ATOM 2580 N N . GLY A 1 463 ? 0.276 9.180 56.175 1.00 33.77 463 GLY A N 1
ATOM 2581 C CA . GLY A 1 463 ? 1.119 10.336 56.424 1.00 33.56 463 GLY A CA 1
ATOM 2582 C C . GLY A 1 463 ? 2.260 10.383 55.425 1.00 34.41 463 GLY A C 1
ATOM 2583 O O . GLY A 1 463 ? 2.705 11.457 55.007 1.00 34.48 463 GLY A O 1
ATOM 2584 N N . ILE A 1 464 ? 2.740 9.207 55.040 1.00 34.08 464 ILE A N 1
ATOM 2585 C CA . ILE A 1 464 ? 3.828 9.117 54.076 1.00 35.30 464 ILE A CA 1
ATOM 2586 C C . ILE A 1 464 ? 3.328 9.649 52.732 1.00 36.54 464 ILE A C 1
ATOM 2587 O O . ILE A 1 464 ? 4.016 10.423 52.063 1.00 36.46 464 ILE A O 1
ATOM 2592 N N . LYS A 1 465 ? 2.117 9.253 52.355 1.00 37.40 465 LYS A N 1
ATOM 2593 C CA . LYS A 1 465 ? 1.532 9.701 51.098 1.00 39.72 465 LYS A CA 1
ATOM 2594 C C . LYS A 1 465 ? 1.368 11.216 51.066 1.00 38.81 465 LYS A C 1
ATOM 2595 O O . LYS A 1 465 ? 1.704 11.856 50.076 1.00 39.20 465 LYS A O 1
ATOM 2601 N N . GLU A 1 466 ? 0.857 11.792 52.150 1.00 39.96 466 GLU A N 1
ATOM 2602 C CA . GLU A 1 466 ? 0.656 13.248 52.192 1.00 42.02 466 GLU A CA 1
ATOM 2603 C C . GLU A 1 466 ? 1.993 14.011 52.216 1.00 40.76 466 GLU A C 1
ATOM 2604 O O . GLU A 1 466 ? 2.081 15.191 51.892 1.00 40.09 466 GLU A O 1
ATOM 2610 N N . SER A 1 467 ? 3.056 13.310 52.663 1.00 40.00 467 S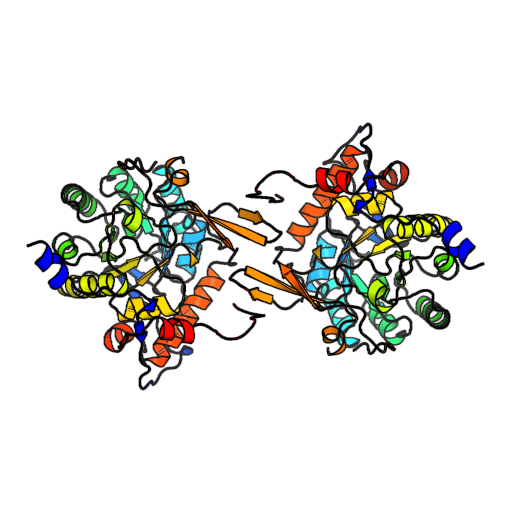ER A N 1
ATOM 2611 C CA . SER A 1 467 ? 4.366 13.962 52.760 1.00 41.22 467 SER A CA 1
ATOM 2612 C C . SER A 1 467 ? 4.975 14.216 51.380 1.00 40.35 467 SER A C 1
ATOM 2613 O O . SER A 1 467 ? 5.625 15.223 51.121 1.00 42.28 467 SER A O 1
ATOM 2616 N N . HIS A 1 468 ? 4.788 13.223 50.494 1.00 39.07 468 HIS A N 1
ATOM 2617 C CA . HIS A 1 468 ? 5.157 13.413 49.098 1.00 38.68 468 HIS A CA 1
ATOM 2618 C C . HIS A 1 468 ? 4.099 14.254 48.380 1.00 38.07 468 HIS A C 1
ATOM 2619 O O . HIS A 1 468 ? 2.982 14.427 48.851 1.00 37.83 468 HIS A O 1
ATOM 2626 N N . PRO A 1 469 ? 4.488 14.824 47.228 1.00 39.41 469 PRO A N 1
ATOM 2627 C CA . PRO A 1 469 ? 3.536 15.522 46.376 1.00 39.39 469 PRO A CA 1
ATOM 2628 C C . PRO A 1 469 ? 2.361 14.591 46.049 1.00 39.45 469 PRO A C 1
ATOM 2629 O O . PRO A 1 469 ? 2.523 13.392 45.883 1.00 38.56 469 PRO A O 1
ATOM 2633 N N . HIS A 1 470 ? 1.140 15.159 46.020 1.00 39.90 470 HIS A N 1
ATOM 2634 C CA . HIS A 1 470 ? -0.010 14.304 45.734 1.00 40.34 470 HIS A CA 1
ATOM 2635 C C . HIS A 1 470 ? -1.138 15.041 45.011 1.00 40.73 470 HIS A C 1
ATOM 2636 O O . HIS A 1 470 ? -1.226 16.261 45.010 1.00 40.88 470 HIS A O 1
ATOM 2643 N N . ASP A 1 471 ? -2.015 14.254 44.395 1.00 40.95 471 ASP A N 1
ATOM 2644 C CA . ASP A 1 471 ? -3.176 14.777 43.689 1.00 42.07 471 ASP A CA 1
ATOM 2645 C C . ASP A 1 471 ? -2.780 15.857 42.700 1.00 42.00 471 ASP A C 1
ATOM 2646 O O . ASP A 1 471 ? -3.424 16.902 42.601 1.00 41.01 471 ASP A O 1
ATOM 2651 N N . ILE A 1 472 ? -1.716 15.578 41.956 1.00 42.17 472 ILE A N 1
ATOM 2652 C CA . ILE A 1 472 ? -1.199 16.512 40.972 1.00 44.33 472 ILE A CA 1
ATOM 2653 C C . ILE A 1 472 ? -0.439 15.753 39.881 1.00 45.53 472 ILE A C 1
ATOM 2654 O O . ILE A 1 472 ? 0.134 14.693 40.136 1.00 44.90 472 ILE A O 1
ATOM 2659 N N . ILE A 1 473 ? -0.454 16.288 38.665 1.00 46.09 473 ILE A N 1
ATOM 2660 C CA . ILE A 1 473 ? 0.280 15.682 37.560 1.00 47.43 473 ILE A CA 1
ATOM 2661 C C . ILE A 1 473 ? 1.568 16.490 37.468 1.00 47.14 473 ILE A C 1
ATOM 2662 O O . ILE A 1 473 ? 1.586 17.591 36.917 1.00 47.54 473 ILE A O 1
ATOM 2667 N N . ILE A 1 474 ? 2.643 15.948 38.025 1.00 47.72 474 ILE A N 1
ATOM 2668 C CA . ILE A 1 474 ? 3.923 16.646 38.029 1.00 47.96 474 ILE A CA 1
ATOM 2669 C C . ILE A 1 474 ? 4.479 16.895 36.634 1.00 48.24 474 ILE A C 1
ATOM 2670 O O . ILE A 1 474 ? 4.428 16.019 35.769 1.00 49.15 474 ILE A O 1
ATOM 2675 N N . THR A 1 475 ? 4.996 18.104 36.421 1.00 47.87 475 THR A N 1
ATOM 2676 C CA . THR A 1 475 ? 5.593 18.475 35.144 1.00 48.41 475 THR A CA 1
ATOM 2677 C C . THR A 1 475 ? 7.048 18.854 35.372 1.00 49.66 475 THR A C 1
ATOM 2678 O O . THR A 1 475 ? 7.829 18.937 34.428 1.00 50.68 475 THR A O 1
ATOM 2682 N N . ASN A 1 476 ? 7.411 19.086 36.629 1.00 50.39 476 ASN A N 1
ATOM 2683 C CA . ASN A 1 476 ? 8.784 19.434 36.961 1.00 52.88 476 ASN A CA 1
ATOM 2684 C C . ASN A 1 476 ? 9.045 19.422 38.465 1.00 54.88 476 ASN A C 1
ATOM 2685 O O . ASN A 1 476 ? 8.359 20.090 39.239 1.00 52.94 476 ASN A O 1
ATOM 2690 N N . GLU A 1 477 ? 10.043 18.641 38.868 1.00 59.22 477 GLU A N 1
ATOM 2691 C CA . GLU A 1 477 ? 10.518 18.344 40.227 1.00 64.16 477 GLU A CA 1
ATOM 2692 C C . GLU A 1 477 ? 11.980 18.771 40.423 1.00 66.72 477 GLU A C 1
ATOM 2693 O O . GLU A 1 477 ? 12.704 18.297 41.281 1.00 67.86 477 GLU A O 1
ATOM 2699 N N . ALA A 1 478 ? 12.393 19.715 39.555 1.00 69.42 478 ALA A N 1
ATOM 2700 C CA . ALA A 1 478 ? 13.806 20.102 39.483 1.00 72.27 478 ALA A CA 1
ATOM 2701 C C . ALA A 1 478 ? 14.334 20.685 40.787 1.00 74.55 478 ALA A C 1
ATOM 2702 O O . ALA A 1 478 ? 13.672 21.444 41.490 1.00 75.14 478 ALA A O 1
ATOM 2704 N N . PRO A 1 479 ? 15.560 20.249 41.140 1.00 76.68 479 PRO A N 1
ATOM 2705 C CA . PRO A 1 479 ? 16.293 20.759 42.276 1.00 78.21 479 PRO A CA 1
ATOM 2706 C C . PRO A 1 479 ? 17.400 21.726 41.837 1.00 79.69 479 PRO A C 1
ATOM 2707 O O . PRO A 1 479 ? 18.498 21.327 41.465 1.00 80.28 479 PRO A O 1
ATOM 2711 N N . ASN A 1 480 ? 17.087 23.035 41.859 1.00 81.02 480 ASN A N 1
ATOM 2712 C CA . ASN A 1 480 ? 18.127 24.002 41.519 1.00 82.15 480 ASN A CA 1
ATOM 2713 C C . ASN A 1 480 ? 18.310 25.058 42.609 1.00 82.54 480 ASN A C 1
ATOM 2714 O O . ASN A 1 480 ? 19.125 24.916 43.511 1.00 82.80 480 ASN A O 1
ATOM 2719 N N . LYS B 1 3 ? -13.941 16.089 -11.882 1.00 38.15 3 LYS B N 1
ATOM 2720 C CA . LYS B 1 3 ? -12.963 17.074 -11.326 1.00 38.28 3 LYS B CA 1
ATOM 2721 C C . LYS B 1 3 ? -12.410 16.614 -9.977 1.00 36.70 3 LYS B C 1
ATOM 2722 O O . LYS B 1 3 ? -11.207 16.427 -9.814 1.00 36.42 3 LYS B O 1
ATOM 2728 N N . PHE B 1 4 ? -13.301 16.422 -9.014 1.00 34.19 4 PHE B N 1
ATOM 2729 C CA . PHE B 1 4 ? -12.891 16.006 -7.685 1.00 34.49 4 PHE B CA 1
ATOM 2730 C C . PHE B 1 4 ? -12.330 14.599 -7.653 1.00 32.22 4 PHE B C 1
ATOM 2731 O O . PHE B 1 4 ? -11.358 14.339 -6.961 1.00 32.99 4 PHE B O 1
ATOM 2739 N N . VAL B 1 5 ? -12.932 13.690 -8.404 1.00 33.41 5 VAL B N 1
ATOM 2740 C CA . VAL B 1 5 ? -12.425 12.328 -8.435 1.00 34.40 5 VAL B CA 1
ATOM 2741 C C . VAL B 1 5 ? -11.066 12.331 -9.128 1.00 35.02 5 VAL B C 1
ATOM 2742 O O . VAL B 1 5 ? -10.170 11.578 -8.759 1.00 35.00 5 VAL B O 1
ATOM 2746 N N . GLU B 1 6 ? -10.914 13.194 -10.126 1.00 35.37 6 GLU B N 1
ATOM 2747 C CA . GLU B 1 6 ? -9.653 13.294 -10.848 1.00 37.98 6 GLU B CA 1
ATOM 2748 C C . GLU B 1 6 ? -8.552 13.761 -9.899 1.00 37.02 6 GLU B C 1
ATOM 2749 O O . GLU B 1 6 ? -7.398 13.353 -10.029 1.00 37.07 6 GLU B O 1
ATOM 2755 N N . LYS B 1 7 ? -8.911 14.617 -8.944 1.00 35.64 7 LYS B N 1
ATOM 2756 C CA . LYS B 1 7 ? -7.942 15.106 -7.963 1.00 34.60 7 LYS B CA 1
ATOM 2757 C C . LYS B 1 7 ? -7.320 13.916 -7.238 1.00 34.89 7 LYS B C 1
ATOM 2758 O O . LYS B 1 7 ? -6.127 13.914 -6.930 1.00 36.12 7 LYS B O 1
ATOM 2764 N N . LEU B 1 8 ? -8.135 12.902 -6.968 1.00 33.87 8 LEU B N 1
ATOM 2765 C CA . LEU B 1 8 ? -7.662 11.717 -6.268 1.00 35.29 8 LEU B CA 1
ATOM 2766 C C . LEU B 1 8 ? -6.904 10.779 -7.206 1.00 35.88 8 LEU B C 1
ATOM 2767 O O . LEU B 1 8 ? -5.835 10.279 -6.857 1.00 35.43 8 LEU B O 1
ATOM 2772 N N . GLU B 1 9 ? -7.449 10.557 -8.400 1.00 37.83 9 GLU B N 1
ATOM 2773 C CA . GLU B 1 9 ? -6.811 9.676 -9.378 1.00 41.94 9 GLU B CA 1
ATOM 2774 C C . GLU B 1 9 ? -5.468 10.217 -9.876 1.00 41.68 9 GLU B C 1
ATOM 2775 O O . GLU B 1 9 ? -4.585 9.442 -10.229 1.00 42.25 9 GLU B O 1
ATOM 2781 N N . LYS B 1 10 ? -5.309 11.538 -9.906 1.00 42.83 10 LYS B N 1
ATOM 2782 C CA . LYS B 1 10 ? -4.055 12.131 -10.371 1.00 43.93 10 LYS B CA 1
ATOM 2783 C C . LYS B 1 10 ? -3.077 12.435 -9.240 1.00 43.28 10 LYS B C 1
ATOM 2784 O O . LYS B 1 10 ? -1.960 12.896 -9.483 1.00 43.32 10 LYS B O 1
ATOM 2790 N N . ALA B 1 11 ? -3.495 12.187 -8.005 1.00 41.35 11 ALA B N 1
ATOM 2791 C CA . ALA B 1 11 ? -2.630 12.446 -6.861 1.00 41.52 11 ALA B CA 1
ATOM 2792 C C . ALA B 1 11 ? -1.461 11.476 -6.865 1.00 42.18 11 ALA B C 1
ATOM 2793 O O . ALA B 1 11 ? -1.637 10.275 -7.043 1.00 42.56 11 ALA B O 1
ATOM 2795 N N . ILE B 1 12 ? -0.259 11.998 -6.677 1.00 44.28 12 ILE B N 1
ATOM 2796 C CA . ILE B 1 12 ? 0.916 11.141 -6.639 1.00 46.22 12 ILE B CA 1
ATOM 2797 C C . ILE B 1 12 ? 1.175 10.758 -5.189 1.00 44.08 12 ILE B C 1
ATOM 2798 O O . ILE B 1 12 ? 0.730 11.445 -4.269 1.00 41.61 12 ILE B O 1
ATOM 2803 N N . LYS B 1 13 ? 1.873 9.646 -4.991 1.00 43.17 13 LYS B N 1
ATOM 2804 C CA . LYS B 1 13 ? 2.183 9.183 -3.650 1.00 42.38 13 LYS B CA 1
ATOM 2805 C C . LYS B 1 13 ? 3.418 9.898 -3.116 1.00 39.64 13 LYS B C 1
ATOM 2806 O O . LYS B 1 13 ? 4.407 10.066 -3.828 1.00 40.58 13 LYS B O 1
ATOM 2812 N N . GLY B 1 14 ? 3.346 10.333 -1.864 1.00 34.98 14 GLY B N 1
ATOM 2813 C CA . GLY B 1 14 ? 4.473 11.006 -1.251 1.00 32.97 14 GLY B CA 1
ATOM 2814 C C . GLY B 1 14 ? 5.130 10.092 -0.234 1.00 31.48 14 GLY B C 1
ATOM 2815 O O . GLY B 1 14 ? 4.442 9.414 0.525 1.00 30.99 14 GLY B O 1
ATOM 2816 N N . TYR B 1 15 ? 6.457 10.073 -0.214 1.00 28.93 15 TYR B N 1
ATOM 2817 C CA . TYR B 1 15 ? 7.192 9.227 0.716 1.00 28.95 15 TYR B CA 1
ATOM 2818 C C . TYR B 1 15 ? 7.931 10.032 1.773 1.00 28.49 15 TYR B C 1
ATOM 2819 O O . TYR B 1 15 ? 8.375 11.152 1.516 1.00 25.01 15 TYR B O 1
ATOM 2828 N N . THR B 1 16 ? 8.058 9.458 2.966 1.00 26.69 16 THR B N 1
ATOM 2829 C CA . THR B 1 16 ? 8.793 10.115 4.034 1.00 28.56 16 THR B CA 1
ATOM 2830 C C . THR B 1 16 ? 10.008 9.242 4.352 1.00 28.25 16 THR B C 1
ATOM 2831 O O . THR B 1 16 ? 10.187 8.180 3.752 1.00 28.38 16 THR B O 1
ATOM 2835 N N . PHE B 1 17 ? 10.838 9.679 5.293 1.00 27.73 17 PHE B N 1
ATOM 2836 C CA . PHE B 1 17 ? 12.041 8.935 5.641 1.00 28.45 17 PHE B CA 1
ATOM 2837 C C . PHE B 1 17 ? 11.861 7.426 5.809 1.00 31.05 17 PHE B C 1
ATOM 2838 O O . PHE B 1 17 ? 12.561 6.634 5.158 1.00 28.33 17 PHE B O 1
ATOM 2846 N N . ASP B 1 18 ? 10.920 7.022 6.660 1.00 30.07 18 ASP B N 1
ATOM 2847 C CA . ASP B 1 18 ? 10.689 5.600 6.907 1.00 32.43 18 ASP B CA 1
ATOM 2848 C C . ASP B 1 18 ? 10.216 4.743 5.727 1.00 33.10 18 ASP B C 1
ATOM 2849 O O . ASP B 1 18 ? 10.347 3.522 5.774 1.00 33.63 18 ASP B O 1
ATOM 2854 N N . ASP B 1 19 ? 9.675 5.360 4.678 1.00 31.19 19 ASP B N 1
ATOM 2855 C CA . ASP B 1 19 ? 9.194 4.598 3.522 1.00 32.19 19 ASP B CA 1
ATOM 2856 C C . ASP B 1 19 ? 10.324 4.103 2.621 1.00 31.81 19 ASP B C 1
ATOM 2857 O O . ASP B 1 19 ? 10.095 3.291 1.726 1.00 33.28 19 ASP B O 1
ATOM 2862 N N . VAL B 1 20 ? 11.541 4.588 2.837 1.00 30.25 20 VAL B N 1
ATOM 2863 C CA . VAL B 1 20 ? 12.633 4.183 1.967 1.00 28.92 20 VAL B CA 1
ATOM 2864 C C . VAL B 1 20 ? 13.925 3.784 2.652 1.00 30.22 20 VAL B C 1
ATOM 2865 O O . VAL B 1 20 ? 14.183 4.142 3.804 1.00 28.58 20 VAL B O 1
ATOM 2869 N N . LEU B 1 21 ? 14.732 3.028 1.912 1.00 29.80 21 LEU B N 1
ATOM 2870 C CA . LEU B 1 21 ? 16.047 2.581 2.360 1.00 30.39 21 LEU B CA 1
ATOM 2871 C C . LEU B 1 21 ? 17.001 2.760 1.186 1.00 30.68 21 LEU B C 1
ATOM 2872 O O . LEU B 1 21 ? 16.588 2.673 0.031 1.00 31.17 21 LEU B O 1
ATOM 2877 N N . LEU B 1 22 ? 18.266 3.027 1.481 1.00 29.38 22 LEU B N 1
ATOM 2878 C CA . LEU B 1 22 ? 19.267 3.162 0.438 1.00 30.80 22 LEU B CA 1
ATOM 2879 C C . LEU B 1 22 ? 19.845 1.778 0.175 1.00 31.01 22 LEU B C 1
ATOM 2880 O O . LEU B 1 22 ? 20.029 0.980 1.095 1.00 29.43 22 LEU B O 1
ATOM 2885 N N . ILE B 1 23 ? 20.129 1.494 -1.087 1.00 32.42 23 ILE B N 1
ATOM 2886 C CA . ILE B 1 23 ? 20.669 0.197 -1.466 1.00 32.32 23 ILE B CA 1
ATOM 2887 C C . ILE B 1 23 ? 22.197 0.171 -1.382 1.00 31.83 23 ILE B C 1
ATOM 2888 O O . ILE B 1 23 ? 22.875 1.086 -1.854 1.00 30.06 23 ILE B O 1
ATOM 2893 N N . PRO B 1 24 ? 22.758 -0.868 -0.748 1.00 31.78 24 PRO B N 1
ATOM 2894 C CA . PRO B 1 24 ? 24.216 -0.973 -0.630 1.00 32.21 24 PRO B CA 1
ATOM 2895 C C . PRO B 1 24 ? 24.844 -1.168 -2.012 1.00 33.83 24 PRO B C 1
ATOM 2896 O O . PRO B 1 24 ? 24.283 -1.866 -2.862 1.00 31.78 24 PRO B O 1
ATOM 2900 N N . GLN B 1 25 ? 25.993 -0.534 -2.237 1.00 34.28 25 GLN B N 1
ATOM 2901 C CA . GLN B 1 25 ? 26.685 -0.623 -3.528 1.00 36.51 25 GLN B CA 1
ATOM 2902 C C . GLN B 1 25 ? 28.163 -0.938 -3.326 1.00 35.89 25 GLN B C 1
ATOM 2903 O O . GLN B 1 25 ? 28.666 -0.895 -2.206 1.00 33.22 25 GLN B O 1
ATOM 2909 N N . ALA B 1 26 ? 28.861 -1.238 -4.418 1.00 35.54 26 ALA B N 1
ATOM 2910 C CA . ALA B 1 26 ? 30.292 -1.518 -4.346 1.00 34.40 26 ALA B CA 1
ATOM 2911 C C . ALA B 1 26 ? 30.956 -0.264 -3.775 1.00 34.70 26 ALA B C 1
ATOM 2912 O O . ALA B 1 26 ? 30.636 0.855 -4.177 1.00 34.73 26 ALA B O 1
ATOM 2914 N N . THR B 1 27 ? 31.878 -0.441 -2.843 1.00 34.36 27 THR B N 1
ATOM 2915 C CA . THR B 1 27 ? 32.533 0.708 -2.241 1.00 37.03 27 THR B CA 1
ATOM 2916 C C . THR B 1 27 ? 34.047 0.569 -2.159 1.00 39.63 27 THR B C 1
ATOM 2917 O O . THR B 1 27 ? 34.579 -0.534 -2.053 1.00 38.63 27 THR B O 1
ATOM 2921 N N . GLU B 1 28 ? 34.729 1.708 -2.200 1.00 43.28 28 GLU B N 1
ATOM 2922 C CA . GLU B 1 28 ? 36.183 1.749 -2.114 1.00 46.29 28 GLU B CA 1
ATOM 2923 C C . GLU B 1 28 ? 36.602 2.710 -1.008 1.00 46.52 28 GLU B C 1
ATOM 2924 O O . GLU B 1 28 ? 37.725 3.217 -0.993 1.00 46.31 28 GLU B O 1
ATOM 2930 N N . VAL B 1 29 ? 35.684 2.959 -0.081 1.00 46.35 29 VAL B N 1
ATOM 2931 C CA . VAL B 1 29 ? 35.947 3.855 1.036 1.00 46.62 29 VAL B CA 1
ATOM 2932 C C . VAL B 1 29 ? 35.248 3.370 2.293 1.00 46.25 29 VAL B C 1
ATOM 2933 O O . VAL B 1 29 ? 34.130 2.855 2.236 1.00 45.99 29 VAL B O 1
ATOM 2937 N N . GLU B 1 30 ? 35.920 3.519 3.426 1.00 46.71 30 GLU B N 1
ATOM 2938 C CA . GLU B 1 30 ? 35.339 3.138 4.702 1.00 48.16 30 GLU B CA 1
ATOM 2939 C C . GLU B 1 30 ? 34.991 4.458 5.383 1.00 47.59 30 GLU B C 1
ATOM 2940 O O . GLU B 1 30 ? 35.494 5.510 4.989 1.00 46.67 30 GLU B O 1
ATOM 2946 N N . PRO B 1 31 ? 34.125 4.425 6.407 1.00 48.09 31 PRO B N 1
ATOM 2947 C CA . PRO B 1 31 ? 33.726 5.647 7.116 1.00 47.41 31 PRO B CA 1
ATOM 2948 C C . PRO B 1 31 ? 34.848 6.658 7.320 1.00 47.11 31 PRO B C 1
ATOM 2949 O O . PRO B 1 31 ? 34.676 7.850 7.079 1.00 45.46 31 PRO B O 1
ATOM 2953 N N . LYS B 1 32 ? 36.002 6.165 7.747 1.00 47.94 32 LYS B N 1
ATOM 2954 C CA . LYS B 1 32 ? 37.166 6.999 8.015 1.00 49.67 32 LYS B CA 1
ATOM 2955 C C . LYS B 1 32 ? 37.643 7.916 6.886 1.00 48.23 32 LYS B C 1
ATOM 2956 O O . LYS B 1 32 ? 38.193 8.983 7.153 1.00 48.12 32 LYS B O 1
ATOM 2962 N N . ASP B 1 33 ? 37.443 7.516 5.634 1.00 46.85 33 ASP B N 1
ATOM 2963 C CA . ASP B 1 33 ? 37.899 8.337 4.511 1.00 46.14 33 ASP B CA 1
ATOM 2964 C C . ASP B 1 33 ? 36.804 9.188 3.859 1.00 42.99 33 ASP B C 1
ATOM 2965 O O . ASP B 1 33 ? 37.048 9.848 2.852 1.00 44.02 33 ASP B O 1
ATOM 2970 N N . VAL B 1 34 ? 35.604 9.177 4.426 1.00 39.74 34 VAL B N 1
ATOM 2971 C CA . VAL B 1 34 ? 34.493 9.935 3.854 1.00 36.88 34 VAL B CA 1
ATOM 2972 C C . VAL B 1 34 ? 34.532 11.429 4.169 1.00 34.87 34 VAL B C 1
ATOM 2973 O O . VAL B 1 34 ? 34.693 11.822 5.319 1.00 34.45 34 VAL B O 1
ATOM 2977 N N . ASP B 1 35 ? 34.378 12.258 3.142 1.00 34.60 35 ASP B N 1
ATOM 2978 C CA . ASP B 1 35 ? 34.371 13.710 3.325 1.00 34.82 35 ASP B CA 1
ATOM 2979 C C . ASP B 1 35 ? 32.914 14.154 3.402 1.00 32.91 35 ASP B C 1
ATOM 2980 O O . ASP B 1 35 ? 32.127 13.828 2.521 1.00 32.96 35 ASP B O 1
ATOM 2985 N N . VAL B 1 36 ? 32.553 14.896 4.444 1.00 31.56 36 VAL B N 1
ATOM 2986 C CA . VAL B 1 36 ? 31.171 15.337 4.596 1.00 30.26 36 VAL B CA 1
ATOM 2987 C C . VAL B 1 36 ? 30.970 16.846 4.548 1.00 30.68 36 VAL B C 1
ATOM 2988 O O . VAL B 1 36 ? 29.942 17.351 5.000 1.00 32.23 36 VAL B O 1
ATOM 2992 N N . SER B 1 37 ? 31.944 17.568 4.000 1.00 30.73 37 SER B N 1
ATOM 2993 C CA . SER B 1 37 ? 31.825 19.020 3.887 1.00 30.14 37 SER B CA 1
ATOM 2994 C C . SER B 1 37 ? 30.761 19.254 2.829 1.00 30.15 37 SER B C 1
ATOM 2995 O O . SER B 1 37 ? 30.533 18.387 1.983 1.00 29.95 37 SER B O 1
ATOM 2998 N N . THR B 1 38 ? 30.106 20.410 2.864 1.00 29.11 38 THR B N 1
ATOM 2999 C CA . THR B 1 38 ? 29.051 20.676 1.892 1.00 30.91 38 THR B CA 1
ATOM 3000 C C . THR B 1 38 ? 28.807 22.163 1.705 1.00 31.81 38 THR B C 1
ATOM 3001 O O . THR B 1 38 ? 28.853 22.936 2.665 1.00 32.11 38 THR B O 1
ATOM 3005 N N . ARG B 1 39 ? 28.553 22.567 0.464 1.00 32.90 39 ARG B N 1
ATOM 3006 C CA . ARG B 1 39 ? 28.286 23.970 0.179 1.00 32.33 39 ARG B CA 1
ATOM 3007 C C . ARG B 1 39 ? 26.785 24.228 0.255 1.00 32.98 39 ARG B C 1
ATOM 3008 O O . ARG B 1 39 ? 25.984 23.479 -0.322 1.00 31.84 39 ARG B O 1
ATOM 3016 N N . ILE B 1 40 ? 26.409 25.281 0.978 1.00 32.72 40 ILE B N 1
ATOM 3017 C CA . ILE B 1 40 ? 24.999 25.642 1.135 1.00 32.81 40 ILE B CA 1
ATOM 3018 C C . ILE B 1 40 ? 24.663 26.977 0.475 1.00 34.35 40 ILE B C 1
ATOM 3019 O O . ILE B 1 40 ? 23.499 27.251 0.177 1.00 35.92 40 ILE B O 1
ATOM 3024 N N . THR B 1 41 ? 25.681 27.810 0.263 1.00 33.83 41 THR B N 1
ATOM 3025 C CA . THR B 1 41 ? 25.516 29.101 -0.407 1.00 35.24 41 THR B CA 1
ATOM 3026 C C . THR B 1 41 ? 26.833 29.394 -1.130 1.00 34.89 41 THR B C 1
ATOM 3027 O O . THR B 1 41 ? 27.863 28.811 -0.798 1.00 34.09 41 THR B O 1
ATOM 3031 N N . PRO B 1 42 ? 26.818 30.296 -2.126 1.00 35.36 42 PRO B N 1
ATOM 3032 C CA . PRO B 1 42 ? 28.042 30.627 -2.869 1.00 36.19 42 PRO B CA 1
ATOM 3033 C C . PRO B 1 42 ? 29.248 30.948 -1.996 1.00 35.61 42 PRO B C 1
ATOM 3034 O O . PRO B 1 42 ? 30.370 30.578 -2.324 1.00 36.97 42 PRO B O 1
ATOM 3038 N N . ASN B 1 43 ? 29.018 31.617 -0.873 1.00 34.91 43 ASN B N 1
ATOM 3039 C CA . ASN B 1 43 ? 30.114 32.000 0.007 1.00 35.29 43 ASN B CA 1
ATOM 3040 C C . ASN B 1 43 ? 30.179 31.248 1.330 1.00 34.82 43 ASN B C 1
ATOM 3041 O O . ASN B 1 43 ? 30.856 31.681 2.261 1.00 35.44 43 ASN B O 1
ATOM 3046 N N . VAL B 1 44 ? 29.490 30.118 1.419 1.00 34.41 44 VAL B N 1
ATOM 3047 C CA . VAL B 1 44 ? 29.505 29.345 2.653 1.00 33.76 44 VAL B CA 1
ATOM 3048 C C . VAL B 1 44 ? 29.557 27.840 2.443 1.00 33.50 44 VAL B C 1
ATOM 3049 O O . VAL B 1 44 ? 28.656 27.251 1.846 1.00 31.61 44 VAL B O 1
ATOM 3053 N N . LYS B 1 45 ? 30.624 27.225 2.939 1.00 33.98 45 LYS B N 1
ATOM 3054 C CA . LYS B 1 45 ? 30.771 25.781 2.861 1.00 35.67 45 LYS B CA 1
ATOM 3055 C C . LYS B 1 45 ? 30.957 25.280 4.287 1.00 35.81 45 LYS B C 1
ATOM 3056 O O . LYS B 1 45 ? 31.815 25.775 5.015 1.00 37.47 45 LYS B O 1
ATOM 3062 N N . LEU B 1 46 ? 30.134 24.317 4.691 1.00 33.89 46 LEU B N 1
ATOM 3063 C CA . LEU B 1 46 ? 30.215 23.748 6.034 1.00 32.23 46 LEU B CA 1
ATOM 3064 C C . LEU B 1 46 ? 31.061 22.479 6.018 1.00 30.67 46 LEU B C 1
ATOM 3065 O O . LEU B 1 46 ? 31.150 21.806 4.997 1.00 29.17 46 LEU B O 1
ATOM 3070 N N . ASN B 1 47 ? 31.679 22.145 7.145 1.00 28.11 47 ASN B N 1
ATOM 3071 C CA . ASN B 1 47 ? 32.485 20.936 7.194 1.00 29.10 47 ASN B CA 1
ATOM 3072 C C . ASN B 1 47 ? 31.647 19.695 7.516 1.00 29.18 47 ASN B C 1
ATOM 3073 O O . ASN B 1 47 ? 32.109 18.567 7.351 1.00 30.15 47 ASN B O 1
ATOM 3078 N N . ILE B 1 48 ? 30.410 19.917 7.963 1.00 28.38 48 ILE B N 1
ATOM 3079 C CA . ILE B 1 48 ? 29.444 18.840 8.219 1.00 28.80 48 ILE B CA 1
ATOM 3080 C C . ILE B 1 48 ? 28.116 19.419 7.729 1.00 29.47 48 ILE B C 1
ATOM 3081 O O . ILE B 1 48 ? 27.843 20.602 7.925 1.00 30.61 48 ILE B O 1
ATOM 3086 N N . PRO B 1 49 ? 27.274 18.594 7.088 1.00 28.29 49 PRO B N 1
ATOM 3087 C CA . PRO B 1 49 ? 25.979 19.017 6.547 1.00 29.00 49 PRO B CA 1
ATOM 3088 C C . PRO B 1 49 ? 24.839 19.205 7.547 1.00 29.37 49 PRO B C 1
ATOM 3089 O O . PRO B 1 49 ? 23.750 18.668 7.355 1.00 30.56 49 PRO B O 1
ATOM 3093 N N . ILE B 1 50 ? 25.074 20.003 8.584 1.00 29.50 50 ILE B N 1
ATOM 3094 C CA . ILE B 1 50 ? 24.070 20.201 9.618 1.00 29.21 50 ILE B CA 1
ATOM 3095 C C . ILE B 1 50 ? 23.940 21.617 10.176 1.00 29.40 50 ILE B C 1
ATOM 3096 O O . ILE B 1 50 ? 24.934 22.258 10.515 1.00 29.05 50 ILE B O 1
ATOM 3101 N N . LEU B 1 51 ? 22.698 22.083 10.280 1.00 28.51 51 LEU B N 1
ATOM 3102 C CA . LEU B 1 51 ? 22.395 23.394 10.844 1.00 27.23 51 LEU B CA 1
ATOM 3103 C C . LEU B 1 51 ? 21.453 23.184 12.026 1.00 27.18 51 LEU B C 1
ATOM 3104 O O . LEU B 1 51 ? 20.634 22.270 12.005 1.00 25.88 51 LEU B O 1
ATOM 3109 N N . SER B 1 52 ? 21.573 24.012 13.060 1.00 26.59 52 SER B N 1
ATOM 3110 C CA . SER B 1 52 ? 20.681 23.889 14.207 1.00 26.72 52 SER B CA 1
ATOM 3111 C C . SER B 1 52 ? 19.477 24.791 13.937 1.00 26.21 52 SER B C 1
ATOM 3112 O O . SER B 1 52 ? 19.629 25.919 13.466 1.00 27.47 52 SER B O 1
ATOM 3115 N N . ALA B 1 53 ? 18.286 24.282 14.227 1.00 25.87 53 ALA B N 1
ATOM 3116 C CA . ALA B 1 53 ? 17.047 25.010 13.994 1.00 26.50 53 ALA B CA 1
ATOM 3117 C C . ALA B 1 53 ? 16.984 26.358 14.686 1.00 26.88 53 ALA B C 1
ATOM 3118 O O . ALA B 1 53 ? 17.572 26.553 15.746 1.00 27.94 53 ALA B O 1
ATOM 3120 N N . ALA B 1 54 ? 16.259 27.285 14.072 1.00 27.01 54 ALA B N 1
ATOM 3121 C CA . ALA B 1 54 ? 16.093 28.626 14.619 1.00 29.45 54 ALA B CA 1
ATOM 3122 C C . ALA B 1 54 ? 14.880 28.609 15.549 1.00 29.71 54 ALA B C 1
ATOM 3123 O O . ALA B 1 54 ? 13.828 29.155 15.224 1.00 30.78 54 ALA B O 1
ATOM 3125 N N . MET B 1 55 ? 15.036 27.975 16.705 1.00 29.54 55 MET B N 1
ATOM 3126 C CA . MET B 1 55 ? 13.954 27.856 17.683 1.00 29.66 55 MET B CA 1
ATOM 3127 C C . MET B 1 55 ? 14.457 28.297 19.059 1.00 30.07 55 MET B C 1
ATOM 3128 O O . MET B 1 55 ? 15.621 28.068 19.387 1.00 27.59 55 MET B O 1
ATOM 3133 N N . ASP B 1 56 ? 13.587 28.916 19.860 1.00 30.08 56 ASP B N 1
ATOM 3134 C CA . ASP B 1 56 ? 14.004 29.403 21.171 1.00 31.55 56 ASP B CA 1
ATOM 3135 C C . ASP B 1 56 ? 14.353 28.343 22.211 1.00 31.80 56 ASP B C 1
ATOM 3136 O O . ASP B 1 56 ? 14.764 28.667 23.323 1.00 32.36 56 ASP B O 1
ATOM 3141 N N . THR B 1 57 ? 14.197 27.075 21.860 1.00 29.84 57 THR B N 1
ATOM 3142 C CA . THR B 1 57 ? 14.580 26.023 22.783 1.00 29.90 57 THR B CA 1
ATOM 3143 C C . THR B 1 57 ? 15.742 25.262 22.153 1.00 30.11 57 THR B C 1
ATOM 3144 O O . THR B 1 57 ? 16.182 24.236 22.666 1.00 29.34 57 THR B O 1
ATOM 3148 N N . VAL B 1 58 ? 16.252 25.777 21.038 1.00 28.82 58 VAL B N 1
ATOM 3149 C CA . VAL B 1 58 ? 17.359 25.105 20.373 1.00 28.65 58 VAL B CA 1
ATOM 3150 C C . VAL B 1 58 ? 18.588 25.958 20.101 1.00 29.12 58 VAL B C 1
ATOM 3151 O O . VAL B 1 58 ? 19.696 25.579 20.472 1.00 29.83 58 VAL B O 1
ATOM 3155 N N . THR B 1 59 ? 18.414 27.112 19.471 1.00 30.08 59 THR B N 1
ATOM 3156 C CA . THR B 1 59 ? 19.591 27.899 19.141 1.00 31.27 59 THR B CA 1
ATOM 3157 C C . THR B 1 59 ? 19.722 29.346 19.579 1.00 31.37 59 THR B C 1
ATOM 3158 O O . THR B 1 59 ? 19.026 30.225 19.076 1.00 31.37 59 THR B O 1
ATOM 3162 N N . GLU B 1 60 ? 20.637 29.574 20.515 1.00 31.86 60 GLU B N 1
ATOM 3163 C CA . GLU B 1 60 ? 20.988 30.915 20.955 1.00 33.80 60 GLU B CA 1
ATOM 3164 C C . GLU B 1 60 ? 22.515 30.880 20.821 1.00 33.25 60 GLU B C 1
ATOM 3165 O O . GLU B 1 60 ? 23.045 29.923 20.252 1.00 31.67 60 GLU B O 1
ATOM 3171 N N . TRP B 1 61 ? 23.230 31.874 21.335 1.00 33.85 61 TRP B N 1
ATOM 3172 C CA . TRP B 1 61 ? 24.683 31.900 21.147 1.00 34.38 61 TRP B CA 1
ATOM 3173 C C . TRP B 1 61 ? 25.504 30.675 21.551 1.00 33.44 61 TRP B C 1
ATOM 3174 O O . TRP B 1 61 ? 26.439 30.310 20.841 1.00 32.08 61 TRP B O 1
ATOM 3185 N N . GLU B 1 62 ? 25.181 30.024 22.663 1.00 32.91 62 GLU B N 1
ATOM 3186 C CA . GLU B 1 62 ? 25.988 28.873 23.052 1.00 34.23 62 GLU B CA 1
ATOM 3187 C C . GLU B 1 62 ? 25.886 27.742 22.030 1.00 32.81 62 GLU B C 1
ATOM 3188 O O . GLU B 1 62 ? 26.881 27.095 21.712 1.00 31.27 62 GLU B O 1
ATOM 3194 N N . MET B 1 63 ? 24.685 27.513 21.513 1.00 30.29 63 MET B N 1
ATOM 3195 C CA . MET B 1 63 ? 24.467 26.471 20.509 1.00 30.06 63 MET B CA 1
ATOM 3196 C C . MET B 1 63 ? 25.213 26.839 19.225 1.00 28.70 63 MET B C 1
ATOM 3197 O O . MET B 1 63 ? 25.943 26.024 18.667 1.00 29.86 63 MET B O 1
ATOM 3202 N N . ALA B 1 64 ? 25.024 28.073 18.771 1.00 28.37 64 ALA B N 1
ATOM 3203 C CA . ALA B 1 64 ? 25.669 28.562 17.553 1.00 29.35 64 ALA B CA 1
ATOM 3204 C C . ALA B 1 64 ? 27.185 28.382 17.624 1.00 29.12 64 ALA B C 1
ATOM 3205 O O . ALA B 1 64 ? 27.816 27.977 16.645 1.00 27.56 64 ALA B O 1
ATOM 3207 N N . VAL B 1 65 ? 27.765 28.680 18.785 1.00 29.56 65 VAL B N 1
ATOM 3208 C CA . VAL B 1 65 ? 29.202 28.518 18.971 1.00 29.99 65 VAL B CA 1
ATOM 3209 C C . VAL B 1 65 ? 29.574 27.044 18.868 1.00 30.93 65 VAL B C 1
ATOM 3210 O O . VAL B 1 65 ? 30.534 26.691 18.196 1.00 31.03 65 VAL B O 1
ATOM 3214 N N . ALA B 1 66 ? 28.803 26.183 19.527 1.00 30.30 66 ALA B N 1
ATOM 3215 C CA . ALA B 1 66 ? 29.073 24.751 19.509 1.00 30.14 66 ALA B CA 1
ATOM 3216 C C . ALA B 1 66 ? 28.959 24.162 18.108 1.00 30.27 66 ALA B C 1
ATOM 3217 O O . ALA B 1 66 ? 29.774 23.334 17.713 1.00 32.34 66 ALA B O 1
ATOM 3219 N N . MET B 1 67 ? 27.942 24.581 17.360 1.00 29.99 67 MET B N 1
ATOM 3220 C CA . MET B 1 67 ? 27.742 24.078 16.004 1.00 29.53 67 MET B CA 1
ATOM 3221 C C . MET B 1 67 ? 28.906 24.447 15.084 1.00 30.00 67 MET B C 1
ATOM 3222 O O . MET B 1 67 ? 29.456 23.585 14.391 1.00 28.43 67 MET B O 1
ATOM 3227 N N . ALA B 1 68 ? 29.268 25.730 15.076 1.00 29.06 68 ALA B N 1
ATOM 3228 C CA . ALA B 1 68 ? 30.350 26.226 14.226 1.00 30.57 68 ALA B CA 1
ATOM 3229 C C . ALA B 1 68 ? 31.691 25.585 14.553 1.00 31.22 68 ALA B C 1
ATOM 3230 O O . ALA B 1 68 ? 32.464 25.279 13.651 1.00 30.06 68 ALA B O 1
ATOM 3232 N N . ARG B 1 69 ? 31.975 25.387 15.837 1.00 32.25 69 ARG B N 1
ATOM 3233 C CA . ARG B 1 69 ? 33.238 24.762 16.222 1.00 34.74 69 ARG B CA 1
ATOM 3234 C C . ARG B 1 69 ? 33.335 23.332 15.680 1.00 34.90 69 ARG B C 1
ATOM 3235 O O . ARG B 1 69 ? 34.433 22.820 15.466 1.00 33.74 69 ARG B O 1
ATOM 3243 N N . GLU B 1 70 ? 32.185 22.698 15.452 1.00 34.61 70 GLU B N 1
ATOM 3244 C CA . GLU B 1 70 ? 32.153 21.330 14.940 1.00 35.03 70 GLU B CA 1
ATOM 3245 C C . GLU B 1 70 ? 32.073 21.299 13.417 1.00 33.61 70 GLU B C 1
ATOM 3246 O O . GLU B 1 70 ? 32.143 20.235 12.808 1.00 34.09 70 GLU B O 1
ATOM 3252 N N . GLY B 1 71 ? 31.921 22.467 12.805 1.00 32.15 71 GLY B N 1
ATOM 3253 C CA . GLY B 1 71 ? 31.850 22.524 11.360 1.00 30.58 71 GLY B CA 1
ATOM 3254 C C . GLY B 1 71 ? 30.461 22.769 10.816 1.00 31.05 71 GLY B C 1
ATOM 3255 O O . GLY B 1 71 ? 30.277 22.902 9.604 1.00 30.10 71 GLY B O 1
ATOM 3256 N N . GLY B 1 72 ? 29.476 22.825 11.706 1.00 29.38 72 GLY B N 1
ATOM 3257 C CA . GLY B 1 72 ? 28.115 23.068 11.270 1.00 28.40 72 GLY B CA 1
ATOM 3258 C C . GLY B 1 72 ? 27.771 24.539 11.380 1.00 29.32 72 GLY B C 1
ATOM 3259 O O . GLY B 1 72 ? 28.658 25.386 11.467 1.00 30.04 72 GLY B O 1
ATOM 3260 N N . LEU B 1 73 ? 26.481 24.847 11.398 1.00 28.90 73 LEU B N 1
ATOM 3261 C CA . LEU B 1 73 ? 26.033 26.227 11.488 1.00 29.80 73 LEU B CA 1
ATOM 3262 C C . LEU B 1 73 ? 24.798 26.388 12.388 1.00 29.97 73 LEU B C 1
ATOM 3263 O O . LEU B 1 73 ? 23.836 25.631 12.280 1.00 30.17 73 LEU B O 1
ATOM 3268 N N . GLY B 1 74 ? 24.835 27.383 13.267 1.00 30.21 74 GLY B N 1
ATOM 3269 C CA . GLY B 1 74 ? 23.705 27.645 14.140 1.00 28.77 74 GLY B CA 1
ATOM 3270 C C . GLY B 1 74 ? 22.911 28.828 13.618 1.00 29.20 74 GLY B C 1
ATOM 3271 O O . GLY B 1 74 ? 23.484 29.813 13.147 1.00 29.52 74 GLY B O 1
ATOM 3272 N N . VAL B 1 75 ? 21.587 28.733 13.666 1.00 29.40 75 VAL B N 1
ATOM 3273 C CA . VAL B 1 75 ? 20.739 29.829 13.204 1.00 28.65 75 VAL B CA 1
ATOM 3274 C C . VAL B 1 75 ? 20.058 30.430 14.426 1.00 29.95 75 VAL B C 1
ATOM 3275 O O . VAL B 1 75 ? 19.112 29.844 14.953 1.00 31.03 75 VAL B O 1
ATOM 3279 N N . ILE B 1 76 ? 20.545 31.583 14.882 1.00 30.22 76 ILE B N 1
ATOM 3280 C CA . ILE B 1 76 ? 19.971 32.253 16.049 1.00 30.65 76 ILE B CA 1
ATOM 3281 C C . ILE B 1 76 ? 18.504 32.560 15.773 1.00 31.46 76 ILE B C 1
ATOM 3282 O O . ILE B 1 76 ? 18.180 33.190 14.765 1.00 32.08 76 ILE B O 1
ATOM 3287 N N . HIS B 1 77 ? 17.619 32.132 16.670 1.00 29.85 77 HIS B N 1
ATOM 3288 C CA . HIS B 1 77 ? 16.187 32.359 16.487 1.00 29.30 77 HIS B CA 1
ATOM 3289 C C . HIS B 1 77 ? 15.782 33.826 16.625 1.00 30.62 77 HIS B C 1
ATOM 3290 O O . HIS B 1 77 ? 16.514 34.642 17.195 1.00 30.22 77 HIS B O 1
ATOM 3297 N N . ARG B 1 78 ? 14.601 34.148 16.100 1.00 31.06 78 ARG B N 1
ATOM 3298 C CA . ARG B 1 78 ? 14.091 35.511 16.121 1.00 30.86 78 ARG B CA 1
ATOM 3299 C C . ARG B 1 78 ? 12.990 35.804 17.140 1.00 32.69 78 ARG B C 1
ATOM 3300 O O . ARG B 1 78 ? 12.268 36.791 16.994 1.00 33.52 78 ARG B O 1
ATOM 3308 N N . ASN B 1 79 ? 12.853 34.967 18.164 1.00 33.31 79 ASN B N 1
ATOM 3309 C CA . ASN B 1 79 ? 11.824 35.201 19.173 1.00 33.90 79 ASN B CA 1
ATOM 3310 C C . ASN B 1 79 ? 12.448 35.996 20.312 1.00 34.59 79 ASN B C 1
ATOM 3311 O O . ASN B 1 79 ? 12.451 35.575 21.468 1.00 34.50 79 ASN B O 1
ATOM 3316 N N . MET B 1 80 ? 12.991 37.153 19.951 1.00 33.80 80 MET B N 1
ATOM 3317 C CA . MET B 1 80 ? 13.633 38.058 20.894 1.00 34.30 80 MET B CA 1
ATOM 3318 C C . MET B 1 80 ? 13.720 39.428 20.226 1.00 35.18 80 MET B C 1
ATOM 3319 O O . MET B 1 80 ? 13.365 39.577 19.051 1.00 34.23 80 MET B O 1
ATOM 3324 N N . GLY B 1 81 ? 14.184 40.428 20.968 1.00 35.06 81 GLY B N 1
ATOM 3325 C CA . GLY B 1 81 ? 14.303 41.757 20.399 1.00 34.83 81 GLY B CA 1
ATOM 3326 C C . GLY B 1 81 ? 15.435 41.825 19.389 1.00 35.55 81 GLY B C 1
ATOM 3327 O O . GLY B 1 81 ? 16.302 40.955 19.359 1.00 35.20 81 GLY B O 1
ATOM 3328 N N . ILE B 1 82 ? 15.430 42.859 18.557 1.00 37.29 82 ILE B N 1
ATOM 3329 C CA . ILE B 1 82 ? 16.469 43.027 17.551 1.00 38.27 82 ILE B CA 1
ATOM 3330 C C . ILE B 1 82 ? 17.844 43.199 18.191 1.00 39.17 82 ILE B C 1
ATOM 3331 O O . ILE B 1 82 ? 18.813 42.577 17.763 1.00 39.03 82 ILE B O 1
ATOM 3336 N N . GLU B 1 83 ? 17.926 44.037 19.220 1.00 40.26 83 GLU B N 1
ATOM 3337 C CA . GLU B 1 83 ? 19.194 44.267 19.912 1.00 40.39 83 GLU B CA 1
ATOM 3338 C C . GLU B 1 83 ? 19.685 42.976 20.554 1.00 39.52 83 GLU B C 1
ATOM 3339 O O . GLU B 1 83 ? 20.885 42.696 20.566 1.00 39.30 83 GLU B O 1
ATOM 3345 N N . GLU B 1 84 ? 18.754 42.193 21.091 1.00 40.32 84 GLU B N 1
ATOM 3346 C CA . GLU B 1 84 ? 19.096 40.918 21.723 1.00 40.92 84 GLU B CA 1
ATOM 3347 C C . GLU B 1 84 ? 19.754 40.003 20.689 1.00 38.90 84 GLU B C 1
ATOM 3348 O O . GLU B 1 84 ? 20.849 39.481 20.904 1.00 36.36 84 GLU B O 1
ATOM 3354 N N . GLN B 1 85 ? 19.073 39.816 19.563 1.00 37.33 85 GLN B N 1
ATOM 3355 C CA . GLN B 1 85 ? 19.581 38.952 18.504 1.00 37.53 85 GLN B CA 1
ATOM 3356 C C . GLN B 1 85 ? 20.919 39.464 17.975 1.00 36.71 85 GLN B C 1
ATOM 3357 O O . GLN B 1 85 ? 21.808 38.677 17.653 1.00 36.34 85 GLN B O 1
ATOM 3363 N N . VAL B 1 86 ? 21.066 40.782 17.887 1.00 37.13 86 VAL B N 1
ATOM 3364 C CA . VAL B 1 86 ? 22.319 41.361 17.424 1.00 37.40 86 VAL B CA 1
ATOM 3365 C C . VAL B 1 86 ? 23.434 41.006 18.410 1.00 37.99 86 VAL B C 1
ATOM 3366 O O . VAL B 1 86 ? 24.525 40.623 18.003 1.00 37.66 86 VAL B O 1
ATOM 3370 N N . GLU B 1 87 ? 23.152 41.118 19.707 1.00 40.07 87 GLU B N 1
ATOM 3371 C CA . GLU B 1 87 ? 24.148 40.796 20.727 1.00 42.89 87 GLU B CA 1
ATOM 3372 C C . GLU B 1 87 ? 24.534 39.323 20.603 1.00 41.99 87 GLU B C 1
ATOM 3373 O O . GLU B 1 87 ? 25.715 38.976 20.640 1.00 41.46 87 GLU B O 1
ATOM 3379 N N . GLN B 1 88 ? 23.529 38.462 20.461 1.00 40.85 88 GLN B N 1
ATOM 3380 C CA . GLN B 1 88 ? 23.758 37.025 20.312 1.00 39.48 88 GLN B CA 1
ATOM 3381 C C . GLN B 1 88 ? 24.766 36.771 19.183 1.00 37.44 88 GLN B C 1
ATOM 3382 O O . GLN B 1 88 ? 25.721 36.016 19.353 1.00 36.57 88 GLN B O 1
ATOM 3388 N N . VAL B 1 89 ? 24.538 37.403 18.034 1.00 37.46 89 VAL B N 1
ATOM 3389 C CA . VAL B 1 89 ? 25.413 37.264 16.871 1.00 37.03 89 VAL B CA 1
ATOM 3390 C C . VAL B 1 89 ? 26.828 37.763 17.173 1.00 39.05 89 VAL B C 1
ATOM 3391 O O . VAL B 1 89 ? 27.816 37.129 16.789 1.00 38.72 89 VAL B O 1
ATOM 3395 N N . LYS B 1 90 ? 26.922 38.898 17.859 1.00 39.97 90 LYS B N 1
ATOM 3396 C CA . LYS B 1 90 ? 28.223 39.465 18.205 1.00 42.43 90 LYS B CA 1
ATOM 3397 C C . LYS B 1 90 ? 28.992 38.548 19.143 1.00 41.94 90 LYS B C 1
ATOM 3398 O O . LYS B 1 90 ? 30.209 38.415 19.031 1.00 41.81 90 LYS B O 1
ATOM 3404 N N . ARG B 1 91 ? 28.272 37.909 20.060 1.00 41.85 91 ARG B N 1
ATOM 3405 C CA . ARG B 1 91 ? 28.891 37.008 21.023 1.00 43.30 91 ARG B CA 1
ATOM 3406 C C . ARG B 1 91 ? 29.475 35.776 20.333 1.00 43.04 91 ARG B C 1
ATOM 3407 O O . ARG B 1 91 ? 30.526 35.271 20.728 1.00 43.73 91 ARG B O 1
ATOM 3415 N N . VAL B 1 92 ? 28.796 35.290 19.302 1.00 41.30 92 VAL B N 1
ATOM 3416 C CA . VAL B 1 92 ? 29.291 34.127 18.582 1.00 41.33 92 VAL B CA 1
ATOM 3417 C C . VAL B 1 92 ? 30.549 34.493 17.794 1.00 43.13 92 VAL B C 1
ATOM 3418 O O . VAL B 1 92 ? 31.512 33.727 17.752 1.00 42.18 92 VAL B O 1
ATOM 3422 N N . LYS B 1 93 ? 30.531 35.672 17.180 1.00 44.93 93 LYS B N 1
ATOM 3423 C CA . LYS B 1 93 ? 31.654 36.139 16.379 1.00 48.45 93 LYS B CA 1
ATOM 3424 C C . LYS B 1 93 ? 32.921 36.389 17.190 1.00 50.68 93 LYS B C 1
ATOM 3425 O O . LYS B 1 93 ? 34.021 36.254 16.666 1.00 51.77 93 LYS B O 1
ATOM 3431 N N . ARG B 1 94 ? 32.775 36.748 18.462 1.00 53.82 94 ARG B N 1
ATOM 3432 C CA . ARG B 1 94 ? 33.942 37.017 19.297 1.00 57.61 94 ARG B CA 1
ATOM 3433 C C . ARG B 1 94 ? 34.249 35.891 20.279 1.00 59.17 94 ARG B C 1
ATOM 3434 O O . ARG B 1 94 ? 34.931 36.104 21.286 1.00 60.06 94 ARG B O 1
ATOM 3442 N N . ALA B 1 95 ? 33.753 34.693 19.981 1.00 59.33 95 ALA B N 1
ATOM 3443 C CA . ALA B 1 95 ? 33.968 33.534 20.843 1.00 60.02 95 ALA B CA 1
ATOM 3444 C C . ALA B 1 95 ? 35.447 33.157 20.936 1.00 60.48 95 ALA B C 1
ATOM 3445 O O . ALA B 1 95 ? 36.199 33.299 19.971 1.00 61.35 95 ALA B O 1
ATOM 3447 N N . LYS B 1 207 ? 41.864 22.481 20.754 1.00 59.01 207 LYS B N 1
ATOM 3448 C CA . LYS B 1 207 ? 41.518 23.107 19.483 1.00 57.87 207 LYS B CA 1
ATOM 3449 C C . LYS B 1 207 ? 40.232 22.519 18.898 1.00 56.84 207 LYS B C 1
ATOM 3450 O O . LYS B 1 207 ? 39.809 21.422 19.237 1.00 57.77 207 LYS B O 1
ATOM 3456 N N . TYR B 1 208 ? 39.697 23.174 17.871 1.00 53.79 208 TYR B N 1
ATOM 3457 C CA . TYR B 1 208 ? 38.579 22.640 17.092 1.00 50.90 208 TYR B CA 1
ATOM 3458 C C . TYR B 1 208 ? 38.969 22.589 15.619 1.00 49.95 208 TYR B C 1
ATOM 3459 O O . TYR B 1 208 ? 38.740 23.537 14.872 1.00 49.42 208 TYR B O 1
ATOM 3468 N N . LYS B 1 209 ? 39.554 21.466 15.215 1.00 49.21 209 LYS B N 1
ATOM 3469 C CA . LYS B 1 209 ? 40.031 21.268 13.852 1.00 48.31 209 LYS B CA 1
ATOM 3470 C C . LYS B 1 209 ? 39.014 21.407 12.726 1.00 45.47 209 LYS B C 1
ATOM 3471 O O . LYS B 1 209 ? 39.383 21.770 11.611 1.00 44.46 209 LYS B O 1
ATOM 3477 N N . ASN B 1 210 ? 37.744 21.134 12.999 1.00 43.31 210 ASN B N 1
ATOM 3478 C CA . ASN B 1 210 ? 36.740 21.238 11.948 1.00 41.64 210 ASN B CA 1
ATOM 3479 C C . ASN B 1 210 ? 35.876 22.495 11.956 1.00 39.49 210 ASN B C 1
ATOM 3480 O O . ASN B 1 210 ? 34.915 22.585 11.199 1.00 38.35 210 ASN B O 1
ATOM 3485 N N . ALA B 1 211 ? 36.224 23.472 12.785 1.00 36.14 211 ALA B N 1
ATOM 3486 C CA . ALA B 1 211 ? 35.443 24.702 12.861 1.00 36.83 211 ALA B CA 1
ATOM 3487 C C . ALA B 1 211 ? 35.345 25.459 11.537 1.00 36.99 211 ALA B C 1
ATOM 3488 O O . ALA B 1 211 ? 36.292 25.485 10.759 1.00 36.53 211 ALA B O 1
ATOM 3490 N N . VAL B 1 212 ? 34.185 26.059 11.281 1.00 36.70 212 VAL B N 1
ATOM 3491 C CA . VAL B 1 212 ? 33.991 26.866 10.077 1.00 37.43 212 VAL B CA 1
ATOM 3492 C C . VAL B 1 212 ? 34.144 28.321 10.537 1.00 38.41 212 VAL B C 1
ATOM 3493 O O . VAL B 1 212 ? 33.477 28.756 11.479 1.00 37.64 212 VAL B O 1
ATOM 3497 N N . ARG B 1 213 ? 35.034 29.059 9.882 1.00 39.16 213 ARG B N 1
ATOM 3498 C CA . ARG B 1 213 ? 35.309 30.447 10.248 1.00 41.20 213 ARG B CA 1
ATOM 3499 C C . ARG B 1 213 ? 35.273 31.376 9.036 1.00 41.49 213 ARG B C 1
ATOM 3500 O O . ARG B 1 213 ? 35.394 30.920 7.905 1.00 40.82 213 ARG B O 1
ATOM 3508 N N . ASP B 1 214 ? 35.108 32.675 9.276 1.00 43.35 214 ASP B N 1
ATOM 3509 C CA . ASP B 1 214 ? 35.097 33.647 8.182 1.00 45.98 214 ASP B CA 1
ATOM 3510 C C . ASP B 1 214 ? 36.539 34.029 7.826 1.00 47.58 214 ASP B C 1
ATOM 3511 O O . ASP B 1 214 ? 37.484 33.389 8.293 1.00 46.45 214 ASP B O 1
ATOM 3516 N N . GLU B 1 215 ? 36.711 35.069 7.011 1.00 49.83 215 GLU B N 1
ATOM 3517 C CA . GLU B 1 215 ? 38.054 35.498 6.602 1.00 52.87 215 GLU B CA 1
ATOM 3518 C C . GLU B 1 215 ? 38.893 36.010 7.765 1.00 51.40 215 GLU B C 1
ATOM 3519 O O . GLU B 1 215 ? 40.120 36.011 7.692 1.00 52.49 215 GLU B O 1
ATOM 3525 N N . ASN B 1 216 ? 38.232 36.446 8.831 1.00 50.04 216 ASN B N 1
ATOM 3526 C CA . ASN B 1 216 ? 38.934 36.967 9.995 1.00 49.22 216 ASN B CA 1
ATOM 3527 C C . ASN B 1 216 ? 39.077 35.926 11.103 1.00 48.91 216 ASN B C 1
ATOM 3528 O O . ASN B 1 216 ? 39.379 36.262 12.248 1.00 48.43 216 ASN B O 1
ATOM 3533 N N . GLY B 1 217 ? 38.856 34.662 10.759 1.00 47.41 217 GLY B N 1
ATOM 3534 C CA . GLY B 1 217 ? 38.984 33.601 11.742 1.00 46.54 217 GLY B CA 1
ATOM 3535 C C . GLY B 1 217 ? 37.887 33.548 12.789 1.00 45.50 217 GLY B C 1
ATOM 3536 O O . GLY B 1 217 ? 38.049 32.916 13.831 1.00 45.32 217 GLY B O 1
ATOM 3537 N N . GLU B 1 218 ? 36.771 34.216 12.523 1.00 44.89 218 GLU B N 1
ATOM 3538 C CA . GLU B 1 218 ? 35.649 34.215 13.452 1.00 44.76 218 GLU B CA 1
ATOM 3539 C C . GLU B 1 218 ? 34.664 33.123 13.050 1.00 42.22 218 GLU B C 1
ATOM 3540 O O . GLU B 1 218 ? 34.466 32.856 11.861 1.00 40.70 218 GLU B O 1
ATOM 3546 N N . LEU B 1 219 ? 34.051 32.490 14.044 1.00 39.59 219 LEU B N 1
ATOM 3547 C CA . LEU B 1 219 ? 33.085 31.430 13.786 1.00 36.90 219 LEU B CA 1
ATOM 3548 C C . LEU B 1 219 ? 31.914 31.944 12.956 1.00 35.46 219 LEU B C 1
ATOM 3549 O O . LEU B 1 219 ? 31.419 33.047 13.184 1.00 34.56 219 LEU B O 1
ATOM 3554 N N . LEU B 1 220 ? 31.478 31.150 11.987 1.00 34.27 220 LEU B N 1
ATOM 3555 C CA . LEU B 1 220 ? 30.343 31.544 11.167 1.00 34.47 220 LEU B CA 1
ATOM 3556 C C . LEU B 1 220 ? 29.089 31.494 12.034 1.00 33.16 220 LEU B C 1
ATOM 3557 O O . LEU B 1 220 ? 29.047 30.785 13.040 1.00 33.14 220 LEU B O 1
ATOM 3562 N N . VAL B 1 221 ? 28.069 32.245 11.644 1.00 31.16 221 VAL B N 1
ATOM 3563 C CA . VAL B 1 221 ? 26.816 32.249 12.383 1.00 30.30 221 VAL B CA 1
ATOM 3564 C C . VAL B 1 221 ? 25.707 32.733 11.462 1.00 30.69 221 VAL B C 1
ATOM 3565 O O . VAL B 1 221 ? 25.942 33.542 10.560 1.00 29.48 221 VAL B O 1
ATOM 3569 N N . ALA B 1 222 ? 24.506 32.208 11.668 1.00 27.66 222 ALA B N 1
ATOM 3570 C CA . ALA B 1 222 ? 23.358 32.604 10.862 1.00 27.39 222 ALA B CA 1
ATOM 3571 C C . ALA B 1 222 ? 22.289 33.127 11.807 1.00 26.55 222 ALA B C 1
ATOM 3572 O O . ALA B 1 222 ? 22.373 32.920 13.018 1.00 28.09 222 ALA B O 1
ATOM 3574 N N . ALA B 1 223 ? 21.284 33.800 11.262 1.00 25.43 223 ALA B N 1
ATOM 3575 C CA . ALA B 1 223 ? 20.209 34.331 12.091 1.00 27.35 223 ALA B CA 1
ATOM 3576 C C . ALA B 1 223 ? 18.919 34.386 11.291 1.00 27.72 223 ALA B C 1
ATOM 3577 O O . ALA B 1 223 ? 18.934 34.622 10.081 1.00 29.11 223 ALA B O 1
ATOM 3579 N N . ALA B 1 224 ? 17.802 34.153 11.973 1.00 26.83 224 ALA B N 1
ATOM 3580 C CA . ALA B 1 224 ? 16.493 34.158 11.337 1.00 26.32 224 ALA B CA 1
ATOM 3581 C C . ALA B 1 224 ? 15.789 35.502 11.423 1.00 26.57 224 ALA B C 1
ATOM 3582 O O . ALA B 1 224 ? 15.961 36.250 12.388 1.00 27.53 224 ALA B O 1
ATOM 3584 N N . VAL B 1 225 ? 14.990 35.792 10.403 1.00 27.44 225 VAL B N 1
ATOM 3585 C CA . VAL B 1 225 ? 14.205 37.012 10.335 1.00 29.04 225 VAL B CA 1
ATOM 3586 C C . VAL B 1 225 ? 12.913 36.709 9.580 1.00 30.70 225 VAL B C 1
ATOM 3587 O O . VAL B 1 225 ? 12.832 35.747 8.815 1.00 30.03 225 VAL B O 1
ATOM 3591 N N . SER B 1 226 ? 11.898 37.528 9.813 1.00 30.47 226 SER B N 1
ATOM 3592 C CA . SER B 1 226 ? 10.628 37.386 9.120 1.00 32.02 226 SER B CA 1
ATOM 3593 C C . SER B 1 226 ? 10.839 38.010 7.740 1.00 32.54 226 SER B C 1
ATOM 3594 O O . SER B 1 226 ? 11.669 38.907 7.577 1.00 33.88 226 SER B O 1
ATOM 3597 N N . PRO B 1 227 ? 10.099 37.550 6.726 1.00 32.97 227 PRO B N 1
ATOM 3598 C CA . PRO B 1 227 ? 10.296 38.142 5.402 1.00 32.95 227 PRO B CA 1
ATOM 3599 C C . PRO B 1 227 ? 9.976 39.634 5.333 1.00 34.16 227 PRO B C 1
ATOM 3600 O O . PRO B 1 227 ? 10.376 40.306 4.386 1.00 33.02 227 PRO B O 1
ATOM 3604 N N . PHE B 1 228 ? 9.277 40.144 6.346 1.00 34.90 228 PHE B N 1
ATOM 3605 C CA . PHE B 1 228 ? 8.884 41.551 6.414 1.00 35.42 228 PHE B CA 1
ATOM 3606 C C . PHE B 1 228 ? 9.748 42.389 7.351 1.00 36.20 228 PHE B C 1
ATOM 3607 O O . PHE B 1 228 ? 9.599 43.611 7.405 1.00 36.60 228 PHE B O 1
ATOM 3615 N N . ASP B 1 229 ? 10.653 41.753 8.088 1.00 35.92 229 ASP B N 1
ATOM 3616 C CA . ASP B 1 229 ? 11.483 42.498 9.026 1.00 35.56 229 ASP B CA 1
ATOM 3617 C C . ASP B 1 229 ? 12.811 42.986 8.452 1.00 35.52 229 ASP B C 1
ATOM 3618 O O . ASP B 1 229 ? 13.877 42.460 8.786 1.00 34.56 229 ASP B O 1
ATOM 3623 N N . ILE B 1 230 ? 12.747 44.007 7.605 1.00 35.53 230 ILE B N 1
ATOM 3624 C CA . ILE B 1 230 ? 13.947 44.567 6.997 1.00 35.89 230 ILE B CA 1
ATOM 3625 C C . ILE B 1 230 ? 14.848 45.267 8.018 1.00 35.81 230 ILE B C 1
ATOM 3626 O O . ILE B 1 230 ? 16.072 45.198 7.921 1.00 35.68 230 ILE B O 1
ATOM 3631 N N . LYS B 1 231 ? 14.248 45.927 9.003 1.00 35.55 231 LYS B N 1
ATOM 3632 C CA . LYS B 1 231 ? 15.023 46.614 10.033 1.00 36.56 231 LYS B CA 1
ATOM 3633 C C . LYS B 1 231 ? 15.919 45.617 10.775 1.00 35.73 231 LYS B C 1
ATOM 3634 O O . LYS B 1 231 ? 17.099 45.890 11.026 1.00 35.76 231 LYS B O 1
ATOM 3640 N N . ARG B 1 232 ? 15.356 44.464 11.125 1.00 32.81 232 ARG B N 1
ATOM 3641 C CA . ARG B 1 232 ? 16.112 43.426 11.825 1.00 30.32 232 ARG B CA 1
ATOM 3642 C C . ARG B 1 232 ? 17.214 42.862 10.924 1.00 28.39 232 ARG B C 1
ATOM 3643 O O . ARG B 1 232 ? 18.354 42.697 11.358 1.00 28.68 232 ARG B O 1
ATOM 3651 N N . ALA B 1 233 ? 16.870 42.558 9.675 1.00 29.42 233 ALA B N 1
ATOM 3652 C CA . ALA B 1 233 ? 17.846 42.018 8.731 1.00 31.63 233 ALA B CA 1
ATOM 3653 C C . ALA B 1 233 ? 19.036 42.972 8.581 1.00 32.77 233 ALA B C 1
ATOM 3654 O O . ALA B 1 233 ? 20.195 42.543 8.535 1.00 32.24 233 ALA B O 1
ATOM 3656 N N . ILE B 1 234 ? 18.752 44.268 8.513 1.00 33.95 234 ILE B N 1
ATOM 3657 C CA . ILE B 1 234 ? 19.823 45.254 8.378 1.00 35.45 234 ILE B CA 1
ATOM 3658 C C . ILE B 1 234 ? 20.770 45.230 9.579 1.00 35.44 234 ILE B C 1
ATOM 3659 O O . ILE B 1 234 ? 21.989 45.156 9.415 1.00 35.02 234 ILE B O 1
ATOM 3664 N N . GLU B 1 235 ? 20.214 45.284 10.784 1.00 35.38 235 GLU B N 1
ATOM 3665 C CA . GLU B 1 235 ? 21.043 45.284 11.979 1.00 38.17 235 GLU B CA 1
ATOM 3666 C C . GLU B 1 235 ? 21.876 44.013 12.119 1.00 38.50 235 GLU B C 1
ATOM 3667 O O . GLU B 1 235 ? 23.023 44.065 12.574 1.00 38.61 235 GLU B O 1
ATOM 3673 N N . LEU B 1 236 ? 21.310 42.873 11.731 1.00 36.65 236 LEU B N 1
ATOM 3674 C CA . LEU B 1 236 ? 22.042 41.611 11.813 1.00 36.27 236 LEU B CA 1
ATOM 3675 C C . LEU B 1 236 ? 23.190 41.621 10.807 1.00 35.85 236 LEU B C 1
ATOM 3676 O O . LEU B 1 236 ? 24.287 41.143 11.097 1.00 35.95 236 LEU B O 1
ATOM 3681 N N . ASP B 1 237 ? 22.931 42.170 9.624 1.00 36.51 237 ASP B N 1
ATOM 3682 C CA . ASP B 1 237 ? 23.948 42.251 8.578 1.00 38.87 237 ASP B CA 1
ATOM 3683 C C . ASP B 1 237 ? 25.106 43.118 9.068 1.00 39.51 237 ASP B C 1
ATOM 3684 O O . ASP B 1 237 ? 26.267 42.729 8.962 1.00 39.39 237 ASP B O 1
ATOM 3689 N N . LYS B 1 238 ? 24.782 44.286 9.619 1.00 41.38 238 LYS B N 1
ATOM 3690 C CA . LYS B 1 238 ? 25.804 45.196 10.135 1.00 42.87 238 LYS B CA 1
ATOM 3691 C C . LYS B 1 238 ? 26.559 44.552 11.294 1.00 42.84 238 LYS B C 1
ATOM 3692 O O . LYS B 1 238 ? 27.714 44.886 11.560 1.00 42.77 238 LYS B O 1
ATOM 3698 N N . ALA B 1 239 ? 25.898 43.631 11.987 1.00 41.46 239 ALA B N 1
ATOM 3699 C CA . ALA B 1 239 ? 26.510 42.944 13.117 1.00 40.87 239 ALA B CA 1
ATOM 3700 C C . ALA B 1 239 ? 27.453 41.829 12.657 1.00 41.33 239 ALA B C 1
ATOM 3701 O O . ALA B 1 239 ? 28.067 41.150 13.480 1.00 42.71 239 ALA B O 1
ATOM 3703 N N . GLY B 1 240 ? 27.557 41.635 11.346 1.00 40.50 240 GLY B N 1
ATOM 3704 C CA . GLY B 1 240 ? 28.442 40.608 10.820 1.00 39.43 240 GLY B CA 1
ATOM 3705 C C . GLY B 1 240 ? 27.887 39.194 10.718 1.00 38.62 240 GLY B C 1
ATOM 3706 O O . GLY B 1 240 ? 28.640 38.223 10.794 1.00 38.14 240 GLY B O 1
ATOM 3707 N N . VAL B 1 241 ? 26.578 39.058 10.548 1.00 36.62 241 VAL B N 1
ATOM 3708 C CA . VAL B 1 241 ? 25.984 37.733 10.422 1.00 34.65 241 VAL B CA 1
ATOM 3709 C C . VAL B 1 241 ? 26.406 37.198 9.046 1.00 34.98 241 VAL B C 1
ATOM 3710 O O . VAL B 1 241 ? 26.465 37.952 8.072 1.00 35.04 241 VAL B O 1
ATOM 3714 N N . ASP B 1 242 ? 26.715 35.907 8.968 1.00 33.39 242 ASP B N 1
ATOM 3715 C CA . ASP B 1 242 ? 27.165 35.307 7.712 1.00 34.65 242 ASP B CA 1
ATOM 3716 C C . ASP B 1 242 ? 26.026 34.879 6.795 1.00 34.01 242 ASP B C 1
ATOM 3717 O O . ASP B 1 242 ? 26.134 34.963 5.573 1.00 34.12 242 ASP B O 1
ATOM 3722 N N . VAL B 1 243 ? 24.932 34.422 7.386 1.00 31.95 243 VAL B N 1
ATOM 3723 C CA . VAL B 1 243 ? 23.785 33.994 6.605 1.00 30.49 243 VAL B CA 1
ATOM 3724 C C . VAL B 1 243 ? 22.498 34.504 7.231 1.00 30.25 243 VAL B C 1
ATOM 3725 O O . VAL B 1 243 ? 22.303 34.395 8.438 1.00 27.95 243 VAL B O 1
ATOM 3729 N N . ILE B 1 244 ? 21.644 35.093 6.401 1.00 31.63 244 ILE B N 1
ATOM 3730 C CA . ILE B 1 244 ? 20.344 35.589 6.838 1.00 32.30 244 ILE B CA 1
ATOM 3731 C C . ILE B 1 244 ? 19.355 34.520 6.394 1.00 32.74 244 ILE B C 1
ATOM 3732 O O . ILE B 1 244 ? 19.306 34.163 5.211 1.00 33.77 244 ILE B O 1
ATOM 3737 N N . VAL B 1 245 ? 18.583 33.997 7.338 1.00 31.39 245 VAL B N 1
ATOM 3738 C CA . VAL B 1 245 ? 17.600 32.974 7.016 1.00 30.16 245 VAL B CA 1
ATOM 3739 C C . VAL B 1 245 ? 16.184 33.523 7.141 1.00 30.74 245 VAL B C 1
ATOM 3740 O O . VAL B 1 245 ? 15.722 33.811 8.252 1.00 28.71 245 VAL B O 1
ATOM 3744 N N . VAL B 1 246 ? 15.506 33.688 6.007 1.00 30.26 246 VAL B N 1
ATOM 3745 C CA . VAL B 1 246 ? 14.123 34.156 6.021 1.00 32.12 246 VAL B CA 1
ATOM 3746 C C . VAL B 1 246 ? 13.334 32.947 6.507 1.00 35.90 246 VAL B C 1
ATOM 3747 O O . VAL B 1 246 ? 13.257 31.917 5.832 1.00 35.16 246 VAL B O 1
ATOM 3751 N N . ASP B 1 247 ? 12.745 33.086 7.687 1.00 38.74 247 ASP B N 1
ATOM 3752 C CA . ASP B 1 247 ? 12.040 31.986 8.316 1.00 41.71 247 ASP B CA 1
ATOM 3753 C C . ASP B 1 247 ? 10.535 32.189 8.446 1.00 41.08 247 ASP B C 1
ATOM 3754 O O . ASP B 1 247 ? 10.067 32.941 9.294 1.00 41.50 247 ASP B O 1
ATOM 3759 N N . THR B 1 248 ? 9.782 31.503 7.594 1.00 40.21 248 THR B N 1
ATOM 3760 C CA . THR B 1 248 ? 8.329 31.604 7.612 1.00 41.31 248 THR B CA 1
ATOM 3761 C C . THR B 1 248 ? 7.693 30.237 7.327 1.00 40.37 248 THR B C 1
ATOM 3762 O O . THR B 1 248 ? 8.312 29.372 6.713 1.00 37.80 248 THR B O 1
ATOM 3766 N N . ALA B 1 249 ? 6.459 30.044 7.785 1.00 40.33 249 ALA B N 1
ATOM 3767 C CA . ALA B 1 249 ? 5.760 28.777 7.583 1.00 39.36 249 ALA B CA 1
ATOM 3768 C C . ALA B 1 249 ? 5.555 28.429 6.110 1.00 38.31 249 ALA B C 1
ATOM 3769 O O . ALA B 1 249 ? 5.771 27.291 5.700 1.00 38.49 249 ALA B O 1
ATOM 3771 N N . HIS B 1 250 ? 5.140 29.419 5.326 1.00 38.02 250 HIS B N 1
ATOM 3772 C CA . HIS B 1 250 ? 4.866 29.245 3.899 1.00 38.04 250 HIS B CA 1
ATOM 3773 C C . HIS B 1 250 ? 5.548 30.380 3.143 1.00 36.84 250 HIS B C 1
ATOM 3774 O O . HIS B 1 250 ? 5.007 31.482 3.052 1.00 36.14 250 HIS B O 1
ATOM 3781 N N . ALA B 1 251 ? 6.729 30.108 2.598 1.00 35.68 251 ALA B N 1
ATOM 3782 C CA . ALA B 1 251 ? 7.480 31.128 1.880 1.00 35.21 251 ALA B CA 1
ATOM 3783 C C . ALA B 1 251 ? 6.898 31.482 0.515 1.00 35.89 251 ALA B C 1
ATOM 3784 O O . ALA B 1 251 ? 7.242 32.515 -0.054 1.00 36.47 251 ALA B O 1
ATOM 3786 N N . HIS B 1 252 ? 6.016 30.645 -0.019 1.00 35.47 252 HIS B N 1
ATOM 3787 C CA . HIS B 1 252 ? 5.451 30.947 -1.328 1.00 35.42 252 HIS B CA 1
ATOM 3788 C C . HIS B 1 252 ? 4.259 31.902 -1.251 1.00 36.09 252 HIS B C 1
ATOM 3789 O O . HIS B 1 252 ? 3.198 31.649 -1.825 1.00 36.17 252 HIS B O 1
ATOM 3796 N N . ASN B 1 253 ? 4.457 32.997 -0.522 1.00 35.75 253 ASN B N 1
ATOM 3797 C CA . ASN B 1 253 ? 3.542 34.118 -0.384 1.00 36.22 253 ASN B CA 1
ATOM 3798 C C . ASN B 1 253 ? 4.067 35.326 -1.154 1.00 36.51 253 ASN B C 1
ATOM 3799 O O . ASN B 1 253 ? 5.114 35.890 -0.862 1.00 36.15 253 ASN B O 1
ATOM 3804 N N . LEU B 1 254 ? 3.322 35.691 -2.202 1.00 36.44 254 LEU B N 1
ATOM 3805 C CA . LEU B 1 254 ? 3.860 36.655 -3.146 1.00 39.16 254 LEU B CA 1
ATOM 3806 C C . LEU B 1 254 ? 4.113 38.033 -2.521 1.00 37.86 254 LEU B C 1
ATOM 3807 O O . LEU B 1 254 ? 5.011 38.764 -2.910 1.00 38.11 254 LEU B O 1
ATOM 3812 N N . LYS B 1 255 ? 3.266 38.388 -1.530 1.00 37.95 255 LYS B N 1
ATOM 3813 C CA . LYS B 1 255 ? 3.525 39.639 -0.828 1.00 38.19 255 LYS B CA 1
ATOM 3814 C C . LYS B 1 255 ? 4.807 39.561 -0.013 1.00 37.03 255 LYS B C 1
ATOM 3815 O O . LYS B 1 255 ? 5.587 40.499 0.032 1.00 36.24 255 LYS B O 1
ATOM 3821 N N . ALA B 1 256 ? 5.035 38.410 0.614 1.00 34.91 256 ALA B N 1
ATOM 3822 C CA . ALA B 1 256 ? 6.252 38.219 1.406 1.00 34.10 256 ALA B CA 1
ATOM 3823 C C . ALA B 1 256 ? 7.487 38.177 0.510 1.00 32.48 256 ALA B C 1
ATOM 3824 O O . ALA B 1 256 ? 8.546 38.687 0.871 1.00 31.99 256 ALA B O 1
ATOM 3826 N N . ILE B 1 257 ? 7.346 37.564 -0.656 1.00 31.34 257 ILE B N 1
ATOM 3827 C CA . ILE B 1 257 ? 8.448 37.464 -1.598 1.00 33.17 257 ILE B CA 1
ATOM 3828 C C . ILE B 1 257 ? 8.883 38.855 -2.071 1.00 35.20 257 ILE B C 1
ATOM 3829 O O . ILE B 1 257 ? 10.076 39.114 -2.247 1.00 34.87 257 ILE B O 1
ATOM 3834 N N . LYS B 1 258 ? 7.920 39.752 -2.266 1.00 36.26 258 LYS B N 1
ATOM 3835 C CA . LYS B 1 258 ? 8.255 41.111 -2.693 1.00 38.09 258 LYS B CA 1
ATOM 3836 C C . LYS B 1 258 ? 9.103 41.777 -1.614 1.00 37.80 258 LYS B C 1
ATOM 3837 O O . LYS B 1 258 ? 10.062 42.489 -1.909 1.00 37.17 258 LYS B O 1
ATOM 3843 N N . SER B 1 259 ? 8.750 41.536 -0.357 1.00 36.25 259 SER B N 1
ATOM 3844 C CA . SER B 1 259 ? 9.503 42.108 0.749 1.00 35.14 259 SER B CA 1
ATOM 3845 C C . SER B 1 259 ? 10.879 41.452 0.850 1.00 34.60 259 SER B C 1
ATOM 3846 O O . SER B 1 259 ? 11.857 42.100 1.221 1.00 34.00 259 SER B O 1
ATOM 3849 N N . MET B 1 260 ? 10.955 40.167 0.517 1.00 33.58 260 MET B N 1
ATOM 3850 C CA . MET B 1 260 ? 12.219 39.439 0.577 1.00 34.51 260 MET B CA 1
ATOM 3851 C C . MET B 1 260 ? 13.234 40.006 -0.416 1.00 34.61 260 MET B C 1
ATOM 3852 O O . MET B 1 260 ? 14.416 40.153 -0.090 1.00 32.97 260 MET B O 1
ATOM 3857 N N . LYS B 1 261 ? 12.772 40.319 -1.624 1.00 33.82 261 LYS B N 1
ATOM 3858 C CA . LYS B 1 261 ? 13.645 40.879 -2.657 1.00 36.60 261 LYS B CA 1
ATOM 3859 C C . LYS B 1 261 ? 14.198 42.231 -2.205 1.00 37.44 261 LYS B C 1
ATOM 3860 O O . LYS B 1 261 ? 15.346 42.573 -2.495 1.00 38.41 261 LYS B O 1
ATOM 3866 N N . GLU B 1 262 ? 13.368 42.996 -1.504 1.00 37.50 262 GLU B N 1
ATOM 3867 C CA . GLU B 1 262 ? 13.770 44.295 -0.987 1.00 39.30 262 GLU B CA 1
ATOM 3868 C C . GLU B 1 262 ? 14.833 44.092 0.083 1.00 38.68 262 GLU B C 1
ATOM 3869 O O . GLU B 1 262 ? 15.787 44.865 0.186 1.00 37.38 262 GLU B O 1
ATOM 3875 N N . MET B 1 263 ? 14.661 43.041 0.879 1.00 37.91 263 MET B N 1
ATOM 3876 C CA . MET B 1 263 ? 15.600 42.717 1.948 1.00 35.66 263 MET B CA 1
ATOM 3877 C C . MET B 1 263 ? 16.928 42.269 1.340 1.00 34.91 263 MET B C 1
ATOM 3878 O O . MET B 1 263 ? 17.995 42.707 1.759 1.00 35.02 263 MET B O 1
ATOM 3883 N N . ARG B 1 264 ? 16.837 41.386 0.353 1.00 34.85 264 ARG B N 1
ATOM 3884 C CA . ARG B 1 264 ? 17.997 40.842 -0.344 1.00 36.50 264 ARG B CA 1
ATOM 3885 C C . ARG B 1 264 ? 18.907 41.934 -0.908 1.00 36.96 264 ARG B C 1
ATOM 3886 O O . ARG B 1 264 ? 20.130 41.828 -0.835 1.00 36.04 264 ARG B O 1
ATOM 3894 N N . GLN B 1 265 ? 18.315 42.986 -1.463 1.00 37.34 265 GLN B N 1
ATOM 3895 C CA . GLN B 1 265 ? 19.112 44.065 -2.033 1.00 39.25 265 GLN B CA 1
ATOM 3896 C C . GLN B 1 265 ? 19.726 44.997 -0.989 1.00 38.75 265 GLN B C 1
ATOM 3897 O O . GLN B 1 265 ? 20.551 45.846 -1.330 1.00 39.95 265 GLN B O 1
ATOM 3903 N N . LYS B 1 266 ? 19.340 44.835 0.276 1.00 37.52 266 LYS B N 1
ATOM 3904 C CA . LYS B 1 266 ? 19.883 45.673 1.347 1.00 36.93 266 LYS B CA 1
ATOM 3905 C C . LYS B 1 266 ? 20.925 44.977 2.234 1.00 35.62 266 LYS B C 1
ATOM 3906 O O . LYS B 1 266 ? 21.539 45.624 3.080 1.00 36.10 266 LYS B O 1
ATOM 3912 N N . VAL B 1 267 ? 21.128 43.673 2.070 1.00 34.51 267 VAL B N 1
ATOM 3913 C CA . VAL B 1 267 ? 22.114 42.991 2.909 1.00 33.86 267 VAL B CA 1
ATOM 3914 C C . VAL B 1 267 ? 23.203 42.283 2.114 1.00 33.77 267 VAL B C 1
ATOM 3915 O O . VAL B 1 267 ? 22.986 41.864 0.978 1.00 34.11 267 VAL B O 1
ATOM 3919 N N . ASP B 1 268 ? 24.373 42.144 2.726 1.00 34.93 268 ASP B N 1
ATOM 3920 C CA . ASP B 1 268 ? 25.501 41.485 2.082 1.00 36.15 268 ASP B CA 1
ATOM 3921 C C . ASP B 1 268 ? 25.593 39.999 2.441 1.00 37.62 268 ASP B C 1
ATOM 3922 O O . ASP B 1 268 ? 26.175 39.213 1.696 1.00 36.42 268 ASP B O 1
ATOM 3927 N N . ALA B 1 269 ? 25.030 39.619 3.585 1.00 37.02 269 ALA B N 1
ATOM 3928 C CA . ALA B 1 269 ? 25.068 38.221 4.016 1.00 37.17 269 ALA B CA 1
ATOM 3929 C C . ALA B 1 269 ? 24.389 37.319 2.997 1.00 36.89 269 ALA B C 1
ATOM 3930 O O . ALA B 1 269 ? 23.534 37.765 2.227 1.00 36.98 269 ALA B O 1
ATOM 3932 N N . ASP B 1 270 ? 24.773 36.049 2.979 1.00 38.03 270 ASP B N 1
ATOM 3933 C CA . ASP B 1 270 ? 24.136 35.118 2.062 1.00 38.13 270 ASP B CA 1
ATOM 3934 C C . ASP B 1 270 ? 22.676 35.005 2.491 1.00 37.40 270 ASP B C 1
ATOM 3935 O O . ASP B 1 270 ? 22.343 35.288 3.641 1.00 35.37 270 ASP B O 1
ATOM 3940 N N . PHE B 1 271 ? 21.818 34.607 1.556 1.00 36.45 271 PHE B N 1
ATOM 3941 C CA . PHE B 1 271 ? 20.370 34.575 1.759 1.00 34.87 271 PHE B CA 1
ATOM 3942 C C . PHE B 1 271 ? 19.707 33.213 1.559 1.00 33.77 271 PHE B C 1
ATOM 3943 O O . PHE B 1 271 ? 19.756 32.654 0.464 1.00 33.42 271 PHE B O 1
ATOM 3951 N N . ILE B 1 272 ? 19.066 32.703 2.608 1.00 32.38 272 ILE B N 1
ATOM 3952 C CA . ILE B 1 272 ? 18.359 31.428 2.541 1.00 30.41 272 ILE B CA 1
ATOM 3953 C C . ILE B 1 272 ? 16.885 31.693 2.832 1.00 30.23 272 ILE B C 1
ATOM 3954 O O . ILE B 1 272 ? 16.549 32.294 3.849 1.00 29.35 272 ILE B O 1
ATOM 3959 N N . VAL B 1 273 ? 16.011 31.256 1.931 1.00 29.19 273 VAL B N 1
ATOM 3960 C CA . VAL B 1 273 ? 14.572 31.390 2.134 1.00 29.80 273 VAL B CA 1
ATOM 3961 C C . VAL B 1 273 ? 13.901 30.069 2.532 1.00 32.21 273 VAL B C 1
ATOM 3962 O O . VAL B 1 273 ? 14.045 29.045 1.880 1.00 31.08 273 VAL B O 1
ATOM 3966 N N . GLY B 1 274 ? 13.164 30.120 3.666 1.00 32.76 274 GLY B N 1
ATOM 3967 C CA . GLY B 1 274 ? 12.348 28.976 4.084 1.00 32.78 274 GLY B CA 1
ATOM 3968 C C . GLY B 1 274 ? 10.958 29.457 4.527 1.00 32.57 274 GLY B C 1
ATOM 3969 O O . GLY B 1 274 ? 10.746 30.633 4.803 1.00 35.12 274 GLY B O 1
ATOM 3970 N N . ASN B 1 275 ? 9.958 28.545 4.542 1.00 32.49 275 ASN B N 1
ATOM 3971 C CA . ASN B 1 275 ? 10.142 27.158 4.122 1.00 32.13 275 ASN B CA 1
ATOM 3972 C C . ASN B 1 275 ? 9.184 26.834 2.960 1.00 30.05 275 ASN B C 1
ATOM 3973 O O . ASN B 1 275 ? 8.153 27.473 2.775 1.00 31.16 275 ASN B O 1
ATOM 3978 N N . ILE B 1 276 ? 9.562 25.821 2.144 1.00 27.65 276 ILE B N 1
ATOM 3979 C CA . ILE B 1 276 ? 8.694 25.423 1.034 1.00 27.37 276 ILE B CA 1
ATOM 3980 C C . ILE B 1 276 ? 8.650 23.900 0.846 1.00 27.05 276 ILE B C 1
ATOM 3981 O O . ILE B 1 276 ? 9.413 23.140 1.427 1.00 27.79 276 ILE B O 1
ATOM 3986 N N . ALA B 1 277 ? 7.658 23.460 0.045 1.00 26.20 277 ALA B N 1
ATOM 3987 C CA . ALA B 1 277 ? 7.529 22.027 -0.231 1.00 29.72 277 ALA B CA 1
ATOM 3988 C C . ALA B 1 277 ? 7.021 21.730 -1.644 1.00 32.27 277 ALA B C 1
ATOM 3989 O O . ALA B 1 277 ? 6.746 20.595 -2.015 1.00 34.65 277 ALA B O 1
ATOM 3991 N N . ASN B 1 278 ? 6.894 22.815 -2.431 1.00 33.18 278 ASN B N 1
ATOM 3992 C CA . ASN B 1 278 ? 6.432 22.667 -3.802 1.00 32.69 278 ASN B CA 1
ATOM 3993 C C . ASN B 1 278 ? 7.495 23.203 -4.765 1.00 31.97 278 ASN B C 1
ATOM 3994 O O . ASN B 1 278 ? 7.969 24.324 -4.644 1.00 30.39 278 ASN B O 1
ATOM 3999 N N . PRO B 1 279 ? 7.940 22.436 -5.771 1.00 32.12 279 PRO B N 1
ATOM 4000 C CA . PRO B 1 279 ? 8.973 22.969 -6.661 1.00 32.96 279 PRO B CA 1
ATOM 4001 C C . PRO B 1 279 ? 8.604 24.290 -7.328 1.00 33.30 279 PRO B C 1
ATOM 4002 O O . PRO B 1 279 ? 9.483 25.085 -7.647 1.00 34.11 279 PRO B O 1
ATOM 4006 N N . LYS B 1 280 ? 7.313 24.535 -7.531 1.00 34.17 280 LYS B N 1
ATOM 4007 C CA . LYS B 1 280 ? 6.894 25.779 -8.169 1.00 35.10 280 LYS B CA 1
ATOM 4008 C C . LYS B 1 280 ? 7.341 26.998 -7.374 1.00 35.71 280 LYS B C 1
ATOM 4009 O O . LYS B 1 280 ? 7.464 28.091 -7.925 1.00 36.02 280 LYS B O 1
ATOM 4015 N N . ALA B 1 281 ? 7.587 26.813 -6.080 1.00 33.01 281 ALA B N 1
ATOM 4016 C CA . ALA B 1 281 ? 8.035 27.913 -5.235 1.00 32.82 281 ALA B CA 1
ATOM 4017 C C . ALA B 1 281 ? 9.450 28.344 -5.610 1.00 32.34 281 ALA B C 1
ATOM 4018 O O . ALA B 1 281 ? 9.799 29.524 -5.498 1.00 31.47 281 ALA B O 1
ATOM 4020 N N . VAL B 1 282 ? 10.263 27.391 -6.056 1.00 32.64 282 VAL B N 1
ATOM 4021 C CA . VAL B 1 282 ? 11.643 27.690 -6.434 1.00 32.74 282 VAL B CA 1
ATOM 4022 C C . VAL B 1 282 ? 11.688 28.732 -7.544 1.00 35.36 282 VAL B C 1
ATOM 4023 O O . VAL B 1 282 ? 12.493 29.656 -7.502 1.00 36.36 282 VAL B O 1
ATOM 4027 N N . ASP B 1 283 ? 10.810 28.587 -8.530 1.00 36.72 283 ASP B N 1
ATOM 4028 C CA . ASP B 1 283 ? 10.753 29.522 -9.649 1.00 39.49 283 ASP B CA 1
ATOM 4029 C C . ASP B 1 283 ? 10.685 30.979 -9.192 1.00 39.15 283 ASP B C 1
ATOM 4030 O O . ASP B 1 283 ? 11.331 31.851 -9.771 1.00 40.61 283 ASP B O 1
ATOM 4035 N N . ASP B 1 284 ? 9.908 31.241 -8.147 1.00 38.15 284 ASP B N 1
ATOM 4036 C CA . ASP B 1 284 ? 9.754 32.601 -7.650 1.00 36.41 284 ASP B CA 1
ATOM 4037 C C . ASP B 1 284 ? 10.766 32.981 -6.584 1.00 34.13 284 ASP B C 1
ATOM 4038 O O . ASP B 1 284 ? 10.691 34.069 -6.029 1.00 35.42 284 ASP B O 1
ATOM 4043 N N . LEU B 1 285 ? 11.720 32.106 -6.300 1.00 33.19 285 LEU B N 1
ATOM 4044 C CA . LEU B 1 285 ? 12.711 32.411 -5.271 1.00 34.30 285 LEU B CA 1
ATOM 4045 C C . LEU B 1 285 ? 14.163 32.402 -5.756 1.00 34.53 285 LEU B C 1
ATOM 4046 O O . LEU B 1 285 ? 15.082 32.362 -4.947 1.00 34.09 285 LEU B O 1
ATOM 4051 N N . THR B 1 286 ? 14.377 32.467 -7.066 1.00 36.28 286 THR B N 1
ATOM 4052 C CA . THR B 1 286 ? 15.737 32.419 -7.608 1.00 37.84 286 THR B CA 1
ATOM 4053 C C . THR B 1 286 ? 16.692 33.513 -7.140 1.00 37.57 286 THR B C 1
ATOM 4054 O O . THR B 1 286 ? 17.902 33.396 -7.321 1.00 40.20 286 THR B O 1
ATOM 4058 N N . PHE B 1 287 ? 16.164 34.566 -6.527 1.00 37.28 287 PHE B N 1
ATOM 4059 C CA . PHE B 1 287 ? 17.009 35.648 -6.031 1.00 35.44 287 PHE B CA 1
ATOM 4060 C C . PHE B 1 287 ? 17.728 35.226 -4.747 1.00 35.83 287 PHE B C 1
ATOM 4061 O O . PHE B 1 287 ? 18.621 35.923 -4.269 1.00 35.78 287 PHE B O 1
ATOM 4069 N N . ALA B 1 288 ? 17.337 34.084 -4.182 1.00 34.20 288 ALA B N 1
ATOM 4070 C CA . ALA B 1 288 ? 17.965 33.597 -2.954 1.00 32.86 288 ALA B CA 1
ATOM 4071 C C . ALA B 1 288 ? 19.135 32.680 -3.289 1.00 32.46 288 ALA B C 1
ATOM 4072 O O . ALA B 1 288 ? 19.306 32.295 -4.445 1.00 33.20 288 ALA B O 1
ATOM 4074 N N . ASP B 1 289 ? 19.937 32.339 -2.281 1.00 31.31 289 ASP B N 1
ATOM 4075 C CA . ASP B 1 289 ? 21.082 31.453 -2.470 1.00 31.67 289 ASP B CA 1
ATOM 4076 C C . ASP B 1 289 ? 20.681 30.014 -2.194 1.00 32.54 289 ASP B C 1
ATOM 4077 O O . ASP B 1 289 ? 21.303 29.080 -2.698 1.00 31.41 289 ASP B O 1
ATOM 4082 N N . ALA B 1 290 ? 19.638 29.840 -1.387 1.00 29.36 290 ALA B N 1
ATOM 4083 C CA . ALA B 1 290 ? 19.175 28.506 -1.039 1.00 29.89 290 ALA B CA 1
ATOM 4084 C C . ALA B 1 290 ? 17.753 28.513 -0.485 1.00 29.02 290 ALA B C 1
ATOM 4085 O O . ALA B 1 290 ? 17.283 29.515 0.057 1.00 30.93 290 ALA B O 1
ATOM 4087 N N . VAL B 1 291 ? 17.069 27.387 -0.637 1.00 28.71 291 VAL B N 1
ATOM 4088 C CA . VAL B 1 291 ? 15.716 27.249 -0.121 1.00 28.29 291 VAL B CA 1
ATOM 4089 C C . VAL B 1 291 ? 15.725 26.151 0.938 1.00 29.62 291 VAL B C 1
ATOM 4090 O O . VAL B 1 291 ? 16.497 25.188 0.849 1.00 28.51 291 VAL B O 1
ATOM 4094 N N . LYS B 1 292 ? 14.883 26.322 1.954 1.00 30.82 292 LYS B N 1
ATOM 4095 C CA . LYS B 1 292 ? 14.770 25.364 3.041 1.00 29.52 292 LYS B CA 1
ATOM 4096 C C . LYS B 1 292 ? 13.457 24.610 2.831 1.00 29.45 292 LYS B C 1
ATOM 4097 O O . LYS B 1 292 ? 12.389 25.210 2.722 1.00 29.15 292 LYS B O 1
ATOM 4103 N N . VAL B 1 293 ? 13.548 23.289 2.773 1.00 29.50 293 VAL B N 1
ATOM 4104 C CA . VAL B 1 293 ? 12.393 22.440 2.526 1.00 29.04 293 VAL B CA 1
ATOM 4105 C C . VAL B 1 293 ? 11.795 21.779 3.763 1.00 30.25 293 VAL B C 1
ATOM 4106 O O . VAL B 1 293 ? 12.504 21.180 4.576 1.00 28.54 293 VAL B O 1
ATOM 4110 N N . GLY B 1 294 ? 10.477 21.879 3.890 1.00 29.44 294 GLY B N 1
ATOM 4111 C CA . GLY B 1 294 ? 9.824 21.253 5.021 1.00 30.16 294 GLY B CA 1
ATOM 4112 C C . GLY B 1 294 ? 8.552 21.917 5.489 1.00 29.40 294 GLY B C 1
ATOM 4113 O O . GLY B 1 294 ? 8.586 22.957 6.140 1.00 28.83 294 GL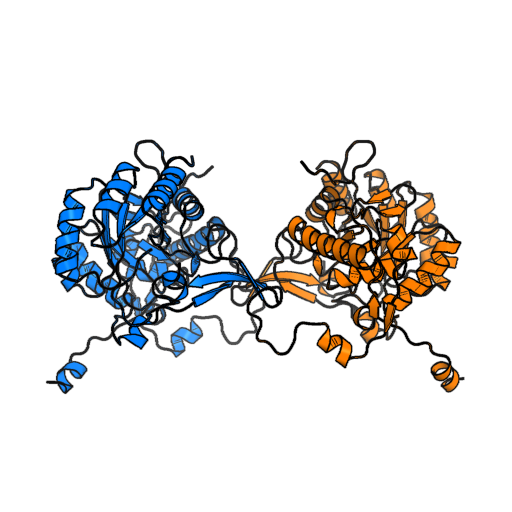Y B O 1
ATOM 4114 N N . ILE B 1 295 ? 7.417 21.328 5.147 1.00 29.59 295 ILE B N 1
ATOM 4115 C CA . ILE B 1 295 ? 6.153 21.876 5.606 1.00 31.17 295 ILE B CA 1
ATOM 4116 C C . ILE B 1 295 ? 5.344 20.772 6.274 1.00 32.00 295 ILE B C 1
ATOM 4117 O O . ILE B 1 295 ? 4.742 19.925 5.607 1.00 33.42 295 ILE B O 1
ATOM 4122 N N . GLY B 1 296 ? 5.386 20.771 7.606 1.00 32.62 296 GLY B N 1
ATOM 4123 C CA . GLY B 1 296 ? 4.659 19.790 8.393 1.00 33.40 296 GLY B CA 1
ATOM 4124 C C . GLY B 1 296 ? 5.386 18.572 8.956 1.00 32.95 296 GLY B C 1
ATOM 4125 O O . GLY B 1 296 ? 4.776 17.849 9.735 1.00 33.16 296 GLY B O 1
ATOM 4126 N N . PRO B 1 297 ? 6.668 18.314 8.623 1.00 32.17 297 PRO B N 1
ATOM 4127 C CA . PRO B 1 297 ? 7.348 17.131 9.169 1.00 32.74 297 PRO B CA 1
ATOM 4128 C C . PRO B 1 297 ? 7.950 17.247 10.578 1.00 32.08 297 PRO B C 1
ATOM 4129 O O . PRO B 1 297 ? 8.270 16.234 11.201 1.00 32.27 297 PRO B O 1
ATOM 4133 N N . GLY B 1 298 ? 8.114 18.471 11.071 1.00 32.03 298 GLY B N 1
ATOM 4134 C CA . GLY B 1 298 ? 8.707 18.673 12.386 1.00 30.45 298 GLY B CA 1
ATOM 4135 C C . GLY B 1 298 ? 8.132 17.810 13.497 1.00 30.54 298 GLY B C 1
ATOM 4136 O O . GLY B 1 298 ? 6.928 17.527 13.517 1.00 30.73 298 GLY B O 1
ATOM 4137 N N . SER B 1 299 ? 8.986 17.395 14.428 1.00 29.67 299 SER B N 1
ATOM 4138 C CA . SER B 1 299 ? 8.540 16.564 15.543 1.00 31.07 299 SER B CA 1
ATOM 4139 C C . SER B 1 299 ? 7.480 17.259 16.412 1.00 31.66 299 SER B C 1
ATOM 4140 O O . SER B 1 299 ? 6.644 16.587 17.006 1.00 34.31 299 SER B O 1
ATOM 4143 N N . ILE B 1 300 ? 7.512 18.591 16.490 1.00 30.99 300 ILE B N 1
ATOM 4144 C CA . ILE B 1 300 ? 6.526 19.335 17.285 1.00 33.29 300 ILE B CA 1
ATOM 4145 C C . ILE B 1 300 ? 5.558 20.128 16.411 1.00 34.95 300 ILE B C 1
ATOM 4146 O O . ILE B 1 300 ? 4.835 20.994 16.899 1.00 35.34 300 ILE B O 1
ATOM 4151 N N . CYS B 1 301 ? 5.542 19.824 15.119 1.00 35.64 301 CYS B N 1
ATOM 4152 C CA . CYS B 1 301 ? 4.676 20.527 14.175 1.00 35.94 301 CYS B CA 1
ATOM 4153 C C . CYS B 1 301 ? 3.285 19.900 14.049 1.00 33.65 301 CYS B C 1
ATOM 4154 O O . CYS B 1 301 ? 3.152 18.682 13.984 1.00 33.03 301 CYS B O 1
ATOM 4157 N N . THR B 1 302 ? 2.253 20.740 14.021 1.00 31.89 302 THR B N 1
ATOM 4158 C CA . THR B 1 302 ? 0.877 20.267 13.882 1.00 32.05 302 THR B CA 1
ATOM 4159 C C . THR B 1 302 ? 0.205 20.915 12.676 1.00 32.48 302 THR B C 1
ATOM 4160 O O . THR B 1 302 ? -1.016 20.877 12.537 1.00 30.15 302 THR B O 1
ATOM 4164 N N . THR B 1 303 ? 1.011 21.514 11.808 1.00 32.13 303 THR B N 1
ATOM 4165 C CA . THR B 1 303 ? 0.493 22.183 10.624 1.00 33.48 303 THR B CA 1
ATOM 4166 C C . THR B 1 303 ? -0.353 21.273 9.748 1.00 32.94 303 THR B C 1
ATOM 4167 O O . THR B 1 303 ? -1.408 21.676 9.264 1.00 32.22 303 THR B O 1
ATOM 4171 N N . ARG B 1 304 ? 0.105 20.047 9.537 1.00 31.50 304 ARG B N 1
ATOM 4172 C CA . ARG B 1 304 ? -0.646 19.125 8.699 1.00 34.05 304 ARG B CA 1
ATOM 4173 C C . ARG B 1 304 ? -1.992 18.751 9.315 1.00 34.58 304 ARG B C 1
ATOM 4174 O O . ARG B 1 304 ? -2.942 18.445 8.599 1.00 36.63 304 ARG B O 1
ATOM 4182 N N . ILE B 1 305 ? -2.074 18.789 10.640 1.00 33.68 305 ILE B N 1
ATOM 4183 C CA . ILE B 1 305 ? -3.309 18.455 11.345 1.00 33.78 305 ILE B CA 1
ATOM 4184 C C . ILE B 1 305 ? -4.242 19.669 11.446 1.00 30.91 305 ILE B C 1
ATOM 4185 O O . ILE B 1 305 ? -5.461 19.552 11.297 1.00 29.38 305 ILE B O 1
ATOM 4190 N N . VAL B 1 306 ? -3.659 20.834 11.690 1.00 29.42 306 VAL B N 1
ATOM 4191 C CA . VAL B 1 306 ? -4.426 22.060 11.819 1.00 28.76 306 VAL B CA 1
ATOM 4192 C C . VAL B 1 306 ? -4.868 22.617 10.465 1.00 28.54 306 VAL B C 1
ATOM 4193 O O . VAL B 1 306 ? -6.024 22.984 10.286 1.00 27.28 306 VAL B O 1
ATOM 4197 N N . ALA B 1 307 ? -3.951 22.667 9.507 1.00 29.11 307 ALA B N 1
ATOM 4198 C CA . ALA B 1 307 ? -4.268 23.217 8.191 1.00 30.52 307 ALA B CA 1
ATOM 4199 C C . ALA B 1 307 ? -4.523 22.173 7.104 1.00 30.80 307 ALA B C 1
ATOM 4200 O O . ALA B 1 307 ? -5.059 22.501 6.041 1.00 31.25 307 ALA B O 1
ATOM 4202 N N . GLY B 1 308 ? -4.135 20.930 7.363 1.00 29.51 308 GLY B N 1
ATOM 4203 C CA . GLY B 1 308 ? -4.332 19.867 6.390 1.00 30.61 308 GLY B CA 1
ATOM 4204 C C . GLY B 1 308 ? -3.393 19.958 5.198 1.00 31.56 308 GLY B C 1
ATOM 4205 O O . GLY B 1 308 ? -3.617 19.318 4.170 1.00 31.05 308 GLY B O 1
ATOM 4206 N N . VAL B 1 309 ? -2.325 20.734 5.348 1.00 30.68 309 VAL B N 1
ATOM 4207 C CA . VAL B 1 309 ? -1.363 20.952 4.273 1.00 32.30 309 VAL B CA 1
ATOM 4208 C C . VAL B 1 309 ? 0.036 20.400 4.531 1.00 32.08 309 VAL B C 1
ATOM 4209 O O . VAL B 1 309 ? 0.538 20.443 5.656 1.00 31.91 309 VAL B O 1
ATOM 4213 N N . GLY B 1 310 ? 0.666 19.897 3.473 1.00 32.10 310 GLY B N 1
ATOM 4214 C CA . GLY B 1 310 ? 2.015 19.374 3.596 1.00 30.72 310 GLY B CA 1
ATOM 4215 C C . GLY B 1 310 ? 2.390 18.353 2.539 1.00 31.71 310 GLY B C 1
ATOM 4216 O O . GLY B 1 310 ? 1.546 17.888 1.771 1.00 32.11 310 GLY B O 1
ATOM 4217 N N . VAL B 1 311 ? 3.672 18.012 2.494 1.00 31.14 311 VAL B N 1
ATOM 4218 C CA . VAL B 1 311 ? 4.176 17.027 1.548 1.00 30.50 311 VAL B CA 1
ATOM 4219 C C . VAL B 1 311 ? 5.209 16.162 2.269 1.00 31.53 311 VAL B C 1
ATOM 4220 O O . VAL B 1 311 ? 6.115 16.694 2.920 1.00 31.37 311 VAL B O 1
ATOM 4224 N N . PRO B 1 312 ? 5.077 14.821 2.188 1.00 31.16 312 PRO B N 1
ATOM 4225 C CA . PRO B 1 312 ? 6.044 13.933 2.850 1.00 30.38 312 PRO B CA 1
ATOM 4226 C C . PRO B 1 312 ? 7.445 14.423 2.490 1.00 31.20 312 PRO B C 1
ATOM 4227 O O . PRO B 1 312 ? 7.719 14.697 1.319 1.00 30.27 312 PRO B O 1
ATOM 4231 N N . GLN B 1 313 ? 8.320 14.522 3.489 1.00 29.78 313 GLN B N 1
ATOM 4232 C CA . GLN B 1 313 ? 9.656 15.071 3.298 1.00 30.62 313 GLN B CA 1
ATOM 4233 C C . GLN B 1 313 ? 10.589 14.550 2.204 1.00 31.01 313 GLN B C 1
ATOM 4234 O O . GLN B 1 313 ? 11.206 15.353 1.509 1.00 30.58 313 GLN B O 1
ATOM 4240 N N . ILE B 1 314 ? 10.719 13.235 2.041 1.00 30.85 314 ILE B N 1
ATOM 4241 C CA . ILE B 1 314 ? 11.609 12.725 1.001 1.00 30.57 314 ILE B CA 1
ATOM 4242 C C . ILE B 1 314 ? 11.116 13.189 -0.371 1.00 30.47 314 ILE B C 1
ATOM 4243 O O . ILE B 1 314 ? 11.898 13.652 -1.197 1.00 29.71 314 ILE B O 1
ATOM 4248 N N . THR B 1 315 ? 9.816 13.075 -0.608 1.00 30.39 315 THR B N 1
ATOM 4249 C CA . THR B 1 315 ? 9.257 13.518 -1.883 1.00 29.95 315 THR B CA 1
ATOM 4250 C C . THR B 1 315 ? 9.431 15.028 -2.047 1.00 30.37 315 THR B C 1
ATOM 4251 O O . THR B 1 315 ? 9.772 15.505 -3.134 1.00 28.51 315 THR B O 1
ATOM 4255 N N . ALA B 1 316 ? 9.210 15.777 -0.962 1.00 27.94 316 ALA B N 1
ATOM 4256 C CA . ALA B 1 316 ? 9.337 17.235 -1.000 1.00 27.96 316 ALA B CA 1
ATOM 4257 C C . ALA B 1 316 ? 10.746 17.672 -1.377 1.00 28.38 316 ALA B C 1
ATOM 4258 O O . ALA B 1 316 ? 10.924 18.549 -2.220 1.00 29.02 316 ALA B O 1
ATOM 4260 N N . VAL B 1 317 ? 11.744 17.067 -0.742 1.00 26.30 317 VAL B N 1
ATOM 4261 C CA . VAL B 1 317 ? 13.136 17.403 -1.015 1.00 27.39 317 VAL B CA 1
ATOM 4262 C C . VAL B 1 317 ? 13.536 17.035 -2.448 1.00 27.41 317 VAL B C 1
ATOM 4263 O O . VAL B 1 317 ? 14.242 17.793 -3.114 1.00 27.03 317 VAL B O 1
ATOM 4267 N N . ALA B 1 318 ? 13.081 15.875 -2.919 1.00 27.04 318 ALA B N 1
ATOM 4268 C CA . ALA B 1 318 ? 13.416 15.422 -4.266 1.00 28.27 318 ALA B CA 1
ATOM 4269 C C . ALA B 1 318 ? 12.851 16.361 -5.328 1.00 28.48 318 ALA B C 1
ATOM 4270 O O . ALA B 1 318 ? 13.557 16.750 -6.251 1.00 29.29 318 ALA B O 1
ATOM 4272 N N . MET B 1 319 ? 11.581 16.729 -5.195 1.00 28.53 319 MET B N 1
ATOM 4273 C CA . MET B 1 319 ? 10.948 17.621 -6.166 1.00 30.05 319 MET B CA 1
ATOM 4274 C C . MET B 1 319 ? 11.587 19.005 -6.174 1.00 30.93 319 MET B C 1
ATOM 4275 O O . MET B 1 319 ? 11.885 19.556 -7.235 1.00 31.37 319 MET B O 1
ATOM 4280 N N . VAL B 1 320 ? 11.805 19.559 -4.986 1.00 29.88 320 VAL B N 1
ATOM 4281 C CA . VAL B 1 320 ? 12.430 20.867 -4.851 1.00 29.03 320 VAL B CA 1
ATOM 4282 C C . VAL B 1 320 ? 13.871 20.843 -5.357 1.00 30.42 320 VAL B C 1
ATOM 4283 O O . VAL B 1 320 ? 14.299 21.754 -6.066 1.00 29.78 320 VAL B O 1
ATOM 4287 N N . ALA B 1 321 ? 14.616 19.799 -5.000 1.00 30.06 321 ALA B N 1
ATOM 4288 C CA . ALA B 1 321 ? 16.009 19.689 -5.424 1.00 32.50 321 ALA B CA 1
ATOM 4289 C C . ALA B 1 321 ? 16.179 19.684 -6.946 1.00 33.16 321 ALA B C 1
ATOM 4290 O O . ALA B 1 321 ? 17.100 20.315 -7.462 1.00 34.30 321 ALA B O 1
ATOM 4292 N N . ASP B 1 322 ? 15.309 18.987 -7.670 1.00 33.62 322 ASP B N 1
ATOM 4293 C CA . ASP B 1 322 ? 15.428 18.964 -9.132 1.00 35.37 322 ASP B CA 1
ATOM 4294 C C . ASP B 1 322 ? 15.232 20.356 -9.733 1.00 35.23 322 ASP B C 1
ATOM 4295 O O . ASP B 1 322 ? 15.910 20.725 -10.694 1.00 34.88 322 ASP B O 1
ATOM 4300 N N . ARG B 1 323 ? 14.308 21.127 -9.167 1.00 33.12 323 ARG B N 1
ATOM 4301 C CA . ARG B 1 323 ? 14.033 22.473 -9.662 1.00 34.89 323 ARG B CA 1
ATOM 4302 C C . ARG B 1 323 ? 15.114 23.464 -9.228 1.00 34.74 323 ARG B C 1
ATOM 4303 O O . ARG B 1 323 ? 15.478 24.371 -9.979 1.00 35.57 323 ARG B O 1
ATOM 4311 N N . ALA B 1 324 ? 15.620 23.288 -8.009 1.00 33.42 324 ALA B N 1
ATOM 4312 C CA . ALA B 1 324 ? 16.659 24.154 -7.473 1.00 34.17 324 ALA B CA 1
ATOM 4313 C C . ALA B 1 324 ? 17.962 23.975 -8.247 1.00 35.40 324 ALA B C 1
ATOM 4314 O O . ALA B 1 324 ? 18.715 24.924 -8.434 1.00 33.16 324 ALA B O 1
ATOM 4316 N N . GLN B 1 325 ? 18.222 22.747 -8.681 1.00 37.08 325 GLN B N 1
ATOM 4317 C CA . GLN B 1 325 ? 19.437 22.438 -9.419 1.00 40.70 325 GLN B CA 1
ATOM 4318 C C . GLN B 1 325 ? 19.456 23.192 -10.754 1.00 41.08 325 GLN B C 1
ATOM 4319 O O . GLN B 1 325 ? 20.500 23.658 -11.199 1.00 40.75 325 GLN B O 1
ATOM 4325 N N . GLU B 1 326 ? 18.291 23.326 -11.377 1.00 41.11 326 GLU B N 1
ATOM 4326 C CA . GLU B 1 326 ? 18.187 24.031 -12.649 1.00 43.27 326 GLU B CA 1
ATOM 4327 C C . GLU B 1 326 ? 18.534 25.512 -12.484 1.00 43.89 326 GLU B C 1
ATOM 4328 O O . GLU B 1 326 ? 19.065 26.136 -13.403 1.00 44.81 326 GLU B O 1
ATOM 4334 N N . TYR B 1 327 ? 18.240 26.066 -11.308 1.00 42.23 327 TYR B N 1
ATOM 4335 C CA . TYR B 1 327 ? 18.499 27.477 -11.035 1.00 41.27 327 TYR B CA 1
ATOM 4336 C C . TYR B 1 327 ? 19.801 27.790 -10.303 1.00 39.64 327 TYR B C 1
ATOM 4337 O O . TYR B 1 327 ? 20.166 28.959 -10.155 1.00 40.97 327 TYR B O 1
ATOM 4346 N N . GLY B 1 328 ? 20.498 26.758 -9.842 1.00 36.20 328 GLY B N 1
ATOM 4347 C CA . GLY B 1 328 ? 21.746 26.985 -9.138 1.00 35.20 328 GLY B CA 1
ATOM 4348 C C . GLY B 1 328 ? 21.591 27.238 -7.649 1.00 34.91 328 GLY B C 1
ATOM 4349 O O . GLY B 1 328 ? 22.524 27.717 -7.000 1.00 34.49 328 GLY B O 1
ATOM 4350 N N . LEU B 1 329 ? 20.417 26.924 -7.101 1.00 33.25 329 LEU B N 1
ATOM 4351 C CA . LEU B 1 329 ? 20.168 27.111 -5.673 1.00 32.72 329 LEU B CA 1
ATOM 4352 C C . LEU B 1 329 ? 20.487 25.848 -4.879 1.00 30.87 329 LEU B C 1
ATOM 4353 O O . LEU B 1 329 ? 20.370 24.734 -5.387 1.00 29.46 329 LEU B O 1
ATOM 4358 N N . TYR B 1 330 ? 20.905 26.026 -3.632 1.00 30.96 330 TYR B N 1
ATOM 4359 C CA . TYR B 1 330 ? 21.199 24.887 -2.774 1.00 30.23 330 TYR B CA 1
ATOM 4360 C C . TYR B 1 330 ? 19.913 24.525 -2.029 1.00 29.60 330 TYR B C 1
ATOM 4361 O O . TYR B 1 330 ? 18.945 25.287 -2.046 1.00 29.41 330 TYR B O 1
ATOM 4370 N N . VAL B 1 331 ? 19.896 23.361 -1.392 1.00 30.97 331 VAL B N 1
ATOM 4371 C CA . VAL B 1 331 ? 18.708 22.904 -0.685 1.00 27.89 331 VAL B CA 1
ATOM 4372 C C . VAL B 1 331 ? 19.012 22.391 0.716 1.00 29.57 331 VAL B C 1
ATOM 4373 O O . VAL B 1 331 ? 19.954 21.632 0.916 1.00 29.15 331 VAL B O 1
ATOM 4377 N N . ILE B 1 332 ? 18.206 22.819 1.681 1.00 29.10 332 ILE B N 1
ATOM 4378 C CA . ILE B 1 332 ? 18.355 22.377 3.064 1.00 29.25 332 ILE B CA 1
ATOM 4379 C C . ILE B 1 332 ? 17.074 21.645 3.483 1.00 28.90 332 ILE B C 1
ATOM 4380 O O . ILE B 1 332 ? 15.980 22.191 3.339 1.00 28.78 332 ILE B O 1
ATOM 4385 N N . ALA B 1 333 ? 17.209 20.412 3.974 1.00 26.38 333 ALA B N 1
ATOM 4386 C CA . ALA B 1 333 ? 16.054 19.617 4.410 1.00 26.40 333 ALA B CA 1
ATOM 4387 C C . ALA B 1 333 ? 15.787 19.900 5.884 1.00 26.39 333 ALA B C 1
ATOM 4388 O O . ALA B 1 333 ? 16.558 19.509 6.769 1.00 26.54 333 ALA B O 1
ATOM 4390 N N . ASP B 1 334 ? 14.673 20.564 6.142 1.00 27.15 334 ASP B N 1
ATOM 4391 C CA . ASP B 1 334 ? 14.324 20.968 7.491 1.00 28.79 334 ASP B CA 1
ATOM 4392 C C . ASP B 1 334 ? 13.178 20.225 8.170 1.00 29.35 334 ASP B C 1
ATOM 4393 O O . ASP B 1 334 ? 12.041 20.262 7.702 1.00 29.98 334 ASP B O 1
ATOM 4398 N N . GLY B 1 335 ? 13.492 19.545 9.272 1.00 29.36 335 GLY B N 1
ATOM 4399 C CA . GLY B 1 335 ? 12.474 18.840 10.036 1.00 27.56 335 GLY B CA 1
ATOM 4400 C C . GLY B 1 335 ? 12.203 17.376 9.746 1.00 29.17 335 GLY B C 1
ATOM 4401 O O . GLY B 1 335 ? 12.388 16.901 8.629 1.00 29.70 335 GLY B O 1
ATOM 4402 N N . GLY B 1 336 ? 11.760 16.652 10.770 1.00 28.37 336 GLY B N 1
ATOM 4403 C CA . GLY B 1 336 ? 11.436 15.246 10.599 1.00 29.18 336 GLY B CA 1
ATOM 4404 C C . GLY B 1 336 ? 12.579 14.263 10.755 1.00 30.50 336 GLY B C 1
ATOM 4405 O O . GLY B 1 336 ? 12.368 13.050 10.668 1.00 31.13 336 GLY B O 1
ATOM 4406 N N . ILE B 1 337 ? 13.783 14.770 10.987 1.00 30.28 337 ILE B N 1
ATOM 4407 C CA . ILE B 1 337 ? 14.948 13.906 11.152 1.00 31.12 337 ILE B CA 1
ATOM 4408 C C . ILE B 1 337 ? 15.051 13.391 12.580 1.00 30.49 337 ILE B C 1
ATOM 4409 O O . ILE B 1 337 ? 15.158 14.169 13.526 1.00 30.83 337 ILE B O 1
ATOM 4414 N N . ARG B 1 338 ? 15.030 12.072 12.727 1.00 30.73 338 ARG B N 1
ATOM 4415 C CA . ARG B 1 338 ? 15.095 11.449 14.048 1.00 31.79 338 ARG B CA 1
ATOM 4416 C C . ARG B 1 338 ? 16.332 10.572 14.228 1.00 31.63 338 ARG B C 1
ATOM 4417 O O . ARG B 1 338 ? 16.724 10.268 15.355 1.00 31.52 338 ARG B O 1
ATOM 4425 N N . TYR B 1 339 ? 16.936 10.169 13.115 1.00 29.88 339 TYR B N 1
ATOM 4426 C CA . TYR B 1 339 ? 18.103 9.297 13.150 1.00 29.43 339 TYR B CA 1
ATOM 4427 C C . TYR B 1 339 ? 19.139 9.725 12.116 1.00 28.92 339 TYR B C 1
ATOM 4428 O O . TYR B 1 339 ? 18.803 10.381 11.129 1.00 27.71 339 TYR B O 1
ATOM 4437 N N . SER B 1 340 ? 20.390 9.332 12.328 1.00 25.43 340 SER B N 1
ATOM 4438 C CA . SER B 1 340 ? 21.444 9.673 11.381 1.00 27.88 340 SER B CA 1
ATOM 4439 C C . SER B 1 340 ? 21.107 9.072 10.020 1.00 28.29 340 SER B C 1
ATOM 4440 O O . SER B 1 340 ? 21.506 9.601 8.987 1.00 29.88 340 SER B O 1
ATOM 4443 N N . GLY B 1 341 ? 20.356 7.974 10.026 1.00 28.84 341 GLY B N 1
ATOM 4444 C CA . GLY B 1 341 ? 19.961 7.342 8.777 1.00 28.33 341 GLY B CA 1
ATOM 4445 C C . GLY B 1 341 ? 19.085 8.257 7.933 1.00 28.46 341 GLY B C 1
ATOM 4446 O O . GLY B 1 341 ? 19.093 8.169 6.704 1.00 27.10 341 GLY B O 1
ATOM 4447 N N . ASP B 1 342 ? 18.329 9.135 8.595 1.00 27.89 342 ASP B N 1
ATOM 4448 C CA . ASP B 1 342 ? 17.450 10.078 7.904 1.00 28.10 342 ASP B CA 1
ATOM 4449 C C . ASP B 1 342 ? 18.277 11.133 7.176 1.00 27.36 342 ASP B C 1
ATOM 4450 O O . ASP B 1 342 ? 17.863 11.656 6.141 1.00 26.06 342 ASP B O 1
ATOM 4455 N N . ILE B 1 343 ? 19.441 11.455 7.733 1.00 26.48 343 ILE B N 1
ATOM 4456 C CA . ILE B 1 343 ? 20.319 12.446 7.133 1.00 25.51 343 ILE B CA 1
ATOM 4457 C C . ILE B 1 343 ? 20.873 11.875 5.827 1.00 27.20 343 ILE B C 1
ATOM 4458 O O . ILE B 1 343 ? 20.903 12.566 4.809 1.00 25.95 343 ILE B O 1
ATOM 4463 N N . VAL B 1 344 ? 21.287 10.609 5.854 1.00 26.48 344 VAL B N 1
ATOM 4464 C CA . VAL B 1 344 ? 21.825 9.965 4.656 1.00 27.52 344 VAL B CA 1
ATOM 4465 C C . VAL B 1 344 ? 20.757 9.957 3.554 1.00 27.88 344 VAL B C 1
ATOM 4466 O O . VAL B 1 344 ? 21.051 10.229 2.393 1.00 28.51 344 VAL B O 1
ATOM 4470 N N . LYS B 1 345 ? 19.516 9.660 3.926 1.00 27.24 345 LYS B N 1
ATOM 4471 C CA . LYS B 1 345 ? 18.418 9.623 2.963 1.00 27.78 345 LYS B CA 1
ATOM 4472 C C . LYS B 1 345 ? 18.060 11.000 2.411 1.00 27.12 345 LYS B C 1
ATOM 4473 O O . LYS B 1 345 ? 17.758 11.137 1.226 1.00 28.10 345 LYS B O 1
ATOM 4479 N N . ALA B 1 346 ? 18.087 12.021 3.263 1.00 26.70 346 ALA B N 1
ATOM 4480 C CA . ALA B 1 346 ? 17.760 13.377 2.821 1.00 27.10 346 ALA B CA 1
ATOM 4481 C C . ALA B 1 346 ? 18.733 13.879 1.749 1.00 27.42 346 ALA B C 1
ATOM 4482 O O . ALA B 1 346 ? 18.328 14.505 0.765 1.00 27.13 346 ALA B O 1
ATOM 4484 N N . ILE B 1 347 ? 20.017 13.619 1.948 1.00 27.00 347 ILE B N 1
ATOM 4485 C CA . ILE B 1 347 ? 21.017 14.068 0.997 1.00 27.78 347 ILE B CA 1
ATOM 4486 C C . ILE B 1 347 ? 20.893 13.256 -0.286 1.00 29.88 347 ILE B C 1
ATOM 4487 O O . ILE B 1 347 ? 20.974 13.804 -1.386 1.00 29.70 347 ILE B O 1
ATOM 4492 N N . ALA B 1 348 ? 20.664 11.954 -0.152 1.00 29.29 348 ALA B N 1
ATOM 4493 C CA . ALA B 1 348 ? 20.501 11.113 -1.331 1.00 30.64 348 ALA B CA 1
ATOM 4494 C C . ALA B 1 348 ? 19.276 11.591 -2.123 1.00 30.55 348 ALA B C 1
ATOM 4495 O O . ALA B 1 348 ? 19.195 11.400 -3.333 1.00 30.34 348 ALA B O 1
ATOM 4497 N N . ALA B 1 349 ? 18.327 12.219 -1.431 1.00 29.25 349 ALA B N 1
ATOM 4498 C CA . ALA B 1 349 ? 17.114 12.722 -2.068 1.00 29.86 349 ALA B CA 1
ATOM 4499 C C . ALA B 1 349 ? 17.333 14.082 -2.744 1.00 30.07 349 ALA B C 1
ATOM 4500 O O . ALA B 1 349 ? 16.444 14.588 -3.427 1.00 29.79 349 ALA B O 1
ATOM 4502 N N . GLY B 1 350 ? 18.505 14.675 -2.540 1.00 28.89 350 GLY B N 1
ATOM 4503 C CA . GLY B 1 350 ? 18.795 15.956 -3.163 1.00 30.23 350 GLY B CA 1
ATOM 4504 C C . GLY B 1 350 ? 19.226 17.098 -2.256 1.00 31.06 350 GLY B C 1
ATOM 4505 O O . GLY B 1 350 ? 19.718 18.118 -2.743 1.00 32.57 350 GLY B O 1
ATOM 4506 N N . ALA B 1 351 ? 19.056 16.954 -0.948 1.00 28.26 351 ALA B N 1
ATOM 4507 C CA . ALA B 1 351 ? 19.445 18.030 -0.032 1.00 30.44 351 ALA B CA 1
ATOM 4508 C C . ALA B 1 351 ? 20.961 18.190 0.077 1.00 30.71 351 ALA B C 1
ATOM 4509 O O . ALA B 1 351 ? 21.711 17.223 -0.089 1.00 31.60 351 ALA B O 1
ATOM 4511 N N . ASP B 1 352 ? 21.403 19.413 0.359 1.00 29.85 352 ASP B N 1
ATOM 4512 C CA . ASP B 1 352 ? 22.822 19.695 0.522 1.00 30.55 352 ASP B CA 1
ATOM 4513 C C . ASP B 1 352 ? 23.174 19.667 2.000 1.00 30.67 352 ASP B C 1
ATOM 4514 O O . ASP B 1 352 ? 24.340 19.527 2.366 1.00 30.36 352 ASP B O 1
ATOM 4519 N N . ALA B 1 353 ? 22.150 19.791 2.843 1.00 28.65 353 ALA B N 1
ATOM 4520 C CA . ALA B 1 353 ? 22.330 19.780 4.289 1.00 27.02 353 ALA B CA 1
ATOM 4521 C C . ALA B 1 353 ? 20.966 19.649 4.962 1.00 27.86 353 ALA B C 1
ATOM 4522 O O . ALA B 1 353 ? 19.926 19.826 4.324 1.00 27.10 353 ALA B O 1
ATOM 4524 N N . VAL B 1 354 ? 20.970 19.346 6.253 1.00 26.48 354 VAL B N 1
ATOM 4525 C CA . VAL B 1 354 ? 19.717 19.202 6.983 1.00 26.01 354 VAL B CA 1
ATOM 4526 C C . VAL B 1 354 ? 19.704 20.145 8.165 1.00 26.87 354 VAL B C 1
ATOM 4527 O O . VAL B 1 354 ? 20.757 20.567 8.635 1.00 28.42 354 VAL B O 1
ATOM 4531 N N . MET B 1 355 ? 18.506 20.475 8.633 1.00 26.76 355 MET B N 1
ATOM 4532 C CA . MET B 1 355 ? 18.349 21.335 9.795 1.00 28.86 355 MET B CA 1
ATOM 4533 C C . MET B 1 355 ? 17.714 20.472 10.882 1.00 27.86 355 MET B C 1
ATOM 4534 O O . MET B 1 355 ? 16.783 19.716 10.616 1.00 28.30 355 MET B O 1
ATOM 4539 N N . LEU B 1 356 ? 18.229 20.570 12.101 1.00 27.18 356 LEU B N 1
ATOM 4540 C CA . LEU B 1 356 ? 17.727 19.748 13.193 1.00 27.79 356 LEU B CA 1
ATOM 4541 C C . LEU B 1 356 ? 17.225 20.557 14.370 1.00 28.73 356 LEU B C 1
ATOM 4542 O O . LEU B 1 356 ? 17.831 21.557 14.758 1.00 27.02 356 LEU B O 1
ATOM 4547 N N . GLY B 1 357 ? 16.115 20.103 14.936 1.00 28.53 357 GLY B N 1
ATOM 4548 C CA . GLY B 1 357 ? 15.540 20.763 16.091 1.00 28.84 357 GLY B CA 1
ATOM 4549 C C . GLY B 1 357 ? 15.561 19.778 17.244 1.00 28.59 357 GLY B C 1
ATOM 4550 O O . GLY B 1 357 ? 16.356 19.908 18.174 1.00 26.83 357 GLY B O 1
ATOM 4551 N N . ASN B 1 358 ? 14.695 18.773 17.156 1.00 27.27 358 ASN B N 1
ATOM 4552 C CA . ASN B 1 358 ? 14.572 17.745 18.187 1.00 28.95 358 ASN B CA 1
ATOM 4553 C C . ASN B 1 358 ? 15.912 17.141 18.619 1.00 28.22 358 ASN B C 1
ATOM 4554 O O . ASN B 1 358 ? 16.234 17.117 19.804 1.00 27.85 358 ASN B O 1
ATOM 4559 N N . LEU B 1 359 ? 16.692 16.660 17.658 1.00 29.35 359 LEU B N 1
ATOM 4560 C CA . LEU B 1 359 ? 17.977 16.038 17.964 1.00 28.26 359 LEU B CA 1
ATOM 4561 C C . LEU B 1 359 ? 18.991 16.938 18.659 1.00 28.77 359 LEU B C 1
ATOM 4562 O O . LEU B 1 359 ? 19.926 16.446 19.286 1.00 29.55 359 LEU B O 1
ATOM 4567 N N . LEU B 1 360 ? 18.826 18.251 18.550 1.00 28.75 360 LEU B N 1
ATOM 4568 C CA . LEU B 1 360 ? 19.761 19.161 19.199 1.00 29.63 360 LEU B CA 1
ATOM 4569 C C . LEU B 1 360 ? 19.162 19.759 20.470 1.00 30.60 360 LEU B C 1
ATOM 4570 O O . LEU B 1 360 ? 19.881 20.264 21.330 1.00 30.22 360 LEU B O 1
ATOM 4575 N N . ALA B 1 361 ? 17.840 19.712 20.583 1.00 31.21 361 ALA B N 1
ATOM 4576 C CA . ALA B 1 361 ? 17.201 20.202 21.790 1.00 31.96 361 ALA B CA 1
ATOM 4577 C C . ALA B 1 361 ? 17.633 19.162 22.815 1.00 32.95 361 ALA B C 1
ATOM 4578 O O . ALA B 1 361 ? 17.956 18.031 22.448 1.00 33.54 361 ALA B O 1
ATOM 4580 N N . GLY B 1 362 ? 17.671 19.529 24.087 1.00 32.81 362 GLY B N 1
ATOM 4581 C CA . GLY B 1 362 ? 18.075 18.551 25.080 1.00 33.34 362 GLY B CA 1
ATOM 4582 C C . GLY B 1 362 ? 19.576 18.465 25.279 1.00 32.77 362 GLY B C 1
ATOM 4583 O O . GLY B 1 362 ? 20.041 17.734 26.148 1.00 35.31 362 GLY B O 1
ATOM 4584 N N . THR B 1 363 ? 20.343 19.187 24.471 1.00 30.73 363 THR B N 1
ATOM 4585 C CA . THR B 1 363 ? 21.791 19.179 24.627 1.00 30.47 363 THR B CA 1
ATOM 4586 C C . THR B 1 363 ? 22.129 20.238 25.662 1.00 30.88 363 THR B C 1
ATOM 4587 O O . THR B 1 363 ? 21.312 21.104 25.959 1.00 29.51 363 THR B O 1
ATOM 4591 N N . LYS B 1 364 ? 23.338 20.164 26.201 1.00 32.94 364 LYS B N 1
ATOM 4592 C CA . LYS B 1 364 ? 23.798 21.111 27.202 1.00 34.96 364 LYS B CA 1
ATOM 4593 C C . LYS B 1 364 ? 23.723 22.562 26.723 1.00 34.82 364 LYS B C 1
ATOM 4594 O O . LYS B 1 364 ? 23.376 23.457 27.497 1.00 34.20 364 LYS B O 1
ATOM 4600 N N . GLU B 1 365 ? 24.039 22.792 25.451 1.00 32.74 365 GLU B N 1
ATOM 4601 C CA . GLU B 1 365 ? 24.033 24.144 24.900 1.00 33.44 365 GLU B CA 1
ATOM 4602 C C . GLU B 1 365 ? 22.664 24.686 24.489 1.00 34.22 365 GLU B C 1
ATOM 4603 O O . GLU B 1 365 ? 22.518 25.890 24.267 1.00 36.37 365 GLU B O 1
ATOM 4609 N N . ALA B 1 366 ? 21.666 23.815 24.380 1.00 32.67 366 ALA B N 1
ATOM 4610 C CA . ALA B 1 366 ? 20.330 24.265 23.998 1.00 34.23 366 ALA B CA 1
ATOM 4611 C C . ALA B 1 366 ? 19.772 25.161 25.101 1.00 34.88 366 ALA B C 1
ATOM 4612 O O . ALA B 1 366 ? 19.876 24.837 26.282 1.00 35.58 366 ALA B O 1
ATOM 4614 N N . PRO B 1 367 ? 19.166 26.298 24.727 1.00 35.54 367 PRO B N 1
ATOM 4615 C CA . PRO B 1 367 ? 18.601 27.232 25.707 1.00 37.11 367 PRO B CA 1
ATOM 4616 C C . PRO B 1 367 ? 17.304 26.785 26.385 1.00 38.47 367 PRO B C 1
ATOM 4617 O O . PRO B 1 367 ? 16.791 27.489 27.250 1.00 38.68 367 PRO B O 1
ATOM 4621 N N . GLY B 1 368 ? 16.774 25.628 25.992 1.00 39.51 368 GLY B N 1
ATOM 4622 C CA . GLY B 1 368 ? 15.547 25.132 26.600 1.00 40.77 368 GLY B CA 1
ATOM 4623 C C . GLY B 1 368 ? 15.700 24.912 28.100 1.00 41.74 368 GLY B C 1
ATOM 4624 O O . GLY B 1 368 ? 16.754 24.467 28.558 1.00 42.06 368 GLY B O 1
ATOM 4625 N N . LYS B 1 369 ? 14.655 25.213 28.869 1.00 41.82 369 LYS B N 1
ATOM 4626 C CA . LYS B 1 369 ? 14.713 25.052 30.323 1.00 42.73 369 LYS B CA 1
ATOM 4627 C C . LYS B 1 369 ? 14.787 23.593 30.759 1.00 42.53 369 LYS B C 1
ATOM 4628 O O . LYS B 1 369 ? 14.122 22.726 30.194 1.00 40.86 369 LYS B O 1
ATOM 4634 N N . GLU B 1 370 ? 15.602 23.331 31.773 1.00 43.74 370 GLU B N 1
ATOM 4635 C CA . GLU B 1 370 ? 15.761 21.980 32.289 1.00 46.70 370 GLU B CA 1
ATOM 4636 C C . GLU B 1 370 ? 14.516 21.531 33.041 1.00 46.57 370 GLU B C 1
ATOM 4637 O O . GLU B 1 370 ? 13.862 22.327 33.709 1.00 47.50 370 GLU B O 1
ATOM 4643 N N . VAL B 1 371 ? 14.193 20.250 32.920 1.00 46.39 371 VAL B N 1
ATOM 4644 C CA . VAL B 1 371 ? 13.035 19.679 33.588 1.00 47.60 371 VAL B CA 1
ATOM 4645 C C . VAL B 1 371 ? 13.360 18.288 34.123 1.00 48.15 371 VAL B C 1
ATOM 4646 O O . VAL B 1 371 ? 13.861 17.428 33.394 1.00 48.14 371 VAL B O 1
ATOM 4650 N N . ILE B 1 372 ? 13.088 18.082 35.408 1.00 49.58 372 ILE B N 1
ATOM 4651 C CA . ILE B 1 372 ? 13.336 16.797 36.052 1.00 50.22 372 ILE B CA 1
ATOM 4652 C C . ILE B 1 372 ? 12.008 16.118 36.357 1.00 50.68 372 ILE B C 1
ATOM 4653 O O . ILE B 1 372 ? 11.101 16.726 36.924 1.00 50.22 372 ILE B O 1
ATOM 4658 N N . ILE B 1 373 ? 11.899 14.856 35.965 1.00 51.25 373 ILE B N 1
ATOM 4659 C CA . ILE B 1 373 ? 10.697 14.072 36.199 1.00 53.83 373 ILE B CA 1
ATOM 4660 C C . ILE B 1 373 ? 11.147 12.647 36.486 1.00 54.79 373 ILE B C 1
ATOM 4661 O O . ILE B 1 373 ? 11.948 12.087 35.735 1.00 54.17 373 ILE B O 1
ATOM 4666 N N . ASN B 1 374 ? 10.648 12.067 37.576 1.00 55.88 374 ASN B N 1
ATOM 4667 C CA . ASN B 1 374 ? 11.018 10.701 37.940 1.00 56.04 374 ASN B CA 1
ATOM 4668 C C . ASN B 1 374 ? 12.532 10.550 38.046 1.00 54.89 374 ASN B C 1
ATOM 4669 O O . ASN B 1 374 ? 13.075 9.494 37.726 1.00 55.02 374 ASN B O 1
ATOM 4674 N N . GLY B 1 375 ? 13.212 11.604 38.485 1.00 52.88 375 GLY B N 1
ATOM 4675 C CA . GLY B 1 375 ? 14.657 11.540 38.605 1.00 50.73 375 GLY B CA 1
ATOM 4676 C C . GLY B 1 375 ? 15.416 11.669 37.291 1.00 49.91 375 GLY B C 1
ATOM 4677 O O . GLY B 1 375 ? 16.645 11.764 37.298 1.00 49.45 375 GLY B O 1
ATOM 4678 N N . ARG B 1 376 ? 14.702 11.672 36.165 1.00 47.95 376 ARG B N 1
ATOM 4679 C CA . ARG B 1 376 ? 15.341 11.795 34.854 1.00 47.26 376 ARG B CA 1
ATOM 4680 C C . ARG B 1 376 ? 15.429 13.244 34.383 1.00 44.79 376 ARG B C 1
ATOM 4681 O O . ARG B 1 376 ? 14.541 14.057 34.658 1.00 42.45 376 ARG B O 1
ATOM 4689 N N . LYS B 1 377 ? 16.500 13.550 33.655 1.00 42.69 377 LYS B N 1
ATOM 4690 C CA . LYS B 1 377 ? 16.732 14.893 33.129 1.00 41.32 377 LYS B CA 1
ATOM 4691 C C . LYS B 1 377 ? 16.151 15.088 31.730 1.00 39.40 377 LYS B C 1
ATOM 4692 O O . LYS B 1 377 ? 16.343 14.260 30.836 1.00 37.52 377 LYS B O 1
ATOM 4698 N N . TYR B 1 378 ? 15.452 16.201 31.555 1.00 36.73 378 TYR B N 1
ATOM 4699 C CA . TYR B 1 378 ? 14.840 16.556 30.280 1.00 36.27 378 TYR B CA 1
ATOM 4700 C C . TYR B 1 378 ? 15.053 18.042 30.070 1.00 36.52 378 TYR B C 1
ATOM 4701 O O . TYR B 1 378 ? 15.440 18.773 30.992 1.00 34.31 378 TYR B O 1
ATOM 4710 N N . LYS B 1 379 ? 14.793 18.483 28.846 1.00 34.84 379 LYS B N 1
ATOM 4711 C CA . LYS B 1 379 ? 14.860 19.893 28.517 1.00 33.94 379 LYS B CA 1
ATOM 4712 C C . LYS B 1 379 ? 13.634 20.205 27.681 1.00 34.62 379 LYS B C 1
ATOM 4713 O O . LYS B 1 379 ? 13.144 19.370 26.918 1.00 32.82 379 LYS B O 1
ATOM 4719 N N . GLN B 1 380 ? 13.137 21.415 27.858 1.00 34.14 380 GLN B N 1
ATOM 4720 C CA . GLN B 1 380 ? 11.972 21.905 27.149 1.00 35.75 380 GLN B CA 1
ATOM 4721 C C . GLN B 1 380 ? 12.236 22.010 25.643 1.00 34.35 380 GLN B C 1
ATOM 4722 O O . GLN B 1 380 ? 13.325 22.394 25.215 1.00 31.92 380 GLN B O 1
ATOM 4728 N N . TYR B 1 381 ? 11.234 21.640 24.854 1.00 33.59 381 TYR B N 1
ATOM 4729 C CA . TYR B 1 381 ? 11.310 21.725 23.399 1.00 33.72 381 TYR B CA 1
ATOM 4730 C C . TYR B 1 381 ? 9.907 22.073 22.908 1.00 33.83 381 TYR B C 1
ATOM 4731 O O . TYR B 1 381 ? 8.948 21.358 23.198 1.00 34.25 381 TYR B O 1
ATOM 4740 N N . ARG B 1 382 ? 9.784 23.170 22.169 1.00 34.38 382 ARG B N 1
ATOM 4741 C CA . ARG B 1 382 ? 8.475 23.607 21.693 1.00 35.21 382 ARG B CA 1
ATOM 4742 C C . ARG B 1 382 ? 8.503 24.233 20.301 1.00 35.47 382 ARG B C 1
ATOM 4743 O O . ARG B 1 382 ? 9.533 24.749 19.850 1.00 34.56 382 ARG B O 1
ATOM 4751 N N . GLY B 1 383 ? 7.356 24.204 19.631 1.00 35.94 383 GLY B N 1
ATOM 4752 C CA . GLY B 1 383 ? 7.272 24.793 18.309 1.00 37.80 383 GLY B CA 1
ATOM 4753 C C . GLY B 1 383 ? 7.285 26.306 18.434 1.00 38.95 383 GLY B C 1
ATOM 4754 O O . GLY B 1 383 ? 6.838 26.843 19.449 1.00 38.41 383 GLY B O 1
ATOM 4755 N N . MET B 1 384 ? 7.804 26.995 17.421 1.00 39.58 384 MET B N 1
ATOM 4756 C CA . MET B 1 384 ? 7.853 28.456 17.441 1.00 42.06 384 MET B CA 1
ATOM 4757 C C . MET B 1 384 ? 6.455 29.018 17.220 1.00 43.03 384 MET B C 1
ATOM 4758 O O . MET B 1 384 ? 6.196 30.199 17.448 1.00 42.03 384 MET B O 1
ATOM 4763 N N . GLY B 1 385 ? 5.556 28.149 16.774 1.00 44.49 385 GLY B N 1
ATOM 4764 C CA . GLY B 1 385 ? 4.183 28.552 16.549 1.00 47.44 385 GLY B CA 1
ATOM 4765 C C . GLY B 1 385 ? 3.305 28.025 17.668 1.00 47.71 385 GLY B C 1
ATOM 4766 O O . GLY B 1 385 ? 2.097 27.887 17.499 1.00 48.11 385 GLY B O 1
ATOM 4767 N N . SER B 1 386 ? 3.920 27.711 18.806 1.00 47.93 386 SER B N 1
ATOM 4768 C CA . SER B 1 386 ? 3.184 27.206 19.963 1.00 48.84 386 SER B CA 1
ATOM 4769 C C . SER B 1 386 ? 2.793 28.394 20.834 1.00 50.69 386 SER B C 1
ATOM 4770 O O . SER B 1 386 ? 3.395 29.466 20.739 1.00 50.49 386 SER B O 1
ATOM 4773 N N . LEU B 1 387 ? 1.794 28.203 21.688 1.00 52.65 387 LEU B N 1
ATOM 4774 C CA . LEU B 1 387 ? 1.339 29.277 22.559 1.00 55.32 387 LEU B CA 1
ATOM 4775 C C . LEU B 1 387 ? 2.477 29.734 23.475 1.00 56.09 387 LEU B C 1
ATOM 4776 O O . LEU B 1 387 ? 2.648 30.931 23.724 1.00 55.35 387 LEU B O 1
ATOM 4781 N N . GLY B 1 388 ? 3.261 28.777 23.962 1.00 57.15 388 GLY B N 1
ATOM 4782 C CA . GLY B 1 388 ? 4.368 29.101 24.848 1.00 58.92 388 GLY B CA 1
ATOM 4783 C C . GLY B 1 388 ? 5.445 29.965 24.215 1.00 60.19 388 GLY B C 1
ATOM 4784 O O . GLY B 1 388 ? 6.099 30.760 24.896 1.00 60.45 388 GLY B O 1
ATOM 4785 N N . ALA B 1 389 ? 5.640 29.811 22.910 1.00 60.74 389 ALA B N 1
ATOM 4786 C CA . ALA B 1 389 ? 6.646 30.589 22.200 1.00 62.20 389 ALA B CA 1
ATOM 4787 C C . ALA B 1 389 ? 6.135 32.005 21.955 1.00 63.07 389 ALA B C 1
ATOM 4788 O O . ALA B 1 389 ? 6.844 32.982 22.199 1.00 61.49 389 ALA B O 1
ATOM 4790 N N . MET B 1 390 ? 4.897 32.109 21.478 1.00 65.41 390 MET B N 1
ATOM 4791 C CA . MET B 1 390 ? 4.277 33.401 21.193 1.00 67.95 390 MET B CA 1
ATOM 4792 C C . MET B 1 390 ? 4.051 34.224 22.467 1.00 69.10 390 MET B C 1
ATOM 4793 O O . MET B 1 390 ? 3.920 35.441 22.437 1.00 69.51 390 MET B O 1
ATOM 4798 N N . MET B 1 391 ? 4.003 33.550 23.613 1.00 71.06 391 MET B N 1
ATOM 4799 C CA . MET B 1 391 ? 3.778 34.226 24.889 1.00 72.92 391 MET B CA 1
ATOM 4800 C C . MET B 1 391 ? 5.107 34.645 25.515 1.00 73.08 391 MET B C 1
ATOM 4801 O O . MET B 1 391 ? 5.223 34.750 26.738 1.00 73.27 391 MET B O 1
ATOM 4806 N N . LYS B 1 392 ? 6.108 34.885 24.676 1.00 72.71 392 LYS B N 1
ATOM 4807 C CA . LYS B 1 392 ? 7.418 35.287 25.181 1.00 72.63 392 LYS B CA 1
ATOM 4808 C C . LYS B 1 392 ? 7.693 36.768 24.925 1.00 72.38 392 LYS B C 1
ATOM 4809 O O . LYS B 1 392 ? 7.508 37.284 23.831 1.00 72.15 392 LYS B O 1
ATOM 4815 N N . TYR B 1 403 ? 7.133 39.008 20.274 1.00 58.74 403 TYR B N 1
ATOM 4816 C CA . TYR B 1 403 ? 8.293 39.320 19.445 1.00 59.01 403 TYR B CA 1
ATOM 4817 C C . TYR B 1 403 ? 8.050 39.006 17.974 1.00 59.57 403 TYR B C 1
ATOM 4818 O O . TYR B 1 403 ? 8.251 39.854 17.106 1.00 59.19 403 TYR B O 1
ATOM 4827 N N . MET B 1 404 ? 7.622 37.778 17.701 1.00 60.48 404 MET B N 1
ATOM 4828 C CA . MET B 1 404 ? 7.376 37.343 16.333 1.00 62.27 404 MET B CA 1
ATOM 4829 C C . MET B 1 404 ? 6.095 37.895 15.723 1.00 63.68 404 MET B C 1
ATOM 4830 O O . MET B 1 404 ? 5.911 37.847 14.505 1.00 64.47 404 MET B O 1
ATOM 4835 N N . LYS B 1 405 ? 5.212 38.410 16.572 1.00 65.03 405 LYS B N 1
ATOM 4836 C CA . LYS B 1 405 ? 3.952 38.995 16.123 1.00 66.49 405 LYS B CA 1
ATOM 4837 C C . LYS B 1 405 ? 3.323 38.231 14.957 1.00 66.48 405 LYS B C 1
ATOM 4838 O O . LYS B 1 405 ? 2.995 38.821 13.926 1.00 66.51 405 LYS B O 1
ATOM 4844 N N . THR B 1 406 ? 3.153 36.922 15.122 1.00 66.43 406 THR B N 1
ATOM 4845 C CA . THR B 1 406 ? 2.568 36.089 14.074 1.00 66.74 406 THR B CA 1
ATOM 4846 C C . THR B 1 406 ? 1.107 36.457 13.801 1.00 66.10 406 THR B C 1
ATOM 4847 O O . THR B 1 406 ? 0.366 36.814 14.718 1.00 66.14 406 THR B O 1
ATOM 4851 N N . ARG B 1 407 ? 0.699 36.363 12.537 1.00 65.81 407 ARG B N 1
ATOM 4852 C CA . ARG B 1 407 ? -0.676 36.699 12.162 1.00 65.18 407 ARG B CA 1
ATOM 4853 C C . ARG B 1 407 ? -1.548 35.443 12.000 1.00 63.05 407 ARG B C 1
ATOM 4854 O O . ARG B 1 407 ? -2.409 35.354 11.138 1.00 62.96 407 ARG B O 1
ATOM 4862 N N . LYS B 1 408 ? -1.322 34.453 12.855 1.00 60.65 408 LYS B N 1
ATOM 4863 C CA . LYS B 1 408 ? -2.102 33.222 12.810 1.00 58.73 408 LYS B CA 1
ATOM 4864 C C . LYS B 1 408 ? -3.121 33.189 13.944 1.00 55.89 408 LYS B C 1
ATOM 4865 O O . LYS B 1 408 ? -2.823 33.593 15.068 1.00 55.11 408 LYS B O 1
ATOM 4871 N N . PHE B 1 409 ? -4.324 32.711 13.641 1.00 52.85 409 PHE B N 1
ATOM 4872 C CA . PHE B 1 409 ? -5.388 32.638 14.637 1.00 50.28 409 PHE B CA 1
ATOM 4873 C C . PHE B 1 409 ? -5.171 31.520 15.641 1.00 48.41 409 PHE B C 1
ATOM 4874 O O . PHE B 1 409 ? -5.548 31.644 16.807 1.00 47.89 409 PHE B O 1
ATOM 4882 N N . VAL B 1 410 ? -4.570 30.425 15.188 1.00 45.38 410 VAL B N 1
ATOM 4883 C CA . VAL B 1 410 ? -4.331 29.286 16.061 1.00 42.80 410 VAL B CA 1
ATOM 4884 C C . VAL B 1 410 ? -2.909 28.762 15.911 1.00 42.20 410 VAL B C 1
ATOM 4885 O O . VAL B 1 410 ? -2.294 28.901 14.856 1.00 42.29 410 VAL B O 1
ATOM 4889 N N . PRO B 1 411 ? -2.364 28.155 16.975 1.00 40.84 411 PRO B N 1
ATOM 4890 C CA . PRO B 1 411 ? -1.001 27.626 16.910 1.00 40.03 411 PRO B CA 1
ATOM 4891 C C . PRO B 1 411 ? -0.867 26.408 15.995 1.00 38.34 411 PRO B C 1
ATOM 4892 O O . PRO B 1 411 ? -1.835 25.684 15.758 1.00 36.37 411 PRO B O 1
ATOM 4896 N N . GLU B 1 412 ? 0.333 26.203 15.464 1.00 36.18 412 GLU B N 1
ATOM 4897 C CA . GLU B 1 412 ? 0.594 25.067 14.591 1.00 36.97 412 GLU B CA 1
ATOM 4898 C C . GLU B 1 412 ? 1.794 24.275 15.108 1.00 37.01 412 GLU B C 1
ATOM 4899 O O . GLU B 1 412 ? 2.522 23.630 14.339 1.00 35.27 412 GLU B O 1
ATOM 4905 N N . GLY B 1 413 ? 1.975 24.336 16.426 1.00 35.78 413 GLY B N 1
ATOM 4906 C CA . GLY B 1 413 ? 3.053 23.627 17.090 1.00 36.02 413 GLY B CA 1
ATOM 4907 C C . GLY B 1 413 ? 2.680 23.351 18.540 1.00 36.35 413 GLY B C 1
ATOM 4908 O O . GLY B 1 413 ? 1.833 24.040 19.112 1.00 36.53 413 GLY B O 1
ATOM 4909 N N . VAL B 1 414 ? 3.303 22.343 19.137 1.00 35.09 414 VAL B N 1
ATOM 4910 C CA . VAL B 1 414 ? 3.026 21.989 20.521 1.00 34.88 414 VAL B CA 1
ATOM 4911 C C . VAL B 1 414 ? 4.268 22.181 21.377 1.00 35.50 414 VAL B C 1
ATOM 4912 O O . VAL B 1 414 ? 5.348 22.485 20.872 1.00 34.11 414 VAL B O 1
ATOM 4916 N N . GLU B 1 415 ? 4.100 21.990 22.680 1.00 35.94 415 GLU B N 1
ATOM 4917 C CA . GLU B 1 415 ? 5.199 22.114 23.624 1.00 36.42 415 GLU B CA 1
ATOM 4918 C C . GLU B 1 415 ? 5.415 20.742 24.239 1.00 36.52 415 GLU B C 1
ATOM 4919 O O . GLU B 1 415 ? 4.468 19.970 24.406 1.00 33.47 415 GLU B O 1
ATOM 4925 N N . GLY B 1 416 ? 6.668 20.433 24.547 1.00 34.45 416 GLY B N 1
ATOM 4926 C CA . GLY B 1 416 ? 6.983 19.156 25.150 1.00 33.49 416 GLY B CA 1
ATOM 4927 C C . GLY B 1 416 ? 8.392 19.167 25.697 1.00 32.69 416 GLY B C 1
ATOM 4928 O O . GLY B 1 416 ? 9.010 20.228 25.821 1.00 32.30 416 GLY B O 1
ATOM 4929 N N . VAL B 1 417 ? 8.902 17.986 26.031 1.00 31.91 417 VAL B N 1
ATOM 4930 C CA . VAL B 1 417 ? 10.255 17.866 26.553 1.00 31.76 417 VAL B CA 1
ATOM 4931 C C . VAL B 1 417 ? 10.946 16.708 25.853 1.00 33.39 417 VAL B C 1
ATOM 4932 O O . VAL B 1 417 ? 10.285 15.823 25.314 1.00 32.17 417 VAL B O 1
ATOM 4936 N N . VAL B 1 418 ? 12.275 16.736 25.856 1.00 32.00 418 VAL B N 1
ATOM 4937 C CA . VAL B 1 418 ? 13.079 15.675 25.268 1.00 33.24 418 VAL B CA 1
ATOM 4938 C C . VAL B 1 418 ? 14.128 15.326 26.320 1.00 34.32 418 VAL B C 1
ATOM 4939 O O . VAL B 1 418 ? 14.567 16.194 27.073 1.00 35.15 418 VAL B O 1
ATOM 4943 N N . PRO B 1 419 ? 14.534 14.051 26.400 1.00 34.59 419 PRO B N 1
ATOM 4944 C CA . PRO B 1 419 ? 15.542 13.683 27.401 1.00 35.96 419 PRO B CA 1
ATOM 4945 C C . PRO B 1 419 ? 16.880 14.394 27.191 1.00 35.23 419 PRO B C 1
ATOM 4946 O O . PRO B 1 419 ? 17.220 14.766 26.070 1.00 34.14 419 PRO B O 1
ATOM 4950 N N . TYR B 1 420 ? 17.621 14.611 28.276 1.00 35.10 420 TYR B N 1
ATOM 4951 C CA . TYR B 1 420 ? 18.924 15.263 28.182 1.00 35.76 420 TYR B CA 1
ATOM 4952 C C . TYR B 1 420 ? 19.772 14.373 27.270 1.00 36.17 420 TYR B C 1
ATOM 4953 O O . TYR B 1 420 ? 19.863 13.167 27.493 1.00 34.33 420 TYR B O 1
ATOM 4962 N N . ARG B 1 421 ? 20.378 14.968 26.246 1.00 36.20 421 ARG B N 1
ATOM 4963 C CA . ARG B 1 421 ? 21.178 14.217 25.275 1.00 37.20 421 ARG B CA 1
ATOM 4964 C C . ARG B 1 421 ? 22.677 14.323 25.491 1.00 37.34 421 ARG B C 1
ATOM 4965 O O . ARG B 1 421 ? 23.455 13.593 24.875 1.00 37.26 421 ARG B O 1
ATOM 4973 N N . GLY B 1 422 ? 23.087 15.240 26.354 1.00 36.66 422 GLY B N 1
ATOM 4974 C CA . GLY B 1 422 ? 24.503 15.420 26.580 1.00 35.84 422 GLY B CA 1
ATOM 4975 C C . GLY B 1 422 ? 24.954 16.663 25.842 1.00 34.05 422 GLY B C 1
ATOM 4976 O O . GLY B 1 422 ? 24.176 17.588 25.639 1.00 33.89 422 GLY B O 1
ATOM 4977 N N . THR B 1 423 ? 26.206 16.683 25.415 1.00 33.81 423 THR B N 1
ATOM 4978 C CA . THR B 1 423 ? 26.731 17.848 24.727 1.00 34.59 423 THR B CA 1
ATOM 4979 C C . THR B 1 423 ? 26.500 17.809 23.215 1.00 33.98 423 THR B C 1
ATOM 4980 O O . THR B 1 423 ? 26.357 16.734 22.621 1.00 32.54 423 THR B O 1
ATOM 4984 N N . VAL B 1 424 ? 26.461 18.993 22.607 1.00 31.90 424 VAL B N 1
ATOM 4985 C CA . VAL B 1 424 ? 26.270 19.127 21.169 1.00 32.02 424 VAL B CA 1
ATOM 4986 C C . VAL B 1 424 ? 27.358 18.354 20.431 1.00 32.19 424 VAL B C 1
ATOM 4987 O O . VAL B 1 424 ? 27.123 17.776 19.373 1.00 30.54 424 VAL B O 1
ATOM 4991 N N . SER B 1 425 ? 28.555 18.345 21.004 1.00 32.19 425 SER B N 1
ATOM 4992 C CA . SER B 1 425 ? 29.677 17.645 20.408 1.00 33.58 425 SER B CA 1
ATOM 4993 C C . SER B 1 425 ? 29.419 16.146 20.307 1.00 33.11 425 SER B C 1
ATOM 4994 O O . SER B 1 425 ? 29.674 15.538 19.275 1.00 32.29 425 SER B O 1
ATOM 4997 N N . GLU B 1 426 ? 28.912 15.556 21.387 1.00 33.71 426 GLU B N 1
ATOM 4998 C CA . GLU B 1 426 ? 28.623 14.125 21.426 1.00 34.70 426 GLU B CA 1
ATOM 4999 C C . GLU B 1 426 ? 27.495 13.756 20.459 1.00 33.11 426 GLU B C 1
ATOM 5000 O O . GLU B 1 426 ? 27.558 12.726 19.786 1.00 33.08 426 GLU B O 1
ATOM 5006 N N . VAL B 1 427 ? 26.466 14.596 20.379 1.00 31.14 427 VAL B N 1
ATOM 5007 C CA . VAL B 1 427 ? 25.359 14.315 19.474 1.00 30.38 427 VAL B CA 1
ATOM 5008 C C . VAL B 1 427 ? 25.828 14.353 18.022 1.00 29.51 427 VAL B C 1
ATOM 5009 O O . VAL B 1 427 ? 25.575 13.426 17.257 1.00 28.95 427 VAL B O 1
ATOM 5013 N N . LEU B 1 428 ? 26.521 15.423 17.647 1.00 29.64 428 LEU B N 1
ATOM 5014 C CA . LEU B 1 428 ? 27.007 15.565 16.282 1.00 30.54 428 LEU B CA 1
ATOM 5015 C C . LEU B 1 428 ? 27.980 14.450 15.902 1.00 31.17 428 LEU B C 1
ATOM 5016 O O . LEU B 1 428 ? 28.032 14.024 14.742 1.00 29.80 428 LEU B O 1
ATOM 5021 N N . TYR B 1 429 ? 28.743 13.967 16.878 1.00 31.64 429 TYR B N 1
ATOM 5022 C CA . TYR B 1 429 ? 29.683 12.889 16.622 1.00 33.55 429 TYR B CA 1
ATOM 5023 C C . TYR B 1 429 ? 28.927 11.643 16.166 1.00 34.18 429 TYR B C 1
ATOM 5024 O O . TYR B 1 429 ? 29.351 10.957 15.243 1.00 34.90 429 TYR B O 1
ATOM 5033 N N . GLN B 1 430 ? 27.811 11.348 16.827 1.00 34.54 430 GLN B N 1
ATOM 5034 C CA . GLN B 1 430 ? 27.010 10.179 16.474 1.00 34.53 430 GLN B CA 1
ATOM 5035 C C . GLN B 1 430 ? 26.316 10.349 15.128 1.00 31.68 430 GLN B C 1
ATOM 5036 O O . GLN B 1 430 ? 26.302 9.430 14.314 1.00 30.47 430 GLN B O 1
ATOM 5042 N N . LEU B 1 431 ? 25.730 11.519 14.899 1.00 28.67 431 LEU B N 1
ATOM 5043 C CA . LEU B 1 431 ? 25.029 11.766 13.643 1.00 28.44 431 LEU B CA 1
ATOM 5044 C C . LEU B 1 431 ? 25.989 11.703 12.460 1.00 29.36 431 LEU B C 1
ATOM 5045 O O . LEU B 1 431 ? 25.691 11.077 11.437 1.00 30.42 431 LEU B O 1
ATOM 5050 N N . VAL B 1 432 ? 27.145 12.341 12.599 1.00 29.68 432 VAL B N 1
ATOM 5051 C CA . VAL B 1 432 ? 28.126 12.336 11.524 1.00 29.66 432 VAL B CA 1
ATOM 5052 C C . VAL B 1 432 ? 28.740 10.944 11.353 1.00 29.50 432 VAL B C 1
ATOM 5053 O O . VAL B 1 432 ? 29.043 10.528 10.238 1.00 30.74 432 VAL B O 1
ATOM 5057 N N . GLY B 1 433 ? 28.920 10.228 12.459 1.00 28.34 433 GLY B N 1
ATOM 5058 C CA . GLY B 1 433 ? 29.465 8.888 12.378 1.00 28.66 433 GLY B CA 1
ATOM 5059 C C . GLY B 1 433 ? 28.507 7.996 11.596 1.00 28.75 433 GLY B C 1
ATOM 5060 O O . GLY B 1 433 ? 28.931 7.178 10.784 1.00 30.04 433 GLY B O 1
ATOM 5061 N N . GLY B 1 434 ? 27.208 8.157 11.836 1.00 28.60 434 GLY B N 1
ATOM 5062 C CA . GLY B 1 434 ? 26.218 7.361 11.128 1.00 26.38 434 GLY B CA 1
ATOM 5063 C C . GLY B 1 434 ? 26.159 7.718 9.657 1.00 28.05 434 GLY B C 1
ATOM 5064 O O . GLY B 1 434 ? 25.970 6.851 8.798 1.00 27.74 434 GLY B O 1
ATOM 5065 N N . LEU B 1 435 ? 26.313 9.005 9.363 1.00 27.57 435 LEU B N 1
ATOM 5066 C CA . LEU B 1 435 ? 26.292 9.489 7.985 1.00 28.12 435 LEU B CA 1
ATOM 5067 C C . LEU B 1 435 ? 27.460 8.894 7.195 1.00 27.50 435 LEU B C 1
ATOM 5068 O O . LEU B 1 435 ? 27.293 8.477 6.051 1.00 28.39 435 LEU B O 1
ATOM 5073 N N . LYS B 1 436 ? 28.641 8.861 7.803 1.00 27.74 436 LYS B N 1
ATOM 5074 C CA . LYS B 1 436 ? 29.817 8.316 7.132 1.00 29.13 436 LYS B CA 1
ATOM 5075 C C . LYS B 1 436 ? 29.689 6.820 6.885 1.00 28.99 436 LYS B C 1
ATOM 5076 O O . LYS B 1 436 ? 30.224 6.299 5.898 1.00 30.14 436 LYS B O 1
ATOM 5082 N N . ALA B 1 437 ? 28.988 6.129 7.777 1.00 27.71 437 ALA B N 1
ATOM 5083 C CA . ALA B 1 437 ? 28.786 4.699 7.614 1.00 29.47 437 ALA B CA 1
ATOM 5084 C C . ALA B 1 437 ? 27.877 4.502 6.401 1.00 29.17 437 ALA B C 1
ATOM 5085 O O . ALA B 1 437 ? 28.185 3.728 5.502 1.00 30.06 437 ALA B O 1
ATOM 5087 N N . GLY B 1 438 ? 26.760 5.219 6.375 1.00 29.17 438 GLY B N 1
ATOM 5088 C CA . GLY B 1 438 ? 25.846 5.103 5.253 1.00 29.71 438 GLY B CA 1
ATOM 5089 C C . GLY B 1 438 ? 26.533 5.417 3.935 1.00 30.14 438 GLY B C 1
ATOM 5090 O O . GLY B 1 438 ? 26.360 4.704 2.945 1.00 29.85 438 GLY B O 1
ATOM 5091 N N . MET B 1 439 ? 27.318 6.488 3.916 1.00 28.31 439 MET B N 1
ATOM 5092 C CA . MET B 1 439 ? 28.021 6.866 2.701 1.00 31.31 439 MET B CA 1
ATOM 5093 C C . MET B 1 439 ? 28.996 5.780 2.269 1.00 31.27 439 MET B C 1
ATOM 5094 O O . MET B 1 439 ? 29.139 5.514 1.081 1.00 29.33 439 MET B O 1
ATOM 5099 N N . GLY B 1 440 ? 29.646 5.147 3.241 1.00 32.93 440 GLY B N 1
ATOM 5100 C CA . GLY B 1 440 ? 30.572 4.073 2.935 1.00 32.17 440 GLY B CA 1
ATOM 5101 C C . GLY B 1 440 ? 29.822 2.911 2.305 1.00 34.40 440 GLY B C 1
ATOM 5102 O O . GLY B 1 440 ? 30.283 2.330 1.320 1.00 33.39 440 GLY B O 1
ATOM 5103 N N . TYR B 1 441 ? 28.654 2.585 2.862 1.00 32.40 441 TYR B N 1
ATOM 5104 C CA . TYR B 1 441 ? 27.824 1.492 2.356 1.00 31.73 441 TYR B CA 1
ATOM 5105 C C . TYR B 1 441 ? 27.349 1.688 0.918 1.00 32.12 441 TYR B C 1
ATOM 5106 O O . TYR B 1 441 ? 27.112 0.715 0.205 1.00 32.66 441 TYR B O 1
ATOM 5122 N N . VAL B 1 442 ? 27.199 2.933 0.482 1.00 32.29 442 VAL B N 1
ATOM 5123 C CA . VAL B 1 442 ? 26.753 3.177 -0.887 1.00 32.39 442 VAL B CA 1
ATOM 5124 C C . VAL B 1 442 ? 27.917 3.558 -1.798 1.00 32.71 442 VAL B C 1
ATOM 5125 O O . VAL B 1 442 ? 27.729 3.849 -2.980 1.00 32.86 442 VAL B O 1
ATOM 5129 N N . GLY B 1 443 ? 29.121 3.542 -1.236 1.00 32.66 443 GLY B N 1
ATOM 5130 C CA . GLY B 1 443 ? 30.309 3.870 -2.001 1.00 33.08 443 GLY B CA 1
ATOM 5131 C C . GLY B 1 443 ? 30.524 5.346 -2.281 1.00 34.75 443 GLY B C 1
ATOM 5132 O O . GLY B 1 443 ? 31.214 5.697 -3.240 1.00 34.91 443 GLY B O 1
ATOM 5133 N N . ALA B 1 444 ? 29.946 6.216 -1.458 1.00 34.41 444 ALA B N 1
ATOM 5134 C CA . ALA B 1 444 ? 30.096 7.658 -1.654 1.00 33.95 444 ALA B CA 1
ATOM 5135 C C . ALA B 1 444 ? 31.294 8.191 -0.883 1.00 34.78 444 ALA B C 1
ATOM 5136 O O . ALA B 1 444 ? 31.349 8.094 0.344 1.00 36.06 444 ALA B O 1
ATOM 5138 N N . ARG B 1 445 ? 32.251 8.762 -1.606 1.00 35.29 445 ARG B N 1
ATOM 5139 C CA . ARG B 1 445 ? 33.447 9.304 -0.979 1.00 36.58 445 ARG B CA 1
ATOM 5140 C C . ARG B 1 445 ? 33.199 10.714 -0.439 1.00 34.28 445 ARG B C 1
ATOM 5141 O O . ARG B 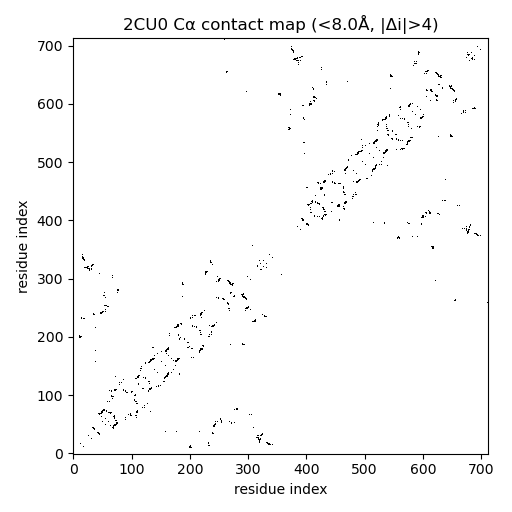1 445 ? 33.920 11.191 0.433 1.00 34.29 445 ARG B O 1
ATOM 5149 N N . ASN B 1 446 ? 32.177 11.382 -0.958 1.00 33.71 446 ASN B N 1
ATOM 5150 C CA . ASN B 1 446 ? 31.854 12.732 -0.510 1.00 32.47 446 ASN B CA 1
ATOM 5151 C C . ASN B 1 446 ? 30.368 13.015 -0.713 1.00 31.08 446 ASN B C 1
ATOM 5152 O O . ASN B 1 446 ? 29.659 12.215 -1.317 1.00 29.86 446 ASN B O 1
ATOM 5157 N N . ILE B 1 447 ? 29.899 14.154 -0.220 1.00 30.39 447 ILE B N 1
ATOM 5158 C CA . ILE B 1 447 ? 28.482 14.483 -0.330 1.00 32.86 447 ILE B CA 1
ATOM 5159 C C . ILE B 1 447 ? 27.975 14.469 -1.763 1.00 35.28 447 ILE B C 1
ATOM 5160 O O . ILE B 1 447 ? 26.857 14.021 -2.023 1.00 35.16 447 ILE B O 1
ATOM 5165 N N . ARG B 1 448 ? 28.791 14.943 -2.699 1.00 36.61 448 ARG B N 1
ATOM 5166 C CA . ARG B 1 448 ? 28.375 14.964 -4.095 1.00 37.34 448 ARG B CA 1
ATOM 5167 C C . ARG B 1 448 ? 28.104 13.548 -4.613 1.00 37.10 448 ARG B C 1
ATOM 5168 O O . ARG B 1 448 ? 27.136 13.320 -5.344 1.00 35.61 448 ARG B O 1
ATOM 5176 N N . GLU B 1 449 ? 28.948 12.594 -4.228 1.00 36.80 449 GLU B N 1
ATOM 5177 C CA . GLU B 1 449 ? 28.767 11.218 -4.680 1.00 36.56 449 GLU B CA 1
ATOM 5178 C C . GLU B 1 449 ? 27.503 10.598 -4.089 1.00 35.05 449 GLU B C 1
ATOM 5179 O O . GLU B 1 449 ? 26.806 9.833 -4.762 1.00 34.58 449 GLU B O 1
ATOM 5185 N N . LEU B 1 450 ? 27.207 10.918 -2.833 1.00 33.10 450 LEU B N 1
ATOM 5186 C CA . LEU B 1 450 ? 25.997 10.388 -2.209 1.00 32.71 450 LEU B CA 1
ATOM 5187 C C . LEU B 1 450 ? 24.767 10.796 -3.034 1.00 32.40 450 LEU B C 1
ATOM 5188 O O . LEU B 1 450 ? 23.897 9.976 -3.322 1.00 30.67 450 LEU B O 1
ATOM 5193 N N . LYS B 1 451 ? 24.707 12.062 -3.427 1.00 33.16 451 LYS B N 1
ATOM 5194 C CA . LYS B 1 451 ? 23.581 12.552 -4.216 1.00 34.97 451 LYS B CA 1
ATOM 5195 C C . LYS B 1 451 ? 23.528 11.871 -5.583 1.00 37.21 451 LYS B C 1
ATOM 5196 O O . LYS B 1 451 ? 22.454 11.684 -6.152 1.00 38.88 451 LYS B O 1
ATOM 5202 N N . GLU B 1 452 ? 24.692 11.495 -6.103 1.00 39.04 452 GLU B N 1
ATOM 5203 C CA . GLU B 1 452 ? 24.773 10.827 -7.396 1.00 42.16 452 GLU B CA 1
ATOM 5204 C C . GLU B 1 452 ? 24.406 9.347 -7.334 1.00 41.44 452 GLU B C 1
ATOM 5205 O O . GLU B 1 452 ? 23.529 8.884 -8.057 1.00 43.16 452 GLU B O 1
ATOM 5211 N N . LYS B 1 453 ? 25.088 8.620 -6.456 1.00 40.78 453 LYS B N 1
ATOM 5212 C CA . LYS B 1 453 ? 24.921 7.176 -6.318 1.00 41.29 453 LYS B CA 1
ATOM 5213 C C . LYS B 1 453 ? 23.758 6.642 -5.483 1.00 40.52 453 LYS B C 1
ATOM 5214 O O . LYS B 1 453 ? 23.223 5.582 -5.787 1.00 41.60 453 LYS B O 1
ATOM 5220 N N . GLY B 1 454 ? 23.381 7.354 -4.427 1.00 38.61 454 GLY B N 1
ATOM 5221 C CA . GLY B 1 454 ? 22.289 6.893 -3.583 1.00 36.44 454 GLY B CA 1
ATOM 5222 C C . GLY B 1 454 ? 21.054 6.460 -4.351 1.00 35.70 454 GLY B C 1
ATOM 5223 O O . GLY B 1 454 ? 20.486 7.238 -5.106 1.00 36.40 454 GLY B O 1
ATOM 5224 N N . GLU B 1 455 ? 20.652 5.206 -4.168 1.00 34.90 455 GLU B N 1
ATOM 5225 C CA . GLU B 1 455 ? 19.472 4.655 -4.823 1.00 35.22 455 GLU B CA 1
ATOM 5226 C C . GLU B 1 455 ? 18.574 4.037 -3.752 1.00 33.15 455 GLU B C 1
ATOM 5227 O O . GLU B 1 455 ? 19.060 3.418 -2.803 1.00 30.90 455 GLU B O 1
ATOM 5233 N N . PHE B 1 456 ? 17.266 4.189 -3.928 1.00 31.25 456 PHE B N 1
ATOM 5234 C CA . PHE B 1 456 ? 16.292 3.713 -2.952 1.00 30.85 456 PHE B CA 1
ATOM 5235 C C . PHE B 1 456 ? 15.524 2.438 -3.267 1.00 31.09 456 PHE B C 1
ATOM 5236 O O . PHE B 1 456 ? 15.442 1.993 -4.411 1.00 30.39 456 PHE B O 1
ATOM 5244 N N . VAL B 1 457 ? 14.955 1.871 -2.210 1.00 31.11 457 VAL B N 1
ATOM 5245 C CA . VAL B 1 457 ? 14.084 0.711 -2.304 1.00 30.85 457 VAL B CA 1
ATOM 5246 C C . VAL B 1 457 ? 12.909 1.114 -1.408 1.00 30.35 457 VAL B C 1
ATOM 5247 O O . VAL B 1 457 ? 13.117 1.597 -0.291 1.00 30.00 457 VAL B O 1
ATOM 5251 N N . ILE B 1 458 ? 11.688 0.962 -1.910 1.00 30.08 458 ILE B N 1
ATOM 5252 C CA . ILE B 1 458 ? 10.490 1.314 -1.151 1.00 30.49 458 ILE B CA 1
ATOM 5253 C C . ILE B 1 458 ? 10.105 0.164 -0.221 1.00 30.98 458 ILE B C 1
ATOM 5254 O O . ILE B 1 458 ? 10.019 -0.982 -0.655 1.00 32.89 458 ILE B O 1
ATOM 5259 N N . ILE B 1 459 ? 9.869 0.459 1.054 1.00 29.45 459 ILE B N 1
ATOM 5260 C CA . ILE B 1 459 ? 9.502 -0.603 1.984 1.00 31.67 459 ILE B CA 1
ATOM 5261 C C . ILE B 1 459 ? 8.118 -0.420 2.595 1.00 32.67 459 ILE B C 1
ATOM 5262 O O . ILE B 1 459 ? 7.579 0.689 2.648 1.00 31.20 459 ILE B O 1
ATOM 5267 N N . THR B 1 460 ? 7.551 -1.526 3.061 1.00 32.92 460 THR B N 1
ATOM 5268 C CA . THR B 1 460 ? 6.227 -1.521 3.667 1.00 34.82 460 THR B CA 1
ATOM 5269 C C . THR B 1 460 ? 6.323 -1.334 5.178 1.00 35.60 460 THR B C 1
ATOM 5270 O O . THR B 1 460 ? 7.416 -1.270 5.748 1.00 36.87 460 THR B O 1
ATOM 5274 N N . HIS B 1 461 ? 5.168 -1.268 5.827 1.00 37.37 461 HIS B N 1
ATOM 5275 C CA . HIS B 1 461 ? 5.108 -1.104 7.272 1.00 38.42 461 HIS B CA 1
ATOM 5276 C C . HIS B 1 461 ? 5.835 -2.257 7.977 1.00 37.34 461 HIS B C 1
ATOM 5277 O O . HIS B 1 461 ? 6.600 -2.034 8.919 1.00 35.60 461 HIS B O 1
ATOM 5284 N N . ALA B 1 462 ? 5.604 -3.484 7.516 1.00 36.35 462 ALA B N 1
ATOM 5285 C CA . ALA B 1 462 ? 6.265 -4.648 8.098 1.00 34.60 462 ALA B CA 1
ATOM 5286 C C . ALA B 1 462 ? 7.772 -4.513 7.889 1.00 35.80 462 ALA B C 1
ATOM 5287 O O . ALA B 1 462 ? 8.567 -4.946 8.722 1.00 36.34 462 ALA B O 1
ATOM 5289 N N . GLY B 1 463 ? 8.162 -3.912 6.768 1.00 35.01 463 GLY B N 1
ATOM 5290 C CA . GLY B 1 463 ? 9.576 -3.720 6.497 1.00 35.04 463 GLY B CA 1
ATOM 5291 C C . GLY B 1 463 ? 10.171 -2.711 7.468 1.00 35.03 463 GLY B C 1
ATOM 5292 O O . GLY B 1 463 ? 11.337 -2.821 7.864 1.00 34.33 463 GLY B O 1
ATOM 5293 N N . ILE B 1 464 ? 9.371 -1.719 7.849 1.00 34.24 464 ILE B N 1
ATOM 5294 C CA . ILE B 1 464 ? 9.825 -0.696 8.788 1.00 36.22 464 ILE B CA 1
ATOM 5295 C C . ILE B 1 464 ? 10.043 -1.348 10.150 1.00 37.56 464 ILE B C 1
ATOM 5296 O O . ILE B 1 464 ? 11.001 -1.028 10.855 1.00 38.51 464 ILE B O 1
ATOM 5301 N N . LYS B 1 465 ? 9.154 -2.270 10.509 1.00 39.17 465 LYS B N 1
ATOM 5302 C CA . LYS B 1 465 ? 9.262 -2.972 11.781 1.00 40.56 465 LYS B CA 1
ATOM 5303 C C . LYS B 1 465 ? 10.509 -3.843 11.825 1.00 39.45 465 LYS B C 1
ATOM 5304 O O . LYS B 1 465 ? 11.187 -3.907 12.846 1.00 37.57 465 LYS B O 1
ATOM 5310 N N . GLU B 1 466 ? 10.825 -4.507 10.718 1.00 39.46 466 GLU B N 1
ATOM 5311 C CA . GLU B 1 466 ? 12.007 -5.360 10.693 1.00 40.49 466 GLU B CA 1
ATOM 5312 C C . GLU B 1 466 ? 13.307 -4.545 10.699 1.00 39.83 466 GLU B C 1
ATOM 5313 O O . GLU B 1 466 ? 14.369 -5.062 11.054 1.00 38.22 466 GLU B O 1
ATOM 5319 N N . SER B 1 467 ? 13.224 -3.272 10.315 1.00 39.45 467 SER B N 1
ATOM 5320 C CA . SER B 1 467 ? 14.406 -2.411 10.269 1.00 41.14 467 SER B CA 1
ATOM 5321 C C . SER B 1 467 ? 14.872 -1.951 11.651 1.00 41.43 467 SER B C 1
ATOM 5322 O O . SER B 1 467 ? 16.065 -1.758 11.882 1.00 42.45 467 SER B O 1
ATOM 5325 N N . HIS B 1 468 ? 13.928 -1.769 12.565 1.00 42.09 468 HIS B N 1
ATOM 5326 C CA . HIS B 1 468 ? 14.255 -1.364 13.927 1.00 41.30 468 HIS B CA 1
ATOM 5327 C C . HIS B 1 468 ? 14.535 -2.649 14.692 1.00 40.92 468 HIS B C 1
ATOM 5328 O O . HIS B 1 468 ? 14.188 -3.741 14.230 1.00 40.77 468 HIS B O 1
ATOM 5335 N N . PRO B 1 469 ? 15.192 -2.547 15.855 1.00 38.83 469 PRO B N 1
ATOM 5336 C CA . PRO B 1 469 ? 15.449 -3.782 16.594 1.00 38.33 469 PRO B CA 1
ATOM 5337 C C . PRO B 1 469 ? 14.093 -4.413 16.907 1.00 38.56 469 PRO B C 1
ATOM 5338 O O . PRO B 1 469 ? 13.107 -3.703 17.102 1.00 37.47 469 PRO B O 1
ATOM 5342 N N . HIS B 1 470 ? 14.032 -5.737 16.945 1.00 38.20 470 HIS B N 1
ATOM 5343 C CA . HIS B 1 470 ? 12.762 -6.389 17.219 1.00 38.78 470 HIS B CA 1
ATOM 5344 C C . HIS B 1 470 ? 12.906 -7.724 17.930 1.00 39.75 470 HIS B C 1
ATOM 5345 O O . HIS B 1 470 ? 13.973 -8.351 17.911 1.00 37.55 470 HIS B O 1
ATOM 5352 N N . ASP B 1 471 ? 11.816 -8.136 18.570 1.00 40.59 471 ASP B N 1
ATOM 5353 C CA . ASP B 1 471 ? 11.758 -9.400 19.290 1.00 42.81 471 ASP B CA 1
ATOM 5354 C C . ASP B 1 471 ? 12.861 -9.550 20.326 1.00 43.43 471 ASP B C 1
ATOM 5355 O O . ASP B 1 471 ? 13.540 -10.576 20.398 1.00 42.98 471 ASP B O 1
ATOM 5360 N N . ILE B 1 472 ? 13.035 -8.512 21.132 1.00 43.95 472 ILE B N 1
ATOM 5361 C CA . ILE B 1 472 ? 14.033 -8.541 22.181 1.00 44.73 472 ILE B CA 1
ATOM 5362 C C . ILE B 1 472 ? 13.761 -7.444 23.202 1.00 44.60 472 ILE B C 1
ATOM 5363 O O . ILE B 1 472 ? 13.177 -6.406 22.883 1.00 43.90 472 ILE B O 1
ATOM 5368 N N . ILE B 1 473 ? 14.167 -7.695 24.439 1.00 43.74 473 ILE B N 1
ATOM 5369 C CA . ILE B 1 473 ? 14.002 -6.728 25.506 1.00 44.13 473 ILE B CA 1
ATOM 5370 C C . ILE B 1 473 ? 15.333 -6.000 25.566 1.00 43.97 473 ILE B C 1
ATOM 5371 O O . ILE B 1 473 ? 16.326 -6.550 26.039 1.00 44.14 473 ILE B O 1
ATOM 5376 N N . ILE B 1 474 ? 15.352 -4.768 25.067 1.00 45.12 474 ILE B N 1
ATOM 5377 C CA . ILE B 1 474 ? 16.587 -3.981 25.014 1.00 45.45 474 ILE B CA 1
ATOM 5378 C C . ILE B 1 474 ? 17.069 -3.547 26.399 1.00 46.76 474 ILE B C 1
ATOM 5379 O O . ILE B 1 474 ? 16.313 -3.090 27.256 1.00 46.67 474 ILE B O 1
ATOM 5384 N N . THR B 1 475 ? 18.386 -3.734 26.613 1.00 47.51 475 THR B N 1
ATOM 5385 C CA . THR B 1 475 ? 18.975 -3.351 27.887 1.00 49.36 475 THR B CA 1
ATOM 5386 C C . THR B 1 475 ? 19.967 -2.191 27.733 1.00 50.76 475 THR B C 1
ATOM 5387 O O . THR B 1 475 ? 20.331 -1.513 28.685 1.00 50.06 475 THR B O 1
ATOM 5391 N N . ASN B 1 476 ? 20.442 -1.995 26.485 1.00 53.12 476 ASN B N 1
ATOM 5392 C CA . ASN B 1 476 ? 21.399 -0.916 26.250 1.00 57.01 476 ASN B CA 1
ATOM 5393 C C . ASN B 1 476 ? 21.334 -0.359 24.820 1.00 59.71 476 ASN B C 1
ATOM 5394 O O . ASN B 1 476 ? 21.370 -1.077 23.826 1.00 58.34 476 ASN B O 1
ATOM 5399 N N . GLU B 1 477 ? 21.200 0.983 24.753 1.00 63.72 477 GLU B N 1
ATOM 5400 C CA . GLU B 1 477 ? 21.115 1.695 23.474 1.00 67.32 477 GLU B CA 1
ATOM 5401 C C . GLU B 1 477 ? 19.839 1.380 22.686 1.00 68.86 477 GLU B C 1
ATOM 5402 O O . GLU B 1 477 ? 19.856 0.954 21.537 1.00 69.56 477 GLU B O 1
ATOM 5408 N N . ALA B 1 478 ? 18.696 1.572 23.372 1.00 71.42 478 ALA B N 1
ATOM 5409 C CA . ALA B 1 478 ? 17.414 1.489 22.681 1.00 73.00 478 ALA B CA 1
ATOM 5410 C C . ALA B 1 478 ? 16.962 2.870 22.206 1.00 73.91 478 ALA B C 1
ATOM 5411 O O . ALA B 1 478 ? 17.373 3.898 22.730 1.00 73.96 478 ALA B O 1
#